Protein AF-A0A2H0QB65-F1 (afdb_monomer_lite)

Sequence (383 aa):
MSTKNLSTEDIYERTVAEIIRCDVDESSARNAAMDKSFSFLKRLNAEGDYFQFREKIEETLRMLNDELGCNISYADYVSKAALKQPQLFYQSPERIKNNIKDVVDKLNDELGCDISYADYVSKAELKTPQLFCLSPERIKNNIRDAVDKLNDELGCDIPYADYVKAALKQPQLFYQSPETIKNNIKGIVDKLNGELGCDISYADYVSKAALKQPQLFYRSPETIAQHVKTAFSLHEDYGVIDIPEGYEKKLEHKNAQYPARQFILEKMLAWPVSLNLATDNYKLRAWSEIWLGEQDTKPAFGSLIQKSRKSLTEKMADWLSEPRQDAGREFARSLLLETLVKDKIMPKKYMPEPKDIPQANAQHFQNMVKASISNKSTDYIPK

pLDDT: mean 82.03, std 17.77, range [27.81, 98.81]

Radius of gyration: 28.24 Å; chains: 1; bounding box: 84×53×72 Å

Structure (mmCIF, N/CA/C/O backbone):
data_AF-A0A2H0QB65-F1
#
_entry.id   AF-A0A2H0QB65-F1
#
loop_
_atom_site.group_PDB
_atom_site.id
_atom_site.type_symbol
_atom_site.label_atom_id
_atom_site.label_alt_id
_atom_site.label_comp_id
_atom_site.label_asym_id
_atom_site.label_entity_id
_atom_site.label_seq_id
_atom_site.pdbx_PDB_ins_code
_atom_site.Cartn_x
_atom_site.Cartn_y
_atom_site.Cartn_z
_atom_site.occupancy
_atom_site.B_iso_or_equiv
_atom_site.auth_seq_id
_atom_site.auth_comp_id
_atom_site.auth_asym_id
_atom_site.auth_atom_id
_atom_site.pdbx_PDB_model_num
ATOM 1 N N . MET A 1 1 ? -34.929 17.096 36.179 1.00 41.72 1 MET A N 1
ATOM 2 C CA . MET A 1 1 ? -33.883 18.105 35.906 1.00 41.72 1 MET A CA 1
ATOM 3 C C . MET A 1 1 ? -34.071 18.581 34.477 1.00 41.72 1 MET A C 1
ATOM 5 O O . MET A 1 1 ? -34.187 17.741 33.600 1.00 41.72 1 MET A O 1
ATOM 9 N N . SER A 1 2 ? -34.207 19.890 34.258 1.00 36.09 2 SER A N 1
ATOM 10 C CA . SER A 1 2 ? -34.379 20.461 32.916 1.00 36.09 2 SER A CA 1
ATOM 11 C C . SER A 1 2 ? -33.096 20.241 32.113 1.00 36.09 2 SER A C 1
ATOM 13 O O . SER A 1 2 ? -32.054 20.796 32.465 1.00 36.09 2 SER A O 1
ATOM 15 N N . THR A 1 3 ? -33.145 19.400 31.080 1.00 45.19 3 THR A N 1
ATOM 16 C CA . THR A 1 3 ? -32.063 19.264 30.101 1.00 45.19 3 THR A CA 1
ATOM 17 C C . THR A 1 3 ? -31.981 20.579 29.334 1.00 45.19 3 THR A C 1
ATOM 19 O O . THR A 1 3 ? -32.737 20.812 28.391 1.00 45.19 3 THR A O 1
ATOM 22 N N . LYS A 1 4 ? -31.104 21.489 29.774 1.00 57.34 4 LYS A N 1
ATOM 23 C CA . LYS A 1 4 ? -30.750 22.669 28.982 1.00 57.34 4 LYS A CA 1
ATOM 24 C C . LYS A 1 4 ? -30.213 22.167 27.644 1.00 57.34 4 LYS A C 1
ATOM 26 O O . LYS A 1 4 ? -29.157 21.542 27.607 1.00 57.34 4 LYS A O 1
ATOM 31 N N . ASN A 1 5 ? -30.940 22.445 26.566 1.00 66.25 5 ASN A N 1
ATOM 32 C CA . ASN A 1 5 ? -30.436 22.259 25.213 1.00 66.25 5 ASN A CA 1
ATOM 33 C C . ASN A 1 5 ? -29.188 23.137 25.061 1.00 66.25 5 ASN A C 1
ATOM 35 O O . ASN A 1 5 ? -29.296 24.361 25.012 1.00 66.25 5 ASN A O 1
ATOM 39 N N . LEU A 1 6 ? -28.012 22.510 25.063 1.00 67.19 6 LEU A N 1
ATOM 40 C CA . LEU A 1 6 ? -26.738 23.187 24.838 1.00 67.19 6 LEU A CA 1
ATOM 41 C C . LEU A 1 6 ? -26.727 23.790 23.429 1.00 67.19 6 LEU A C 1
ATOM 43 O O . LEU A 1 6 ? -27.225 23.174 22.478 1.00 67.19 6 LEU A O 1
ATOM 47 N N . SER A 1 7 ? -26.177 24.999 23.291 1.00 78.50 7 SER A N 1
ATOM 48 C CA . SER A 1 7 ? -26.006 25.600 21.971 1.00 78.50 7 SER A CA 1
ATOM 49 C C . SER A 1 7 ? -24.971 24.810 21.158 1.00 78.50 7 SER A C 1
ATOM 51 O O . SER A 1 7 ? -24.232 23.978 21.682 1.00 78.50 7 SER A O 1
ATOM 53 N N . THR A 1 8 ? -24.923 25.040 19.843 1.00 75.38 8 THR A N 1
ATOM 54 C CA . THR A 1 8 ? -23.917 24.369 18.992 1.00 75.38 8 THR A CA 1
ATOM 55 C C . THR A 1 8 ? -22.498 24.790 19.374 1.00 75.38 8 THR A C 1
ATOM 57 O O . THR A 1 8 ? -21.605 23.950 19.360 1.00 75.38 8 THR A O 1
ATOM 60 N N . GLU A 1 9 ? -22.329 26.046 19.786 1.00 82.25 9 GLU A N 1
ATOM 61 C CA . GLU A 1 9 ? -21.054 26.579 20.260 1.00 82.25 9 GLU A CA 1
ATOM 62 C C . GLU A 1 9 ? -20.623 25.922 21.576 1.00 82.25 9 GLU A C 1
ATOM 64 O O . GLU A 1 9 ? -19.489 25.471 21.698 1.00 82.25 9 GLU A O 1
ATOM 69 N N . ASP A 1 10 ? -21.550 25.752 22.527 1.00 81.25 10 ASP A N 1
ATOM 70 C CA . ASP A 1 10 ? -21.241 25.102 23.809 1.00 81.25 10 ASP A CA 1
ATOM 71 C C . ASP A 1 10 ? -20.819 23.636 23.622 1.00 81.25 10 ASP A C 1
ATOM 73 O O . ASP A 1 10 ? -19.938 23.136 24.320 1.00 81.25 10 ASP A O 1
ATOM 77 N N . ILE A 1 11 ? -21.452 22.928 22.678 1.00 77.00 11 ILE A N 1
ATOM 78 C CA . ILE A 1 11 ? -21.092 21.545 22.335 1.00 77.00 11 ILE A CA 1
ATOM 79 C C . ILE A 1 11 ? -19.702 21.504 21.704 1.00 77.00 11 ILE A C 1
ATOM 81 O O . ILE A 1 11 ? -18.912 20.619 22.037 1.00 77.00 11 ILE A O 1
ATOM 85 N N . TYR A 1 12 ? -19.400 22.446 20.811 1.00 83.31 12 TYR A N 1
ATOM 86 C CA . TYR A 1 12 ? -18.099 22.541 20.162 1.00 83.31 12 TYR A CA 1
ATOM 87 C C . TYR A 1 12 ? -16.983 22.810 21.180 1.00 83.31 12 TYR A C 1
ATOM 89 O O . TYR A 1 12 ? -16.067 21.999 21.290 1.00 83.31 12 TYR A O 1
ATOM 97 N N . GLU A 1 13 ? -17.095 23.858 21.999 1.00 86.19 13 GLU A N 1
ATOM 98 C CA . GLU A 1 13 ? -16.065 24.199 22.991 1.00 86.19 13 GLU A CA 1
ATOM 99 C C . GLU A 1 13 ? -15.896 23.103 24.054 1.00 86.19 13 GLU A C 1
ATOM 101 O O . GLU A 1 13 ? -14.773 22.778 24.447 1.00 86.19 13 GLU A O 1
ATOM 106 N N . ARG A 1 14 ? -16.984 22.436 24.468 1.00 83.62 14 ARG A N 1
ATOM 107 C CA . ARG A 1 14 ? -16.883 21.274 25.364 1.00 83.62 14 ARG A CA 1
ATOM 108 C C . ARG A 1 14 ? -16.176 20.089 24.701 1.00 83.62 14 ARG A C 1
ATOM 110 O O . ARG A 1 14 ? -15.390 19.414 25.356 1.00 83.62 14 ARG A O 1
ATOM 117 N N . THR A 1 15 ? -16.423 19.848 23.413 1.00 82.19 15 THR A N 1
ATOM 118 C CA . THR A 1 15 ? -15.727 18.804 22.639 1.00 82.19 15 THR A CA 1
ATOM 119 C C . THR A 1 15 ? -14.233 19.097 22.560 1.00 82.19 15 THR A C 1
ATOM 121 O O . THR A 1 15 ? -13.425 18.211 22.828 1.00 82.19 15 THR A O 1
ATOM 124 N N . VAL A 1 16 ? -13.863 20.343 22.251 1.00 85.44 16 VAL A N 1
ATOM 125 C CA . VAL A 1 16 ? -12.463 20.788 22.222 1.00 85.44 16 VAL A CA 1
ATOM 126 C C . VAL A 1 16 ? -11.804 20.554 23.581 1.00 85.44 16 VAL A C 1
ATOM 128 O O . VAL A 1 16 ? -10.732 19.957 23.635 1.00 85.44 16 VAL A O 1
ATOM 131 N N . ALA A 1 17 ? -12.467 20.931 24.677 1.00 86.19 17 ALA A N 1
ATOM 132 C CA . ALA A 1 17 ? -11.948 20.720 26.026 1.00 86.19 17 ALA A CA 1
ATOM 133 C C . ALA A 1 17 ? -11.710 19.234 26.358 1.00 86.19 17 ALA A C 1
ATOM 135 O O . ALA A 1 17 ? -10.679 18.908 26.943 1.00 86.19 17 ALA A O 1
ATOM 136 N N . GLU A 1 18 ? -12.610 18.322 25.971 1.00 85.50 18 GLU A N 1
ATOM 137 C CA . GLU A 1 18 ? -12.394 16.880 26.186 1.00 85.50 18 GLU A CA 1
ATOM 138 C C . GLU A 1 18 ? -11.268 16.306 25.321 1.00 85.50 18 GLU A C 1
ATOM 140 O O . GLU A 1 18 ? -10.510 15.455 25.782 1.00 85.50 18 GLU A O 1
ATOM 145 N N . ILE A 1 19 ? -11.121 16.769 24.076 1.00 84.56 19 ILE A N 1
ATOM 146 C CA . ILE A 1 19 ? -10.007 16.332 23.225 1.00 84.56 19 ILE A CA 1
ATOM 147 C C . ILE A 1 19 ? -8.677 16.833 23.805 1.00 84.56 19 ILE A C 1
ATOM 149 O O . ILE A 1 19 ? -7.712 16.075 23.838 1.00 84.56 19 ILE A O 1
ATOM 153 N N . ILE A 1 20 ? -8.630 18.057 24.343 1.00 87.88 20 ILE A N 1
ATOM 154 C CA . ILE A 1 20 ? -7.442 18.581 25.040 1.00 87.88 20 ILE A CA 1
ATOM 155 C C . ILE A 1 20 ? -7.087 17.717 26.259 1.00 87.88 20 ILE A C 1
ATOM 157 O O . ILE A 1 20 ? -5.909 17.460 26.499 1.00 87.88 20 ILE A O 1
ATOM 161 N N . ARG A 1 21 ? -8.079 17.194 26.997 1.00 88.38 21 ARG A N 1
ATOM 162 C CA . ARG A 1 21 ? -7.840 16.240 28.103 1.00 88.38 21 ARG A CA 1
ATOM 163 C C . ARG A 1 21 ? -7.247 14.905 27.651 1.00 88.38 21 ARG A C 1
ATOM 165 O O . ARG A 1 21 ? -6.767 14.155 28.494 1.00 88.38 21 ARG A O 1
ATOM 172 N N . CYS A 1 22 ? -7.256 14.614 26.352 1.00 84.81 22 CYS A N 1
ATOM 173 C CA . CYS A 1 22 ? -6.579 13.464 25.758 1.00 84.81 22 CYS A CA 1
ATOM 174 C C . CYS A 1 22 ? -5.123 13.780 25.359 1.00 84.81 22 CYS A C 1
ATOM 176 O O . CYS A 1 22 ? -4.595 13.165 24.433 1.00 84.81 22 CYS A O 1
ATOM 178 N N . ASP A 1 23 ? -4.492 14.756 26.021 1.00 89.56 23 ASP A N 1
ATOM 179 C CA . ASP A 1 23 ? -3.117 15.212 25.775 1.00 89.56 23 ASP A CA 1
ATOM 180 C C . ASP A 1 23 ? -2.883 15.723 24.337 1.00 89.56 23 ASP A C 1
ATOM 182 O O . ASP A 1 23 ? -1.828 15.513 23.734 1.00 89.56 23 ASP A O 1
ATOM 186 N N . VAL A 1 24 ? -3.885 16.408 23.774 1.00 89.25 24 VAL A N 1
ATOM 187 C CA . VAL A 1 24 ? -3.858 16.988 22.420 1.00 89.25 24 VAL A CA 1
ATOM 188 C C . VAL A 1 24 ? -3.735 18.510 22.494 1.00 89.25 24 VAL A C 1
ATOM 190 O O . VAL A 1 24 ? -4.363 19.154 23.333 1.00 89.25 24 VAL A O 1
ATOM 193 N N . ASP A 1 25 ? -2.957 19.110 21.590 1.00 93.50 25 ASP A N 1
ATOM 194 C CA . ASP A 1 25 ? -2.866 20.566 21.485 1.00 93.50 25 ASP A CA 1
ATOM 195 C C . ASP A 1 25 ? -4.187 21.202 21.004 1.00 93.50 25 ASP A C 1
ATOM 197 O O . ASP A 1 25 ? -4.961 20.604 20.253 1.00 93.50 25 ASP A O 1
ATOM 201 N N . GLU A 1 26 ? -4.439 22.450 21.405 1.00 91.38 26 GLU A N 1
ATOM 202 C CA . GLU A 1 26 ? -5.704 23.138 21.118 1.00 91.38 26 GLU A CA 1
ATOM 203 C C . GLU A 1 26 ? -6.014 23.237 19.614 1.00 91.38 26 GLU A C 1
ATOM 205 O O . GLU A 1 26 ? -7.170 23.095 19.212 1.00 91.38 26 GLU A O 1
ATOM 210 N N . SER A 1 27 ? -5.001 23.440 18.764 1.00 91.38 27 SER A N 1
ATOM 211 C CA . SER A 1 27 ? -5.198 23.568 17.315 1.00 91.38 27 SER A CA 1
ATOM 212 C C . SER A 1 27 ? -5.688 22.252 16.710 1.00 91.38 27 SER A C 1
ATOM 214 O O . SER A 1 27 ? -6.695 22.220 15.996 1.00 91.38 27 SER A O 1
ATOM 216 N N . SER A 1 28 ? -5.028 21.142 17.045 1.00 88.06 28 SER A N 1
ATOM 217 C CA . SER A 1 28 ? -5.449 19.801 16.633 1.00 88.06 28 SER A CA 1
ATOM 218 C C . SER A 1 28 ? -6.833 19.440 17.179 1.00 88.06 28 SER A C 1
ATOM 220 O O . SER A 1 28 ? -7.653 18.887 16.443 1.00 88.06 28 SER A O 1
ATOM 222 N N . ALA A 1 29 ? -7.126 19.802 18.431 1.00 85.50 29 ALA A N 1
ATOM 223 C CA . ALA A 1 29 ? -8.426 19.569 19.054 1.00 85.50 29 ALA A CA 1
ATOM 224 C C . ALA A 1 29 ? -9.563 20.316 18.337 1.00 85.50 29 ALA A C 1
ATOM 226 O O . ALA A 1 29 ? -10.589 19.714 18.015 1.00 85.50 29 ALA A O 1
ATOM 227 N N . ARG A 1 30 ? -9.364 21.603 18.020 1.00 87.88 30 ARG A N 1
ATOM 228 C CA . ARG A 1 30 ? -10.319 22.419 17.251 1.00 87.88 30 ARG A CA 1
ATOM 229 C C . ARG A 1 30 ? -10.546 21.850 15.852 1.00 87.88 30 ARG A C 1
ATOM 231 O O . ARG A 1 30 ? -11.692 21.673 15.447 1.00 87.88 30 ARG A O 1
ATOM 238 N N . ASN A 1 31 ? -9.477 21.482 15.144 1.00 87.31 31 ASN A N 1
ATOM 239 C CA . ASN A 1 31 ? -9.583 20.868 13.816 1.00 87.31 31 ASN A CA 1
ATOM 240 C C . ASN A 1 31 ? -10.374 19.553 13.844 1.00 87.31 31 ASN A C 1
ATOM 242 O O . ASN A 1 31 ? -11.245 19.348 13.000 1.00 87.31 31 ASN A O 1
ATOM 246 N N . ALA A 1 32 ? -10.108 18.684 14.823 1.00 83.19 32 ALA A N 1
ATOM 247 C CA . ALA A 1 32 ? -10.857 17.443 14.989 1.00 83.19 32 ALA A CA 1
ATOM 248 C C . ALA A 1 32 ? -12.337 17.726 15.291 1.00 83.19 32 ALA A C 1
ATOM 250 O O . ALA A 1 32 ? -13.207 17.149 14.642 1.00 83.19 32 ALA A O 1
ATOM 251 N N . ALA A 1 33 ? -12.632 18.655 16.207 1.00 82.12 33 ALA A N 1
ATOM 252 C CA . ALA A 1 33 ? -13.995 19.027 16.595 1.00 82.12 33 ALA A CA 1
ATOM 253 C C . ALA A 1 33 ? -14.826 19.648 15.451 1.00 82.12 33 ALA A C 1
ATOM 255 O O . ALA A 1 33 ? -16.055 19.575 15.479 1.00 82.12 33 ALA A O 1
ATOM 256 N N . MET A 1 34 ? -14.180 20.227 14.431 1.00 81.12 34 MET A N 1
ATOM 257 C CA . MET A 1 34 ? -14.847 20.749 13.230 1.00 81.12 34 MET A CA 1
ATOM 258 C C . MET A 1 34 ? -15.313 19.658 12.248 1.00 81.12 34 MET A C 1
ATOM 260 O O . MET A 1 34 ? -16.056 19.963 11.308 1.00 81.12 34 MET A O 1
ATOM 264 N N . ASP A 1 35 ? -14.909 18.395 12.429 1.00 75.25 35 ASP A N 1
ATOM 265 C CA . ASP A 1 35 ? -15.320 17.305 11.542 1.00 75.25 35 ASP A CA 1
ATOM 266 C C . ASP A 1 35 ? -16.847 17.107 11.558 1.00 75.25 35 ASP A C 1
ATOM 268 O O . ASP A 1 35 ? -17.511 17.157 12.598 1.00 75.25 35 ASP A O 1
ATOM 272 N N . LYS A 1 36 ? -17.434 16.832 10.385 1.00 62.78 36 LYS A N 1
ATOM 273 C CA . LYS A 1 36 ? -18.889 16.649 10.225 1.00 62.78 36 LYS A CA 1
ATOM 274 C C . LYS A 1 36 ? -19.449 15.546 11.128 1.00 62.78 36 LYS A C 1
ATOM 276 O O . LYS A 1 36 ? -20.625 15.609 11.489 1.00 62.78 36 LYS A O 1
ATOM 281 N N . SER A 1 37 ? -18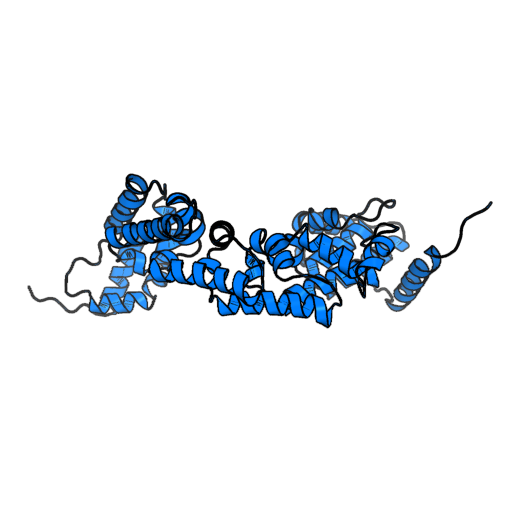.628 14.585 11.537 1.00 62.72 37 SER A N 1
ATOM 282 C CA . SER A 1 37 ? -18.985 13.527 12.483 1.00 62.72 37 SER A CA 1
ATOM 283 C C . SER A 1 37 ? -19.341 14.070 13.874 1.00 62.72 37 SER A C 1
ATOM 285 O O . SER A 1 37 ? -20.117 13.436 14.580 1.00 62.72 37 SER A O 1
ATOM 287 N N . PHE A 1 38 ? -18.873 15.261 14.264 1.00 65.38 38 PHE A N 1
ATOM 288 C CA . PHE A 1 38 ? -19.250 15.906 15.529 1.00 65.38 38 PHE A CA 1
ATOM 289 C C . PHE A 1 38 ? -20.588 16.645 15.466 1.00 65.38 38 PHE A C 1
ATOM 291 O O . PHE A 1 38 ? -21.274 16.771 16.481 1.00 65.38 38 PHE A O 1
ATOM 298 N N . SER A 1 39 ? -21.059 17.017 14.270 1.00 57.97 39 SER A N 1
ATOM 299 C CA . SER A 1 39 ? -22.443 17.486 14.099 1.00 57.97 39 SER A CA 1
ATOM 300 C C . SER A 1 39 ? -23.474 16.401 14.458 1.00 57.97 39 SER A C 1
ATOM 302 O O . SER A 1 39 ? -24.614 16.716 14.798 1.00 57.97 39 SER A O 1
ATOM 304 N N . PHE A 1 40 ? -23.066 15.123 14.450 1.00 58.25 40 PHE A N 1
ATOM 305 C CA . PHE A 1 40 ? -23.858 13.996 14.942 1.00 58.25 40 PHE A CA 1
ATOM 306 C C . PHE A 1 40 ? -23.945 13.969 16.477 1.00 58.25 40 PHE A C 1
ATOM 308 O O . PHE A 1 40 ? -25.004 13.632 17.004 1.00 58.25 40 PHE A O 1
ATOM 315 N N . LEU A 1 41 ? -22.915 14.432 17.206 1.00 59.75 41 LEU A N 1
ATOM 316 C CA . LEU A 1 41 ? -22.966 14.551 18.673 1.00 59.75 41 LEU A CA 1
ATOM 317 C C . LEU A 1 41 ? -24.048 15.529 19.143 1.00 59.75 41 LEU A C 1
ATOM 319 O O . LEU A 1 41 ? -24.657 15.319 20.191 1.00 59.75 41 LEU A O 1
ATOM 323 N N . LYS A 1 42 ? -24.391 16.527 18.315 1.00 57.22 42 LYS A N 1
ATOM 324 C CA . LYS A 1 42 ? -25.549 17.408 18.538 1.00 57.22 42 LYS A CA 1
ATOM 325 C C . LYS A 1 42 ? -26.869 16.637 18.682 1.00 57.22 42 LYS A C 1
ATOM 327 O O . LYS A 1 42 ? -27.762 17.115 19.371 1.00 57.22 42 LYS A O 1
ATOM 332 N N . ARG A 1 43 ? -27.001 15.458 18.053 1.00 54.59 43 ARG A N 1
ATOM 333 C CA . ARG A 1 43 ? -28.196 14.595 18.150 1.00 54.59 43 ARG A CA 1
ATOM 334 C C . ARG A 1 43 ? -28.183 13.670 19.370 1.00 54.59 43 ARG A C 1
ATOM 336 O O . ARG A 1 43 ? -29.246 13.226 19.779 1.00 54.59 43 ARG A O 1
ATOM 343 N N . LEU A 1 44 ? -27.009 13.381 19.931 1.00 52.53 44 LEU A N 1
ATOM 344 C CA . LEU A 1 44 ? -26.808 12.366 20.977 1.00 52.53 44 LEU A CA 1
ATOM 345 C C . LEU A 1 44 ? -26.670 12.945 22.391 1.00 52.53 44 LEU A C 1
ATOM 347 O O . LEU A 1 44 ? -26.776 12.216 23.371 1.00 52.53 44 LEU A O 1
ATOM 351 N N . ASN A 1 45 ? -26.500 14.263 22.516 1.00 56.28 45 ASN A N 1
ATOM 352 C CA . ASN A 1 45 ? -26.352 14.989 23.784 1.00 56.28 45 ASN A CA 1
ATOM 353 C C . ASN A 1 45 ? -27.603 14.960 24.705 1.00 56.28 45 ASN A C 1
ATOM 355 O O . ASN A 1 45 ? -27.680 15.715 25.670 1.00 56.28 45 ASN A O 1
ATOM 359 N N . ALA A 1 46 ? -28.592 14.110 24.418 1.00 51.91 46 ALA A N 1
ATOM 360 C CA . ALA A 1 46 ? -29.766 13.903 25.262 1.00 51.91 46 ALA A CA 1
ATOM 361 C C . ALA A 1 46 ? -29.481 13.006 26.488 1.00 51.91 46 ALA A C 1
ATOM 363 O O . ALA A 1 46 ? -30.245 13.053 27.447 1.00 51.91 46 ALA A O 1
ATOM 364 N N . GLU A 1 47 ? -28.385 12.232 26.491 1.00 49.56 47 GLU A N 1
ATOM 365 C CA . GLU A 1 47 ? -28.150 11.165 27.488 1.00 49.56 47 GLU A CA 1
ATOM 366 C C . GLU A 1 47 ? -26.975 11.414 28.458 1.00 49.56 47 GLU A C 1
ATOM 368 O O . GLU A 1 47 ? -26.691 10.584 29.310 1.00 49.56 47 GLU A O 1
ATOM 373 N N . GLY A 1 48 ? -26.303 12.571 28.399 1.00 54.47 48 GLY A N 1
ATOM 374 C CA . GLY A 1 48 ? -25.372 13.024 29.452 1.00 54.47 48 GLY A CA 1
ATOM 375 C C . GLY A 1 48 ? -23.986 12.356 29.521 1.00 54.47 48 GLY A C 1
ATOM 376 O O . GLY A 1 48 ? -23.102 12.921 30.162 1.00 54.47 48 GLY A O 1
ATOM 377 N N . ASP A 1 49 ? -23.756 11.244 28.816 1.00 57.44 49 ASP A N 1
ATOM 378 C CA . ASP A 1 49 ? -22.563 10.384 28.984 1.00 57.44 49 ASP A CA 1
ATOM 379 C C . ASP A 1 49 ? -21.517 10.480 27.844 1.00 57.44 49 ASP A C 1
ATOM 381 O O . ASP A 1 49 ? -20.635 9.637 27.668 1.00 57.44 49 ASP A O 1
ATOM 385 N N . TYR A 1 50 ? -21.621 11.507 26.994 1.00 63.31 50 TYR A N 1
ATOM 386 C CA . TYR A 1 50 ? -20.851 11.568 25.742 1.00 63.31 50 TYR A CA 1
ATOM 387 C C . TYR A 1 50 ? -19.428 12.131 25.867 1.00 63.31 50 TYR A C 1
ATOM 389 O O . TYR A 1 50 ? -18.616 11.888 24.982 1.00 63.31 50 TYR A O 1
ATOM 397 N N . PHE A 1 51 ? -19.108 12.840 26.949 1.00 68.62 51 PHE A N 1
ATOM 398 C CA . PHE A 1 51 ? -17.874 13.626 27.098 1.00 68.62 51 PHE A CA 1
ATOM 399 C C . PHE A 1 51 ? -16.831 12.962 28.021 1.00 68.62 51 PHE A C 1
ATOM 401 O O . PHE A 1 51 ? -16.166 13.650 28.779 1.00 68.62 51 PHE A O 1
ATOM 408 N N . GLN A 1 52 ? -16.706 11.632 27.982 1.00 80.94 52 GLN A N 1
ATOM 409 C CA . GLN A 1 52 ? -15.677 10.857 28.707 1.00 80.94 52 GLN A CA 1
ATOM 410 C C . GLN A 1 52 ? -14.676 10.243 27.716 1.00 80.94 52 GLN A C 1
ATOM 412 O O . GLN A 1 52 ? -14.521 9.026 27.608 1.00 80.94 52 GLN A O 1
ATOM 417 N N . PHE A 1 53 ? -14.085 11.086 26.864 1.00 87.94 53 PHE A N 1
ATOM 418 C CA . PHE A 1 53 ? -13.234 10.615 25.765 1.00 87.94 53 PHE A CA 1
ATOM 419 C C . PHE A 1 53 ? -11.970 9.925 26.271 1.00 87.94 53 PHE A C 1
ATOM 421 O O . PHE A 1 53 ? -11.565 8.907 25.711 1.00 87.94 53 PHE A O 1
ATOM 428 N N . ARG A 1 54 ? -11.369 10.446 27.345 1.00 89.25 54 ARG A N 1
ATOM 429 C CA . ARG A 1 54 ? -10.137 9.895 27.908 1.00 89.25 54 ARG A CA 1
ATOM 430 C C . ARG A 1 54 ? -10.368 8.488 28.449 1.00 89.25 54 ARG A C 1
ATOM 432 O O . ARG A 1 54 ? -9.658 7.573 28.044 1.00 89.25 54 ARG A O 1
ATOM 439 N N . GLU A 1 55 ? -11.400 8.311 29.270 1.00 90.75 55 GLU A N 1
ATOM 440 C CA . GLU A 1 55 ? -11.771 7.027 29.866 1.00 90.75 55 GLU A CA 1
ATOM 441 C C . GLU A 1 55 ? -12.138 5.998 28.789 1.00 90.75 55 GLU A C 1
ATOM 443 O O . GLU A 1 55 ? -11.692 4.854 28.839 1.00 90.75 55 GLU A O 1
ATOM 448 N N . LYS A 1 56 ? -12.888 6.408 27.755 1.00 91.19 56 LYS A N 1
ATOM 449 C CA . LYS A 1 56 ? -13.230 5.526 26.626 1.00 91.19 56 LYS A CA 1
ATOM 450 C C . LYS A 1 56 ? -12.006 5.079 25.834 1.00 91.19 56 LYS A C 1
ATOM 452 O O . LYS A 1 56 ? -11.946 3.925 25.408 1.00 91.19 56 LYS A O 1
ATOM 457 N N . ILE A 1 57 ? -11.037 5.966 25.616 1.00 94.62 57 ILE A N 1
ATOM 458 C CA . ILE A 1 57 ? -9.793 5.607 24.928 1.00 94.62 57 ILE A CA 1
ATOM 459 C C . ILE A 1 57 ? -8.963 4.659 25.792 1.00 94.62 57 ILE A C 1
ATOM 461 O O . ILE A 1 57 ? -8.472 3.660 25.274 1.00 94.62 57 ILE A O 1
ATOM 465 N N . GLU A 1 58 ? -8.827 4.936 27.090 1.00 96.00 58 GLU A N 1
ATOM 466 C CA . GLU A 1 58 ? -8.111 4.056 28.020 1.00 96.00 58 GLU A CA 1
ATOM 467 C C . GLU A 1 58 ? -8.735 2.656 28.050 1.00 96.00 58 GLU A C 1
ATOM 469 O O . GLU A 1 58 ? -8.019 1.664 27.919 1.00 96.00 58 GLU A O 1
ATOM 474 N N . GLU A 1 59 ? -10.064 2.567 28.101 1.00 96.94 59 GLU A N 1
ATOM 475 C CA . GLU A 1 59 ? -10.782 1.293 28.065 1.00 96.94 59 GLU A CA 1
ATOM 476 C C . GLU A 1 59 ? -10.640 0.576 26.714 1.00 96.94 59 GLU A C 1
ATOM 478 O O . GLU A 1 59 ? -10.417 -0.635 26.668 1.00 96.94 59 GLU A O 1
ATOM 483 N N . THR A 1 60 ? -10.691 1.316 25.601 1.00 97.12 60 THR A N 1
ATOM 484 C CA . THR A 1 60 ? -10.420 0.760 24.265 1.00 97.12 60 THR A CA 1
ATOM 485 C C . THR A 1 60 ? -9.020 0.159 24.215 1.00 97.12 60 THR A C 1
ATOM 487 O O . THR A 1 60 ? -8.849 -0.977 23.786 1.00 97.12 60 THR A O 1
ATOM 490 N N . LEU A 1 61 ? -8.008 0.881 24.692 1.00 98.12 61 LEU A N 1
ATOM 491 C CA . LEU A 1 61 ? -6.627 0.405 24.688 1.00 98.12 61 LEU A CA 1
ATOM 492 C C . LEU A 1 61 ? -6.421 -0.787 25.611 1.00 98.12 61 LEU A C 1
ATOM 494 O O . LEU A 1 61 ? -5.707 -1.709 25.226 1.00 98.12 61 LEU A O 1
ATOM 498 N N . ARG A 1 62 ? -7.070 -0.805 26.779 1.00 98.31 62 ARG A N 1
ATOM 499 C CA . ARG A 1 62 ? -7.088 -1.965 27.675 1.00 98.31 62 ARG A CA 1
ATOM 500 C C . ARG A 1 62 ? -7.603 -3.196 26.934 1.00 98.31 62 ARG A C 1
ATOM 502 O O . ARG A 1 62 ? -6.914 -4.204 26.869 1.00 98.31 62 ARG A O 1
ATOM 509 N N . MET A 1 63 ? -8.759 -3.089 26.282 1.00 98.44 63 MET A N 1
ATOM 510 C CA . MET A 1 63 ? -9.340 -4.177 25.490 1.00 98.44 63 MET A CA 1
ATOM 511 C C . MET A 1 63 ? -8.438 -4.629 24.332 1.00 98.44 63 MET A C 1
ATOM 513 O O . MET A 1 63 ? -8.218 -5.823 24.143 1.00 98.44 63 MET A O 1
ATOM 517 N N . LEU A 1 64 ? -7.890 -3.694 23.551 1.00 98.19 64 LEU A N 1
ATOM 518 C CA . LEU A 1 64 ? -7.040 -4.034 22.406 1.00 98.19 64 LEU A CA 1
ATOM 519 C C . LEU A 1 64 ? -5.696 -4.641 22.830 1.00 98.19 64 LEU A C 1
ATOM 521 O O . LEU A 1 64 ? -5.185 -5.533 22.154 1.00 98.19 64 LEU A O 1
ATOM 525 N N . ASN A 1 65 ? -5.109 -4.175 23.928 1.00 98.25 65 ASN A N 1
ATOM 526 C CA . ASN A 1 65 ? -3.805 -4.647 24.381 1.00 98.25 65 ASN A CA 1
ATOM 527 C C . ASN A 1 65 ? -3.915 -5.937 25.192 1.00 98.25 65 ASN A C 1
ATOM 529 O O . ASN A 1 65 ? -3.175 -6.876 24.908 1.00 98.25 65 ASN A O 1
ATOM 533 N N . ASP A 1 66 ? -4.852 -6.006 26.136 1.00 97.94 66 ASP A N 1
ATOM 534 C CA . ASP A 1 66 ? -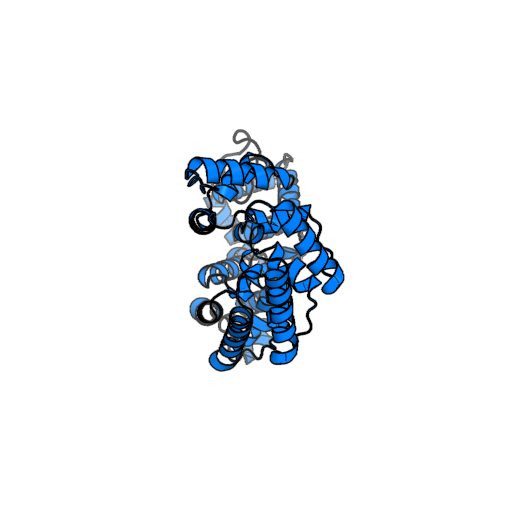4.966 -7.137 27.058 1.00 97.94 66 ASP A CA 1
ATOM 535 C C . ASP A 1 66 ? -5.656 -8.338 26.399 1.00 97.94 66 ASP A C 1
ATOM 537 O O . ASP A 1 66 ? -5.252 -9.476 26.627 1.00 97.94 66 ASP A O 1
ATOM 541 N N . GLU A 1 67 ? -6.685 -8.107 25.571 1.00 98.06 67 GLU A N 1
ATOM 542 C CA . GLU A 1 67 ? -7.460 -9.201 24.965 1.00 98.06 67 GLU A CA 1
ATOM 543 C C . GLU A 1 67 ? -6.960 -9.592 23.568 1.00 98.06 67 GLU A C 1
ATOM 545 O O . GLU A 1 67 ? -7.004 -10.770 23.217 1.00 98.06 67 GLU A O 1
ATOM 550 N N . LEU A 1 68 ? -6.494 -8.629 22.760 1.00 97.88 68 LEU A N 1
ATOM 551 C CA . LEU A 1 68 ? -6.055 -8.878 21.376 1.00 97.88 68 LEU A CA 1
ATOM 552 C C . LEU A 1 68 ? -4.530 -8.796 21.180 1.00 97.88 68 LEU A C 1
ATOM 554 O O . LEU A 1 68 ? -4.036 -9.111 20.095 1.00 97.88 68 LEU A O 1
ATOM 558 N N . GLY A 1 69 ? -3.768 -8.393 22.203 1.00 97.88 69 GLY A N 1
ATOM 559 C CA . GLY A 1 69 ? -2.304 -8.330 22.141 1.00 97.88 69 GLY A CA 1
ATOM 560 C C . GLY A 1 69 ? -1.754 -7.245 21.207 1.00 97.88 69 GLY A C 1
ATOM 561 O O . GLY A 1 69 ? -0.636 -7.378 20.707 1.00 97.88 69 GLY A O 1
ATOM 562 N N . CYS A 1 70 ? -2.518 -6.182 20.929 1.00 97.19 70 CYS A N 1
ATOM 563 C CA . CYS A 1 70 ? -2.157 -5.189 19.910 1.00 97.19 70 CYS A CA 1
ATOM 564 C C . CYS A 1 70 ? -0.992 -4.259 20.300 1.00 97.19 70 CYS A C 1
ATOM 566 O O . CYS A 1 70 ? -0.367 -3.681 19.410 1.00 97.19 70 CYS A O 1
ATOM 568 N N . ASN A 1 71 ? -0.680 -4.124 21.594 1.00 95.94 71 ASN A N 1
ATOM 569 C CA . ASN A 1 71 ? 0.426 -3.316 22.134 1.00 95.94 71 ASN A CA 1
ATOM 570 C C . ASN A 1 71 ? 0.479 -1.864 21.608 1.00 95.94 71 ASN A C 1
ATOM 572 O O . ASN A 1 71 ? 1.530 -1.356 21.214 1.00 95.94 71 ASN A O 1
ATOM 576 N N . ILE A 1 72 ? -0.665 -1.185 21.589 1.00 97.00 72 ILE A N 1
ATOM 577 C CA . ILE A 1 72 ? -0.825 0.189 21.110 1.00 97.00 72 ILE A CA 1
ATOM 578 C C . ILE A 1 72 ? -0.659 1.153 22.285 1.00 97.00 72 ILE A C 1
ATOM 580 O O . ILE A 1 72 ? -1.269 0.973 23.340 1.00 97.00 72 ILE A O 1
ATOM 584 N N . SER A 1 73 ? 0.133 2.210 22.100 1.00 97.12 73 SER A N 1
ATOM 585 C CA . SER A 1 73 ? 0.237 3.279 23.094 1.00 97.12 73 SER A CA 1
ATOM 586 C C . SER A 1 73 ? -0.925 4.268 22.983 1.00 97.12 73 SER A C 1
ATOM 588 O O . SER A 1 73 ? -1.476 4.487 21.901 1.00 97.12 73 SER A O 1
ATOM 590 N N . TYR A 1 74 ? -1.248 4.931 24.094 1.00 96.12 74 TYR A N 1
ATOM 591 C CA . TYR A 1 74 ? -2.243 6.004 24.121 1.00 96.12 74 TYR A CA 1
ATOM 592 C C . TYR A 1 74 ? -1.948 7.094 23.084 1.00 96.12 74 TYR A C 1
ATOM 594 O O . TYR A 1 74 ? -2.801 7.431 22.263 1.00 96.12 74 TYR A O 1
ATOM 602 N N . ALA A 1 75 ? -0.698 7.566 23.053 1.00 94.75 75 ALA A N 1
ATOM 603 C CA . ALA A 1 75 ? -0.248 8.588 22.116 1.00 94.75 75 ALA A CA 1
ATOM 604 C C . ALA A 1 75 ? -0.415 8.158 20.649 1.00 94.75 75 ALA A C 1
ATOM 606 O O . ALA A 1 75 ? -0.859 8.957 19.822 1.00 94.75 75 ALA A O 1
ATOM 607 N N . ASP A 1 76 ? -0.099 6.904 20.310 1.00 95.88 76 ASP A N 1
ATOM 608 C CA . ASP A 1 76 ? -0.257 6.400 18.945 1.00 95.88 76 ASP A CA 1
ATOM 609 C C . ASP A 1 76 ? -1.723 6.309 18.537 1.00 95.88 76 ASP A C 1
ATOM 611 O O . ASP A 1 76 ? -2.074 6.743 17.441 1.00 95.88 76 ASP A O 1
ATOM 615 N N . TYR A 1 77 ? -2.590 5.794 19.406 1.00 96.88 77 TYR A N 1
ATOM 616 C CA . TYR A 1 77 ? -4.014 5.694 19.101 1.00 96.88 77 TYR A CA 1
ATOM 617 C C . TYR A 1 77 ? -4.649 7.074 18.899 1.00 96.88 77 TYR A C 1
ATOM 619 O O . TYR A 1 77 ? -5.323 7.304 17.894 1.00 96.88 77 TYR A O 1
ATOM 627 N N . VAL A 1 78 ? -4.369 8.029 19.789 1.00 93.19 78 VAL A N 1
ATOM 628 C CA . VAL A 1 78 ? -4.893 9.398 19.673 1.00 93.19 78 VAL A CA 1
ATOM 629 C C . VAL A 1 78 ? -4.367 10.087 18.412 1.00 93.19 78 VAL A C 1
ATOM 631 O O . VAL A 1 78 ? -5.152 10.527 17.567 1.00 93.19 78 VAL A O 1
ATOM 634 N N . SER A 1 79 ? -3.042 10.154 18.250 1.00 91.81 79 SER A N 1
ATOM 635 C CA . SER A 1 79 ? -2.410 10.947 17.185 1.00 91.81 79 SER A CA 1
ATOM 636 C C . SER A 1 79 ? -2.532 10.322 15.796 1.00 91.81 79 SER A C 1
ATOM 638 O O . SER A 1 79 ? -2.671 11.034 14.794 1.00 91.81 79 SER A O 1
ATOM 640 N N . LYS A 1 80 ? -2.479 8.988 15.702 1.00 94.31 80 LYS A N 1
ATOM 641 C CA . LYS A 1 80 ? -2.511 8.288 14.415 1.00 94.31 80 LYS A CA 1
ATOM 642 C C . LYS A 1 80 ? -3.922 7.912 14.001 1.00 94.31 80 LYS A C 1
ATOM 644 O O . LYS A 1 80 ? -4.148 7.897 12.793 1.00 94.31 80 LYS A O 1
ATOM 649 N N . ALA A 1 81 ? -4.839 7.670 14.944 1.00 95.06 81 ALA A N 1
ATOM 650 C CA . ALA A 1 81 ? -6.200 7.228 14.656 1.00 95.06 81 ALA A CA 1
ATOM 651 C C . ALA A 1 81 ? -7.283 8.236 15.054 1.00 95.06 81 ALA A C 1
ATOM 653 O O . ALA A 1 81 ? -7.912 8.810 14.163 1.00 95.06 81 ALA A O 1
ATOM 654 N N . ALA A 1 82 ? -7.500 8.479 16.349 1.00 92.12 82 ALA A N 1
ATOM 655 C CA . ALA A 1 82 ? -8.685 9.196 16.826 1.00 92.12 82 ALA A CA 1
ATOM 656 C C . ALA A 1 82 ? -8.792 10.630 16.284 1.00 92.12 82 ALA A C 1
ATOM 658 O O . ALA A 1 82 ? -9.861 11.034 15.840 1.00 92.12 82 ALA A O 1
ATOM 659 N N . LEU A 1 83 ? -7.685 11.374 16.200 1.00 89.38 83 LEU A N 1
ATOM 660 C CA . LEU A 1 83 ? -7.703 12.726 15.620 1.00 89.38 83 LEU A CA 1
ATOM 661 C C . LEU A 1 83 ? -8.009 12.753 14.119 1.00 89.38 83 LEU A C 1
ATOM 663 O O . LEU A 1 83 ? -8.546 13.736 13.618 1.00 89.38 83 LEU A O 1
ATOM 667 N N . LYS A 1 84 ? -7.680 11.680 13.394 1.00 90.12 84 LYS A N 1
ATOM 668 C CA . LYS A 1 84 ? -7.943 11.567 11.950 1.00 90.12 84 LYS A CA 1
ATOM 669 C C . LYS A 1 84 ? -9.306 10.960 11.648 1.00 90.12 84 LYS A C 1
ATOM 671 O O . LYS A 1 84 ? -9.830 11.163 10.558 1.00 90.12 84 LYS A O 1
ATOM 676 N N . GLN A 1 85 ? -9.856 10.204 12.592 1.00 90.06 85 GLN A N 1
ATOM 677 C CA . GLN A 1 85 ? -11.176 9.608 12.507 1.00 90.06 85 GLN A CA 1
ATOM 678 C C . GLN A 1 85 ? -11.935 9.881 13.808 1.00 90.06 85 GLN A C 1
ATOM 680 O O . GLN A 1 85 ? -12.028 9.002 14.668 1.00 90.06 85 GLN A O 1
ATOM 685 N N . PRO A 1 86 ? -12.515 11.083 13.967 1.00 86.62 86 PRO A N 1
ATOM 686 C CA . PRO A 1 86 ? -12.994 11.514 15.275 1.00 86.62 86 PRO A CA 1
ATOM 687 C C . PRO A 1 86 ? -14.173 10.729 15.847 1.00 86.62 86 PRO A C 1
ATOM 689 O O . PRO A 1 86 ? -14.456 10.817 17.038 1.00 86.62 86 PRO A O 1
ATOM 692 N N . GLN A 1 87 ? -14.822 9.884 15.041 1.00 85.44 87 GLN A N 1
ATOM 693 C CA . GLN A 1 87 ? -15.788 8.918 15.563 1.00 85.44 87 GLN A CA 1
ATOM 694 C C . GLN A 1 87 ? -15.208 7.925 16.574 1.00 85.44 87 GLN A C 1
ATOM 696 O O . GLN A 1 87 ? -15.948 7.391 17.396 1.00 85.44 87 GLN A O 1
ATOM 701 N N . LEU A 1 88 ? -13.890 7.723 16.571 1.00 90.75 88 LEU A N 1
ATOM 702 C CA . LEU A 1 88 ? -13.205 6.859 17.529 1.00 90.75 88 LEU A CA 1
ATOM 703 C C . LEU A 1 88 ? -13.171 7.430 18.953 1.00 90.75 88 LEU A C 1
ATOM 705 O O . LEU A 1 88 ? -12.939 6.668 19.882 1.00 90.75 88 LEU A O 1
ATOM 709 N N . PHE A 1 89 ? -13.440 8.727 19.149 1.00 87.25 89 PHE A N 1
ATOM 710 C CA . PHE A 1 89 ? -13.570 9.307 20.492 1.00 87.25 89 PHE A CA 1
ATOM 711 C C . PHE A 1 89 ? -14.850 8.866 21.212 1.00 87.25 89 PHE A C 1
ATOM 713 O O . PHE A 1 89 ? -14.914 8.902 22.439 1.00 87.25 89 PHE A O 1
ATOM 720 N N . TYR A 1 90 ? -15.888 8.477 20.465 1.00 81.94 90 TYR A N 1
ATOM 721 C CA . TYR A 1 90 ? -17.207 8.216 21.041 1.00 81.94 90 TYR A CA 1
ATOM 722 C C . TYR A 1 90 ? -17.800 6.845 20.717 1.00 81.94 90 TYR A C 1
ATOM 724 O O . TYR A 1 90 ? -18.798 6.472 21.338 1.00 81.94 90 TYR A O 1
ATOM 732 N N . GLN A 1 91 ? -17.224 6.089 19.779 1.00 87.19 91 GLN A N 1
ATOM 733 C CA . GLN A 1 91 ? -17.566 4.676 19.610 1.00 87.19 91 GLN A CA 1
ATOM 734 C C . GLN A 1 91 ? -17.264 3.891 20.891 1.00 87.19 91 GLN A C 1
ATOM 736 O O . GLN A 1 91 ? -16.334 4.219 21.624 1.00 87.19 91 GLN A O 1
ATOM 741 N N . SER A 1 92 ? -18.073 2.866 21.177 1.00 90.25 92 SER A N 1
ATOM 742 C CA . SER A 1 92 ? -17.839 2.049 22.365 1.00 90.25 92 SER A CA 1
ATOM 743 C C . SER A 1 92 ? -16.577 1.188 22.195 1.00 90.25 92 SER A C 1
ATOM 745 O O . SER A 1 92 ? -16.346 0.671 21.092 1.00 90.25 92 SER A O 1
ATOM 747 N N . PRO A 1 93 ? -15.792 0.993 23.270 1.00 93.94 93 PRO A N 1
ATOM 748 C CA . PRO A 1 93 ? -14.624 0.111 23.270 1.00 93.94 93 PRO A CA 1
ATOM 749 C C . PRO A 1 93 ? -14.917 -1.289 22.713 1.00 93.94 93 PRO A C 1
ATOM 751 O O . PRO A 1 93 ? -14.177 -1.800 21.871 1.00 93.94 93 PRO A O 1
ATOM 754 N N . GLU A 1 94 ? -16.054 -1.881 23.092 1.00 95.94 94 GLU A N 1
ATOM 755 C CA . GLU A 1 94 ? -16.464 -3.219 22.660 1.00 95.94 94 GLU A CA 1
ATOM 756 C C . GLU A 1 94 ? -16.714 -3.275 21.159 1.00 95.94 94 GLU A C 1
ATOM 758 O O . GLU A 1 94 ? -16.364 -4.257 20.508 1.00 95.94 94 GLU A O 1
ATOM 763 N N . ARG A 1 95 ? -17.312 -2.221 20.590 1.00 94.19 95 ARG A N 1
ATOM 764 C CA . ARG A 1 95 ? -17.582 -2.165 19.154 1.00 94.19 95 ARG A CA 1
ATOM 765 C C . ARG A 1 95 ? -16.280 -2.125 18.368 1.00 94.19 95 ARG A C 1
ATOM 767 O O . ARG A 1 95 ? -16.174 -2.839 17.378 1.00 94.19 95 ARG A O 1
ATOM 774 N N . ILE A 1 96 ? -15.312 -1.318 18.801 1.00 96.12 96 ILE A N 1
ATOM 775 C CA . ILE A 1 96 ? -14.000 -1.217 18.149 1.00 96.12 96 ILE A CA 1
ATOM 776 C C . ILE A 1 96 ? -13.268 -2.561 18.240 1.00 96.12 96 ILE A C 1
ATOM 778 O O . ILE A 1 96 ? -12.853 -3.095 17.211 1.00 96.12 96 ILE A O 1
ATOM 782 N N . LYS A 1 97 ? -13.185 -3.149 19.443 1.00 97.81 97 LYS A N 1
ATOM 783 C CA . LYS A 1 97 ? -12.568 -4.468 19.662 1.00 97.81 97 LYS A CA 1
ATOM 784 C C . LYS A 1 97 ? -13.201 -5.541 18.776 1.00 97.81 97 LYS A C 1
ATOM 786 O O . LYS A 1 97 ? -12.487 -6.239 18.061 1.00 97.81 97 LYS A O 1
ATOM 791 N N . ASN A 1 98 ? -14.527 -5.672 18.815 1.00 97.44 98 ASN A N 1
ATOM 792 C CA . ASN A 1 98 ? -15.229 -6.714 18.069 1.00 97.44 98 ASN A CA 1
ATOM 793 C C . ASN A 1 98 ? -15.083 -6.510 16.560 1.00 97.44 98 ASN A C 1
ATOM 795 O O . ASN A 1 98 ? -14.896 -7.480 15.842 1.00 97.44 98 ASN A O 1
ATOM 799 N N . ASN A 1 99 ? -15.075 -5.264 16.075 1.00 96.94 99 ASN A N 1
ATOM 800 C CA . ASN A 1 99 ? -14.860 -4.989 14.655 1.00 96.94 99 ASN A CA 1
ATOM 801 C C . ASN A 1 99 ? -13.480 -5.473 14.179 1.00 96.94 99 ASN A C 1
ATOM 803 O O . ASN A 1 99 ? -13.382 -6.109 13.133 1.00 96.94 99 ASN A O 1
ATOM 807 N N . ILE A 1 100 ? -12.427 -5.217 14.960 1.00 98.19 100 ILE A N 1
ATOM 808 C CA . ILE A 1 100 ? -11.061 -5.686 14.671 1.00 98.19 100 ILE A CA 1
ATOM 809 C C . ILE A 1 100 ? -10.995 -7.207 14.701 1.00 98.19 100 ILE A C 1
ATOM 811 O O . ILE A 1 100 ? -10.466 -7.821 13.771 1.00 98.19 100 ILE A O 1
ATOM 815 N N . LYS A 1 101 ? -11.547 -7.802 15.764 1.00 98.56 101 LYS A N 1
ATOM 816 C CA . LYS A 1 101 ? -11.576 -9.248 15.952 1.00 98.56 101 LYS A CA 1
ATOM 817 C C . LYS A 1 101 ? -12.253 -9.931 14.764 1.00 98.56 101 LYS A C 1
ATOM 819 O O . LYS A 1 101 ? -11.653 -10.781 14.119 1.00 98.56 101 LYS A O 1
ATOM 824 N N . ASP A 1 102 ? -13.454 -9.480 14.423 1.00 98.56 102 ASP A N 1
ATOM 825 C CA . ASP A 1 102 ? -14.255 -10.055 13.349 1.00 98.56 102 ASP A CA 1
ATOM 826 C C . ASP A 1 102 ? -13.601 -9.878 11.973 1.00 98.56 102 ASP A C 1
ATOM 828 O O . ASP A 1 102 ? -13.731 -10.760 11.129 1.00 98.56 102 ASP A O 1
ATOM 832 N N . VAL A 1 103 ? -12.900 -8.766 11.706 1.00 98.56 103 VAL A N 1
ATOM 833 C CA . VAL A 1 103 ? -12.145 -8.615 10.447 1.00 98.56 103 VAL A CA 1
ATOM 834 C C . VAL A 1 103 ? -11.068 -9.689 10.352 1.00 98.56 103 VAL A C 1
ATOM 836 O O . VAL A 1 103 ? -10.983 -10.377 9.338 1.00 98.56 103 VAL A O 1
ATOM 839 N N . VAL A 1 104 ? -10.243 -9.822 11.388 1.00 98.75 104 VAL A N 1
ATOM 840 C CA . VAL A 1 104 ? -9.099 -10.739 11.377 1.00 98.75 104 VAL A CA 1
ATOM 841 C C . VAL A 1 104 ? -9.556 -12.192 11.326 1.00 98.75 104 VAL A C 1
ATOM 843 O O . VAL A 1 104 ? -9.069 -12.933 10.475 1.00 98.75 104 VAL A O 1
ATOM 846 N N . ASP A 1 105 ? -10.541 -12.567 12.140 1.00 98.62 105 ASP A N 1
ATOM 847 C CA . ASP A 1 105 ? -11.109 -13.917 12.137 1.00 98.62 105 ASP A CA 1
ATOM 848 C C . ASP A 1 105 ? -11.679 -14.264 10.767 1.00 98.62 105 ASP A C 1
ATOM 850 O O . ASP A 1 105 ? -11.370 -15.308 10.213 1.00 98.62 105 ASP A O 1
ATOM 854 N N . LYS A 1 106 ? -12.433 -13.356 10.140 1.00 98.69 106 LYS A N 1
ATOM 855 C CA . LYS A 1 106 ? -12.986 -13.604 8.803 1.00 98.69 106 LYS A CA 1
ATOM 856 C C . LYS A 1 106 ? -11.920 -13.756 7.732 1.00 98.69 106 LYS A C 1
ATOM 858 O O . LYS A 1 106 ? -12.064 -14.592 6.846 1.00 98.69 106 LYS A O 1
ATOM 863 N N . LEU A 1 107 ? -10.868 -12.942 7.775 1.00 98.50 107 LEU A N 1
ATOM 864 C CA . LEU A 1 107 ? -9.766 -13.076 6.825 1.00 98.50 107 LEU A CA 1
ATOM 865 C C . LEU A 1 107 ? -9.037 -14.412 7.022 1.00 98.50 107 LEU A C 1
ATOM 867 O O . LEU A 1 107 ? -8.698 -15.065 6.034 1.00 98.50 107 LEU A O 1
ATOM 871 N N . ASN A 1 108 ? -8.828 -14.842 8.265 1.00 98.50 108 ASN A N 1
ATOM 872 C CA . ASN A 1 108 ? -8.136 -16.093 8.556 1.00 98.50 108 ASN A CA 1
ATOM 873 C C . ASN A 1 108 ? -9.009 -17.325 8.268 1.00 98.50 108 ASN A C 1
ATOM 875 O O . ASN A 1 108 ? -8.610 -18.193 7.496 1.00 98.50 108 ASN A O 1
ATOM 879 N N . ASP A 1 109 ? -10.221 -17.364 8.814 1.00 98.38 109 ASP A N 1
ATOM 880 C CA . ASP A 1 109 ? -11.112 -18.524 8.772 1.00 98.38 109 ASP A CA 1
ATOM 881 C C . ASP A 1 109 ? -11.781 -18.704 7.404 1.00 98.38 109 ASP A C 1
ATOM 883 O O . ASP A 1 109 ? -11.917 -19.829 6.925 1.00 98.38 109 ASP A O 1
ATOM 887 N N . GLU A 1 110 ? -12.213 -17.611 6.758 1.00 98.25 110 GLU A N 1
ATOM 888 C CA . GLU A 1 110 ? -12.955 -17.692 5.491 1.00 98.25 110 GLU A CA 1
ATOM 889 C C . GLU A 1 110 ? -12.042 -17.583 4.260 1.00 98.25 110 GLU A C 1
ATOM 891 O O . GLU A 1 110 ? -12.357 -18.165 3.223 1.00 98.25 110 GLU A O 1
ATOM 896 N N . LEU A 1 111 ? -10.924 -16.848 4.346 1.00 97.75 111 LEU A N 1
ATOM 897 C CA . LEU A 1 111 ? -10.005 -16.637 3.212 1.00 97.75 111 LEU A CA 1
ATOM 898 C C . LEU A 1 111 ? -8.644 -17.331 3.382 1.00 97.75 111 LEU A C 1
ATOM 900 O O . LEU A 1 111 ? -7.769 -17.167 2.529 1.00 97.75 111 LEU A O 1
ATOM 904 N N . GLY A 1 112 ? -8.446 -18.093 4.463 1.00 97.50 112 GLY A N 1
ATOM 905 C CA . GLY A 1 112 ? -7.197 -18.816 4.720 1.00 97.50 112 GLY A CA 1
ATOM 906 C C . GLY A 1 112 ? -5.996 -17.892 4.920 1.00 97.50 112 GLY A C 1
ATOM 907 O O . GLY A 1 112 ? -4.871 -18.250 4.562 1.00 97.50 112 GLY A O 1
ATOM 908 N N . CYS A 1 113 ? -6.225 -16.672 5.413 1.00 96.38 113 CYS A N 1
ATOM 909 C CA . CYS A 1 113 ? -5.138 -15.772 5.774 1.00 96.38 113 CYS A CA 1
ATOM 910 C C . CYS A 1 113 ? -4.495 -16.212 7.100 1.00 96.38 113 CYS A C 1
ATOM 912 O O . CYS A 1 113 ? -5.078 -16.947 7.888 1.00 96.38 113 CYS A O 1
ATOM 914 N N . ASP A 1 114 ? -3.271 -15.754 7.339 1.00 96.31 114 ASP A N 1
ATOM 915 C CA . ASP A 1 114 ? -2.580 -15.936 8.616 1.00 96.31 114 ASP A CA 1
ATOM 916 C C . ASP A 1 114 ? -2.057 -14.571 9.058 1.00 96.31 114 ASP A C 1
ATOM 918 O O . ASP A 1 114 ? -0.931 -14.171 8.744 1.00 96.31 114 ASP A O 1
ATOM 922 N N . ILE A 1 115 ? -2.950 -13.783 9.660 1.00 98.06 115 ILE A N 1
ATOM 923 C CA . ILE A 1 115 ? -2.632 -12.459 10.199 1.00 98.06 115 ILE A CA 1
ATOM 924 C C . ILE A 1 115 ? -3.034 -12.368 11.669 1.00 98.06 115 ILE A C 1
ATOM 926 O O . ILE A 1 115 ? -4.046 -12.924 12.093 1.00 98.06 115 ILE A O 1
ATOM 930 N N . SER A 1 116 ? -2.256 -11.620 12.451 1.00 98.44 116 SER A N 1
ATOM 931 C CA . SER A 1 116 ? -2.581 -11.325 13.847 1.00 98.44 116 SER A CA 1
ATOM 932 C C . SER A 1 116 ? -3.364 -10.017 13.979 1.00 98.44 116 SER A C 1
ATOM 934 O O . SER A 1 116 ? -3.243 -9.115 13.142 1.00 98.44 116 SER A O 1
ATOM 936 N N . TYR A 1 117 ? -4.109 -9.868 15.078 1.00 98.56 117 TYR A N 1
ATOM 937 C CA . TYR A 1 117 ? -4.764 -8.602 15.426 1.00 98.56 117 TYR A CA 1
ATOM 938 C C . TYR A 1 117 ? -3.755 -7.451 15.512 1.00 98.56 117 TYR A C 1
ATOM 940 O O . TYR A 1 117 ? -3.967 -6.393 14.921 1.00 98.56 117 TYR A O 1
ATOM 948 N N . ALA A 1 118 ? -2.611 -7.686 16.162 1.00 98.19 118 ALA A N 1
ATOM 949 C CA . ALA A 1 118 ? -1.539 -6.703 16.285 1.00 98.19 118 ALA A CA 1
ATOM 950 C C . ALA A 1 118 ? -1.009 -6.235 14.921 1.00 98.19 118 ALA A C 1
ATOM 952 O O . ALA A 1 118 ? -0.784 -5.039 14.715 1.00 98.19 118 ALA A O 1
ATOM 953 N N . ASP A 1 119 ? -0.839 -7.153 13.966 1.00 97.94 119 ASP A N 1
ATOM 954 C CA . ASP A 1 119 ? -0.409 -6.812 12.611 1.00 97.94 119 ASP A CA 1
ATOM 955 C C . ASP A 1 119 ? -1.462 -5.992 11.872 1.00 97.94 119 ASP A C 1
ATOM 957 O O . ASP A 1 119 ? -1.117 -4.986 11.249 1.00 97.94 119 ASP A O 1
ATOM 961 N N . TYR A 1 120 ? -2.734 -6.379 11.957 1.00 98.50 120 TYR A N 1
ATOM 962 C CA . TYR A 1 120 ? -3.815 -5.636 11.320 1.00 98.50 120 TYR A CA 1
ATOM 963 C C . TYR A 1 120 ? -3.913 -4.205 11.872 1.00 98.50 120 TYR A C 1
ATOM 965 O O . TYR A 1 120 ? -3.866 -3.244 11.098 1.00 98.50 120 TYR A O 1
ATOM 973 N N . VAL A 1 121 ? -3.912 -4.029 13.195 1.00 98.31 121 VAL A N 1
ATOM 974 C CA . VAL A 1 121 ? -4.004 -2.689 13.792 1.00 98.31 121 VAL A CA 1
ATOM 975 C C . VAL A 1 121 ? -2.763 -1.844 13.480 1.00 98.31 121 VAL A C 1
ATOM 977 O O . VAL A 1 121 ? -2.875 -0.717 12.987 1.00 98.31 121 VAL A O 1
ATOM 980 N N . SER A 1 122 ? -1.561 -2.378 13.719 1.00 97.00 122 SER A N 1
ATOM 981 C CA . SER A 1 122 ? -0.315 -1.607 13.584 1.00 97.00 122 SER A CA 1
ATOM 982 C C . SER A 1 122 ? 0.067 -1.311 12.131 1.00 97.00 122 SER A C 1
ATOM 984 O O . SER A 1 122 ? 0.599 -0.234 11.829 1.00 97.00 122 SER A O 1
ATOM 986 N N . LYS A 1 123 ? -0.200 -2.243 11.207 1.00 97.56 123 LYS A N 1
ATOM 987 C CA . LYS A 1 123 ? 0.196 -2.108 9.799 1.00 97.56 123 LYS A CA 1
ATOM 988 C C . LYS A 1 123 ? -0.906 -1.500 8.941 1.00 97.56 123 LYS A C 1
ATOM 990 O O . LYS A 1 123 ? -0.546 -0.825 7.972 1.00 97.56 123 LYS A O 1
ATOM 995 N N . ALA A 1 124 ? -2.182 -1.672 9.303 1.00 97.56 124 ALA A N 1
ATOM 996 C CA . ALA A 1 124 ? -3.321 -1.162 8.548 1.00 97.56 124 ALA A CA 1
ATOM 997 C C . ALA A 1 124 ? -4.047 -0.001 9.233 1.00 97.56 124 ALA A C 1
ATOM 999 O O . ALA A 1 124 ? -3.997 1.126 8.733 1.00 97.56 124 ALA A O 1
ATOM 1000 N N . GLU A 1 125 ? -4.701 -0.238 10.365 1.00 97.50 125 GLU A N 1
ATOM 1001 C CA . GLU A 1 125 ? -5.673 0.718 10.907 1.00 97.50 125 GLU A CA 1
ATOM 1002 C C . GLU A 1 125 ? -5.032 2.006 11.432 1.00 97.50 125 GLU A C 1
ATOM 1004 O O . GLU A 1 125 ? -5.492 3.096 11.097 1.00 97.50 125 GLU A O 1
ATOM 1009 N N . LEU A 1 126 ? -3.901 1.931 12.142 1.00 96.88 126 LEU A N 1
ATOM 1010 C CA . LEU A 1 126 ? -3.180 3.136 12.584 1.00 96.88 126 LEU A CA 1
ATOM 1011 C C . LEU A 1 126 ? -2.639 3.972 11.409 1.00 96.88 126 LEU A C 1
ATOM 1013 O O . LEU A 1 126 ? -2.401 5.173 11.549 1.00 96.88 126 LEU A O 1
ATOM 1017 N N . LYS A 1 127 ? -2.443 3.366 10.232 1.00 96.25 127 LYS A N 1
ATOM 1018 C CA . LYS A 1 127 ? -2.057 4.092 9.010 1.00 96.25 127 LYS A CA 1
ATOM 1019 C C . LYS A 1 127 ? -3.260 4.606 8.230 1.00 96.25 127 LYS A C 1
ATOM 1021 O O . LYS A 1 127 ? -3.136 5.585 7.496 1.00 96.25 127 LYS A O 1
ATOM 1026 N N . THR A 1 128 ? -4.407 3.945 8.333 1.00 96.00 128 THR A N 1
ATOM 1027 C CA . THR A 1 128 ? -5.645 4.317 7.642 1.00 96.00 128 THR A CA 1
ATOM 1028 C C . THR A 1 128 ? -6.837 4.179 8.595 1.00 96.00 128 THR A C 1
ATOM 1030 O O . THR A 1 128 ? -7.573 3.196 8.529 1.00 96.00 128 THR A O 1
ATOM 1033 N N . PRO A 1 129 ? -7.055 5.182 9.469 1.00 95.06 129 PRO A N 1
ATOM 1034 C CA . PRO A 1 129 ? -7.963 5.075 10.619 1.00 95.06 129 PRO A CA 1
ATOM 1035 C C . PRO A 1 129 ? -9.436 4.852 10.292 1.00 95.06 129 PRO A C 1
ATOM 1037 O O . PRO A 1 129 ? -10.189 4.368 11.128 1.00 95.06 129 PRO A O 1
ATOM 1040 N N . GLN A 1 130 ? -9.862 5.144 9.064 1.00 93.81 130 GLN A N 1
ATOM 1041 C CA . GLN A 1 130 ? -11.204 4.785 8.608 1.00 93.81 130 GLN A CA 1
ATOM 1042 C C . GLN A 1 130 ? -11.476 3.270 8.681 1.00 93.81 130 GLN A C 1
ATOM 1044 O O . GLN A 1 130 ? -12.636 2.874 8.776 1.00 93.81 130 GLN A O 1
ATOM 1049 N N . LEU A 1 131 ? -10.432 2.426 8.647 1.00 96.56 131 LEU A N 1
ATOM 1050 C CA . LEU A 1 131 ? -10.559 0.967 8.712 1.00 96.56 131 LEU A CA 1
ATOM 1051 C C . LEU A 1 131 ? -11.167 0.482 10.030 1.00 96.56 131 LEU A C 1
ATOM 1053 O O . LEU A 1 131 ? -11.996 -0.422 9.979 1.00 96.56 131 LEU A O 1
ATOM 1057 N N . PHE A 1 132 ? -10.898 1.167 11.150 1.00 95.06 132 PHE A N 1
ATOM 1058 C CA . PHE A 1 132 ? -11.529 0.878 12.447 1.00 95.06 132 PHE A CA 1
ATOM 1059 C C . PHE A 1 132 ? -13.062 0.904 12.387 1.00 95.06 132 PHE A C 1
ATOM 1061 O O . PHE A 1 132 ? -13.741 0.387 13.267 1.00 95.06 132 PHE A O 1
ATOM 1068 N N . CYS A 1 133 ? -13.625 1.581 11.386 1.00 90.56 133 CYS A N 1
ATOM 1069 C CA . CYS A 1 133 ? -15.049 1.873 11.296 1.00 90.56 133 CYS A CA 1
ATOM 1070 C C . CYS A 1 133 ? -15.731 1.217 10.096 1.00 90.56 133 CYS A C 1
ATOM 1072 O O . CYS A 1 133 ? -16.952 1.332 9.953 1.00 90.56 133 CYS A O 1
ATOM 1074 N N . LEU A 1 134 ? -14.975 0.548 9.223 1.00 94.25 134 LEU A N 1
ATOM 1075 C CA . LEU A 1 134 ? -15.559 -0.274 8.174 1.00 94.25 134 LEU A CA 1
ATOM 1076 C C . LEU A 1 134 ? -16.029 -1.595 8.776 1.00 94.25 134 LEU A C 1
ATOM 1078 O O . LEU A 1 134 ? -15.337 -2.194 9.590 1.00 94.25 134 LEU A O 1
ATOM 1082 N N . SER A 1 135 ? -17.201 -2.058 8.345 1.00 96.12 135 SER A N 1
ATOM 1083 C CA . SER A 1 135 ? -17.731 -3.345 8.795 1.00 96.12 135 SER A CA 1
ATOM 1084 C C . SER A 1 135 ? -16.843 -4.507 8.330 1.00 96.12 135 SER A C 1
ATOM 1086 O O . SER A 1 135 ? -16.368 -4.449 7.185 1.00 96.12 135 SER A O 1
ATOM 1088 N N . PRO A 1 136 ? -16.752 -5.608 9.096 1.00 98.19 136 PRO A N 1
ATOM 1089 C CA . PRO A 1 136 ? -15.904 -6.746 8.752 1.00 98.19 136 PRO A CA 1
ATOM 1090 C C . PRO A 1 136 ? -16.270 -7.374 7.405 1.00 98.19 136 PRO A C 1
ATOM 1092 O O . PRO A 1 136 ? -15.405 -7.630 6.570 1.00 98.19 136 PRO A O 1
ATOM 1095 N N . GLU A 1 137 ? -17.572 -7.504 7.134 1.00 98.19 137 GLU A N 1
ATOM 1096 C CA . GLU A 1 137 ? -18.091 -8.022 5.864 1.00 98.19 137 GLU A CA 1
ATOM 1097 C C . GLU A 1 137 ? -17.665 -7.187 4.659 1.00 98.19 137 GLU A C 1
ATOM 1099 O O . GLU A 1 137 ? -17.304 -7.728 3.618 1.00 98.19 137 GLU A O 1
ATOM 1104 N N . ARG A 1 138 ? -17.659 -5.857 4.793 1.00 97.56 138 ARG A N 1
ATOM 1105 C CA . ARG A 1 138 ? -17.228 -4.974 3.706 1.00 97.56 138 ARG A CA 1
ATOM 1106 C C . ARG A 1 138 ? -15.753 -5.175 3.383 1.00 97.56 138 ARG A C 1
ATOM 1108 O O . ARG A 1 138 ? -15.422 -5.243 2.207 1.00 97.56 138 ARG A O 1
ATOM 1115 N N . ILE A 1 139 ? -14.889 -5.261 4.394 1.00 98.38 139 ILE A N 1
ATOM 1116 C CA . ILE A 1 139 ? -13.451 -5.475 4.182 1.00 98.38 139 ILE A CA 1
ATOM 1117 C C . ILE A 1 139 ? -13.219 -6.846 3.543 1.00 98.38 139 ILE A C 1
ATOM 1119 O O . ILE A 1 139 ? -12.588 -6.925 2.491 1.00 98.38 139 ILE A O 1
ATOM 1123 N N . LYS A 1 140 ? -13.787 -7.909 4.125 1.00 98.50 140 LYS A N 1
ATOM 1124 C CA . LYS A 1 140 ? -13.669 -9.277 3.607 1.00 98.50 140 LYS A CA 1
ATOM 1125 C C . LYS A 1 140 ? -14.129 -9.377 2.153 1.00 98.50 140 LYS A C 1
ATOM 1127 O O . LYS A 1 140 ? -13.373 -9.849 1.310 1.00 98.50 140 LYS A O 1
ATOM 1132 N N . ASN A 1 141 ? -15.337 -8.898 1.849 1.00 98.38 141 ASN A N 1
ATOM 1133 C CA . ASN A 1 141 ? -15.881 -8.960 0.493 1.00 98.38 141 ASN A CA 1
ATOM 1134 C C . ASN A 1 141 ? -15.048 -8.115 -0.476 1.00 98.38 141 ASN A C 1
ATOM 1136 O O . ASN A 1 141 ? -14.804 -8.549 -1.590 1.00 98.38 141 ASN A O 1
ATOM 1140 N N . ASN A 1 142 ? -14.524 -6.961 -0.051 1.00 98.44 142 ASN A N 1
ATOM 1141 C CA . ASN A 1 142 ? -13.653 -6.155 -0.906 1.00 98.44 142 ASN A CA 1
ATOM 1142 C C . ASN A 1 142 ? -12.336 -6.874 -1.249 1.00 98.44 142 ASN A C 1
ATOM 1144 O O . ASN A 1 142 ? -11.886 -6.790 -2.388 1.00 98.44 142 ASN A O 1
ATOM 1148 N N . ILE A 1 143 ? -11.725 -7.580 -0.289 1.00 98.62 143 ILE A N 1
ATOM 1149 C CA . ILE A 1 143 ? -10.539 -8.416 -0.538 1.00 98.62 143 ILE A CA 1
ATOM 1150 C C . ILE A 1 143 ? -10.884 -9.569 -1.480 1.00 98.62 143 ILE A C 1
ATOM 1152 O O . ILE A 1 143 ? -10.199 -9.751 -2.486 1.00 98.62 143 ILE A O 1
ATOM 1156 N N . ARG A 1 144 ? -11.945 -10.320 -1.161 1.00 98.69 144 ARG A N 1
ATOM 1157 C CA . ARG A 1 144 ? -12.381 -11.476 -1.944 1.00 98.69 144 ARG A CA 1
ATOM 1158 C C . ARG A 1 144 ? -12.657 -11.073 -3.388 1.00 98.69 144 ARG A C 1
ATOM 1160 O O . ARG A 1 144 ? -11.999 -11.562 -4.294 1.00 98.69 144 ARG A O 1
ATOM 1167 N N . ASP A 1 145 ? -13.535 -10.097 -3.586 1.00 98.69 145 ASP A N 1
ATOM 1168 C CA . ASP A 1 145 ? -13.955 -9.657 -4.913 1.00 98.69 145 ASP A CA 1
ATOM 1169 C C . ASP A 1 145 ? -12.778 -9.062 -5.717 1.00 98.69 145 ASP A C 1
ATOM 1171 O O . ASP A 1 145 ? -12.751 -9.172 -6.941 1.00 98.69 145 ASP A O 1
ATOM 1175 N N . ALA A 1 146 ? -11.791 -8.428 -5.066 1.00 98.69 146 ALA A N 1
ATOM 1176 C CA . ALA A 1 146 ? -10.580 -7.954 -5.743 1.00 98.69 146 ALA A CA 1
ATOM 1177 C C . ALA A 1 146 ? -9.718 -9.111 -6.256 1.00 98.69 146 ALA A C 1
ATOM 1179 O O . ALA A 1 146 ? -9.275 -9.072 -7.403 1.00 98.69 146 ALA A O 1
ATOM 1180 N N . VAL A 1 147 ? -9.488 -10.131 -5.430 1.00 98.81 147 VAL A N 1
ATOM 1181 C CA . VAL A 1 147 ? -8.682 -11.297 -5.809 1.00 98.81 147 VAL A CA 1
ATOM 1182 C C . VAL A 1 147 ? -9.408 -12.154 -6.844 1.00 98.81 147 VAL A C 1
ATOM 1184 O O . VAL A 1 147 ? -8.802 -12.485 -7.860 1.00 98.81 147 VAL A O 1
ATOM 1187 N N . ASP A 1 148 ? -10.703 -12.411 -6.662 1.00 98.69 148 ASP A N 1
ATOM 1188 C CA . ASP A 1 148 ? -11.528 -13.181 -7.601 1.00 98.69 148 ASP A CA 1
ATOM 1189 C C . ASP A 1 148 ? -11.511 -12.533 -8.983 1.00 98.69 148 ASP A C 1
ATOM 1191 O O . ASP A 1 148 ? -11.221 -13.185 -9.974 1.00 98.69 148 ASP A O 1
ATOM 1195 N N . LYS A 1 149 ? -11.687 -11.209 -9.070 1.00 98.69 149 LYS A N 1
ATOM 1196 C CA . LYS A 1 149 ? -11.599 -10.500 -10.355 1.00 98.69 149 LYS A CA 1
ATOM 1197 C C . LYS A 1 149 ? -10.225 -10.602 -11.011 1.00 98.69 149 LYS A C 1
ATOM 1199 O O . LYS A 1 149 ? -10.141 -10.722 -12.230 1.00 98.69 149 LYS A O 1
ATOM 1204 N N . LEU A 1 150 ? -9.144 -10.521 -10.238 1.00 98.62 150 LEU A N 1
ATOM 1205 C CA . LEU A 1 150 ? -7.792 -10.674 -10.782 1.00 98.62 150 LEU A CA 1
ATOM 1206 C C . LEU A 1 150 ? -7.536 -12.111 -11.265 1.00 98.62 150 LEU A C 1
ATOM 1208 O O . LEU A 1 150 ? -6.864 -12.305 -12.279 1.00 98.62 150 LEU A O 1
ATOM 1212 N N . ASN A 1 151 ? -8.078 -13.109 -10.573 1.00 98.56 151 ASN A N 1
ATOM 1213 C CA . ASN A 1 151 ? -7.898 -14.514 -10.921 1.00 98.56 151 ASN A CA 1
ATOM 1214 C C . ASN A 1 151 ? -8.805 -14.926 -12.085 1.00 98.56 151 ASN A C 1
ATOM 1216 O O . ASN A 1 151 ? -8.306 -15.423 -13.090 1.00 98.56 151 ASN A O 1
ATOM 1220 N N . ASP A 1 152 ? -10.099 -14.642 -11.994 1.00 98.50 152 ASP A N 1
ATOM 1221 C CA . ASP A 1 152 ? -11.116 -15.100 -12.939 1.00 98.50 152 ASP A CA 1
ATOM 1222 C C . ASP A 1 152 ? -11.105 -14.294 -14.241 1.00 98.50 152 ASP A C 1
ATOM 1224 O O . ASP A 1 152 ? -11.241 -14.861 -15.324 1.00 98.50 152 ASP A O 1
ATOM 1228 N N . GLU A 1 153 ? -10.940 -12.966 -14.163 1.00 98.38 153 GLU A N 1
ATOM 1229 C CA . GLU A 1 153 ? -10.998 -12.106 -15.353 1.00 98.38 153 GLU A CA 1
ATOM 1230 C C . GLU A 1 153 ? -9.617 -11.878 -15.989 1.00 98.38 153 GLU A C 1
ATOM 1232 O O . GLU A 1 153 ? -9.542 -11.641 -17.195 1.00 98.38 153 GLU A O 1
ATOM 1237 N N . LEU A 1 154 ? -8.526 -11.925 -15.208 1.00 98.12 154 LEU A N 1
ATOM 1238 C CA . LEU A 1 154 ? -7.164 -11.651 -15.699 1.00 98.12 154 LEU A CA 1
ATOM 1239 C C . LEU A 1 154 ? -6.196 -12.844 -15.590 1.00 98.12 154 LEU A C 1
ATOM 1241 O O . LEU A 1 154 ? -5.058 -12.730 -16.049 1.00 98.12 154 LEU A O 1
ATOM 1245 N N . GLY A 1 155 ? -6.604 -13.975 -15.007 1.00 98.06 155 GLY A N 1
ATOM 1246 C CA . GLY A 1 155 ? -5.778 -15.185 -14.931 1.00 98.06 155 GLY A CA 1
ATOM 1247 C C . GLY A 1 155 ? -4.544 -15.051 -14.034 1.00 98.06 155 GLY A C 1
ATOM 1248 O O . GLY A 1 155 ? -3.509 -15.632 -14.349 1.00 98.06 155 GLY A O 1
ATOM 1249 N N . CYS A 1 156 ? -4.602 -14.242 -12.967 1.00 97.44 156 CYS A N 1
ATOM 1250 C CA . CYS A 1 156 ? -3.419 -13.926 -12.157 1.00 97.44 156 CYS A CA 1
ATOM 1251 C C . CYS A 1 156 ? -3.008 -15.003 -11.136 1.00 97.44 156 CYS A C 1
ATOM 1253 O O . CYS A 1 156 ? -1.864 -14.959 -10.687 1.00 97.44 156 CYS A O 1
ATOM 1255 N N . ASP A 1 157 ? -3.915 -15.915 -10.770 1.00 96.19 157 ASP A N 1
ATOM 1256 C CA . ASP A 1 157 ? -3.714 -17.009 -9.800 1.00 96.19 157 ASP A CA 1
ATOM 1257 C C . ASP A 1 157 ? -3.038 -16.573 -8.480 1.00 96.19 157 ASP A C 1
ATOM 1259 O O . ASP A 1 157 ? -1.951 -17.013 -8.102 1.00 96.19 157 ASP A O 1
ATOM 1263 N N . ILE A 1 158 ? -3.667 -15.622 -7.791 1.00 97.25 158 ILE A N 1
ATOM 1264 C CA . ILE A 1 158 ? -3.173 -15.015 -6.554 1.00 97.25 158 ILE A CA 1
ATOM 1265 C C . ILE A 1 158 ? -3.917 -15.616 -5.355 1.00 97.25 158 ILE A C 1
ATOM 1267 O O . ILE A 1 158 ? -5.147 -15.523 -5.302 1.00 97.25 158 ILE A O 1
ATOM 1271 N N . PRO A 1 159 ? -3.209 -16.128 -4.334 1.00 98.06 159 PRO A N 1
ATOM 1272 C CA . PRO A 1 159 ? -3.826 -16.482 -3.059 1.00 98.06 159 PRO A CA 1
ATOM 1273 C C . PRO A 1 159 ? -4.299 -15.239 -2.291 1.00 98.06 159 PRO A C 1
ATOM 1275 O O . PRO A 1 159 ? -3.566 -14.247 -2.201 1.00 98.06 159 PRO A O 1
ATOM 1278 N N . TYR A 1 160 ? -5.463 -15.305 -1.629 1.00 98.69 160 TYR A N 1
ATOM 1279 C CA . TYR A 1 160 ? -5.955 -14.201 -0.786 1.00 98.69 160 TYR A CA 1
ATOM 1280 C C . TYR A 1 160 ? -4.917 -13.750 0.251 1.00 98.69 160 TYR A C 1
ATOM 1282 O O . TYR A 1 160 ? -4.715 -12.551 0.440 1.00 98.69 160 TYR A O 1
ATOM 1290 N N . ALA A 1 161 ? -4.196 -14.696 0.862 1.00 98.44 161 ALA A N 1
ATOM 1291 C CA . ALA A 1 161 ? -3.162 -14.412 1.853 1.00 98.44 161 ALA A CA 1
ATOM 1292 C C . ALA A 1 161 ? -2.051 -13.486 1.322 1.00 98.44 161 ALA A C 1
ATOM 1294 O O . ALA A 1 161 ? -1.574 -12.607 2.044 1.00 98.44 161 ALA A O 1
ATOM 1295 N N . ASP A 1 162 ? -1.644 -13.628 0.059 1.00 98.56 162 ASP A N 1
ATOM 1296 C CA . ASP A 1 162 ? -0.602 -12.777 -0.522 1.00 98.56 162 ASP A CA 1
ATOM 1297 C C . ASP A 1 162 ? -1.124 -11.378 -0.845 1.00 98.56 162 ASP A C 1
ATOM 1299 O O . ASP A 1 162 ? -0.422 -10.383 -0.621 1.00 98.56 162 ASP A O 1
ATOM 1303 N N . TYR A 1 163 ? -2.383 -11.276 -1.270 1.00 98.75 163 TYR A N 1
ATOM 1304 C CA . TYR A 1 163 ? -3.048 -9.989 -1.425 1.00 98.75 163 TYR A CA 1
ATOM 1305 C C . TYR A 1 163 ? -3.234 -9.277 -0.073 1.00 98.75 163 TYR A C 1
ATOM 1307 O O . TYR A 1 163 ? -2.955 -8.083 0.040 1.00 98.75 163 TYR A O 1
ATOM 1315 N N . VAL A 1 164 ? -3.606 -9.992 0.994 1.00 98.75 164 VAL A N 1
ATOM 1316 C CA . VAL A 1 164 ? -3.719 -9.422 2.349 1.00 98.75 164 VAL A CA 1
ATOM 1317 C C . VAL A 1 164 ? -2.359 -8.957 2.875 1.00 98.75 164 VAL A C 1
ATOM 1319 O O . VAL A 1 164 ? -2.261 -7.854 3.416 1.00 98.75 164 VAL A O 1
ATOM 1322 N N . LYS A 1 165 ? -1.269 -9.701 2.642 1.00 98.56 165 LYS A N 1
ATOM 1323 C CA . LYS A 1 165 ? 0.095 -9.221 2.955 1.00 98.56 165 LYS A CA 1
ATOM 1324 C C . LYS A 1 165 ? 0.432 -7.928 2.206 1.00 98.56 165 LYS A C 1
ATOM 1326 O O . LYS A 1 165 ? 1.083 -7.043 2.768 1.00 98.56 165 LYS A O 1
ATOM 1331 N N . ALA A 1 166 ? 0.003 -7.800 0.949 1.00 98.31 166 ALA A N 1
ATOM 1332 C CA . ALA A 1 166 ? 0.145 -6.564 0.184 1.00 98.31 166 ALA A CA 1
ATOM 1333 C C . ALA A 1 166 ? -0.709 -5.427 0.781 1.00 98.31 166 ALA A C 1
ATOM 1335 O O . ALA A 1 166 ? -0.216 -4.305 0.926 1.00 98.31 166 ALA A O 1
ATOM 1336 N N . ALA A 1 167 ? -1.937 -5.717 1.218 1.00 98.44 167 ALA A N 1
ATOM 1337 C CA . ALA A 1 167 ? -2.826 -4.759 1.872 1.00 98.44 167 ALA A CA 1
ATOM 1338 C C . ALA A 1 167 ? -2.299 -4.284 3.236 1.00 98.44 167 ALA A C 1
ATOM 1340 O O . ALA A 1 167 ? -2.363 -3.097 3.534 1.00 98.44 167 ALA A O 1
ATOM 1341 N N . LEU A 1 168 ? -1.664 -5.141 4.039 1.00 98.31 168 LEU A N 1
ATOM 1342 C CA . LEU A 1 168 ? -1.001 -4.718 5.283 1.00 98.31 168 LEU A CA 1
ATOM 1343 C C . LEU A 1 168 ? 0.164 -3.745 5.025 1.00 98.31 168 LEU A C 1
ATOM 1345 O O . LEU A 1 168 ? 0.439 -2.851 5.828 1.00 98.31 168 LEU A O 1
ATOM 1349 N N . LYS A 1 169 ? 0.862 -3.882 3.892 1.00 97.12 169 LYS A N 1
ATOM 1350 C CA . LYS A 1 169 ? 1.886 -2.908 3.473 1.00 97.12 169 LYS A CA 1
ATOM 1351 C C . LYS A 1 169 ? 1.254 -1.613 2.963 1.00 97.12 169 LYS A C 1
ATOM 1353 O O . LYS A 1 169 ? 1.820 -0.546 3.198 1.00 97.12 169 LYS A O 1
ATOM 1358 N N . GLN A 1 170 ? 0.104 -1.712 2.296 1.00 97.44 170 GLN A N 1
ATOM 1359 C CA . GLN A 1 170 ? -0.608 -0.599 1.678 1.00 97.44 170 GLN A CA 1
ATOM 1360 C C . GLN A 1 170 ? -2.119 -0.671 1.977 1.00 97.44 170 GLN A C 1
ATOM 1362 O O . GLN A 1 170 ? -2.889 -1.204 1.173 1.00 97.44 170 GLN A O 1
ATOM 1367 N N . PRO A 1 171 ? -2.565 -0.101 3.113 1.00 97.81 171 PRO A N 1
ATOM 1368 C CA . PRO A 1 171 ? -3.902 -0.358 3.670 1.00 97.81 171 PRO A CA 1
ATOM 1369 C C . PRO A 1 171 ? -5.069 0.132 2.816 1.00 97.81 171 PRO A C 1
ATOM 1371 O O . PRO A 1 171 ? -6.209 -0.274 3.021 1.00 97.81 171 PRO A O 1
ATOM 1374 N N . GLN A 1 172 ? -4.788 0.961 1.808 1.00 96.00 172 GLN A N 1
ATOM 1375 C CA . GLN A 1 172 ? -5.753 1.328 0.778 1.00 96.00 172 GLN A CA 1
ATOM 1376 C C . GLN A 1 172 ? -6.405 0.112 0.104 1.00 96.00 172 GLN A C 1
ATOM 1378 O O . GLN A 1 172 ? -7.581 0.160 -0.248 1.00 96.00 172 GLN A O 1
ATOM 1383 N N . LEU A 1 173 ? -5.675 -0.997 -0.032 1.00 98.12 173 LEU A N 1
ATOM 1384 C CA . LEU A 1 173 ? -6.173 -2.203 -0.695 1.00 98.12 173 LEU A CA 1
ATOM 1385 C C . LEU A 1 173 ? -7.304 -2.914 0.064 1.00 98.12 173 LEU A C 1
ATOM 1387 O O . LEU A 1 173 ? -8.028 -3.691 -0.552 1.00 98.12 173 LEU A O 1
ATOM 1391 N N . PHE A 1 174 ? -7.511 -2.619 1.353 1.00 98.25 174 PHE A N 1
ATOM 1392 C CA . PHE A 1 174 ? -8.644 -3.154 2.119 1.00 98.25 174 PHE A CA 1
ATOM 1393 C C . PHE A 1 174 ? -9.999 -2.554 1.713 1.00 98.25 174 PHE A C 1
ATOM 1395 O O . PHE A 1 174 ? -11.033 -3.150 2.003 1.00 98.25 174 PHE A O 1
ATOM 1402 N N . TYR A 1 175 ? -10.020 -1.381 1.069 1.00 95.88 175 TYR A N 1
ATOM 1403 C CA . TYR A 1 175 ? -11.269 -0.683 0.725 1.00 95.88 175 TYR A CA 1
ATOM 1404 C C . TYR A 1 175 ? -11.314 -0.108 -0.694 1.00 95.88 175 TYR A C 1
ATOM 1406 O O . TYR A 1 175 ? -12.344 0.434 -1.103 1.00 95.88 175 TYR A O 1
ATOM 1414 N N . GLN A 1 176 ? -10.210 -0.166 -1.441 1.00 97.00 176 GLN A N 1
ATOM 1415 C CA . GLN A 1 176 ? -10.184 0.242 -2.838 1.00 97.00 176 GLN A CA 1
ATOM 1416 C C . GLN A 1 176 ? -11.116 -0.658 -3.652 1.00 97.00 176 GLN A C 1
ATOM 1418 O O . GLN A 1 176 ? -11.074 -1.877 -3.509 1.00 97.00 176 GLN A O 1
ATOM 1423 N N . SER A 1 177 ? -11.918 -0.054 -4.532 1.00 97.31 177 SER A N 1
ATOM 1424 C CA . SER A 1 177 ? -12.852 -0.800 -5.377 1.00 97.31 177 SER A CA 1
ATOM 1425 C C . SER A 1 177 ? -12.128 -1.903 -6.172 1.00 97.31 177 SER A C 1
ATOM 1427 O O . SER A 1 177 ? -11.171 -1.579 -6.890 1.00 97.31 177 SER A O 1
ATOM 1429 N N . PRO A 1 178 ? -12.611 -3.160 -6.115 1.00 98.31 178 PRO A N 1
ATOM 1430 C CA . PRO A 1 178 ? -12.094 -4.279 -6.905 1.00 98.31 178 PRO A CA 1
ATOM 1431 C C . PRO A 1 178 ? -11.983 -3.955 -8.396 1.00 98.31 178 PRO A C 1
ATOM 1433 O O . PRO A 1 178 ? -10.985 -4.252 -9.048 1.00 98.31 178 PRO A O 1
ATOM 1436 N N . GLU A 1 179 ? -12.988 -3.257 -8.925 1.00 98.25 179 GLU A N 1
ATOM 1437 C CA . GLU A 1 179 ? -13.059 -2.886 -10.334 1.00 98.25 179 GLU A CA 1
ATOM 1438 C C . GLU A 1 179 ? -11.975 -1.867 -10.710 1.00 98.25 179 GLU A C 1
ATOM 1440 O O . GLU A 1 179 ? -11.362 -1.971 -11.769 1.00 98.25 179 GLU A O 1
ATOM 1445 N N . THR A 1 180 ? -11.669 -0.913 -9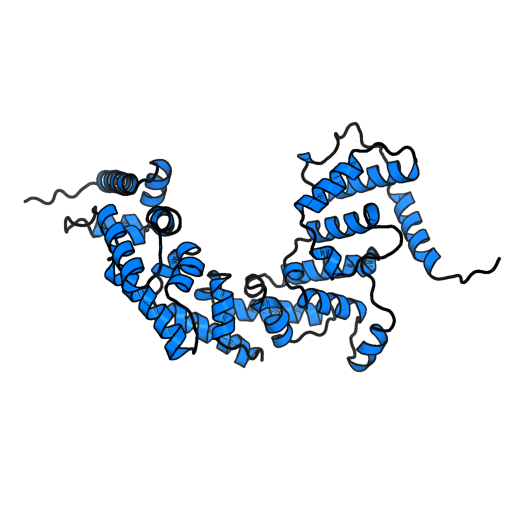.824 1.00 97.75 180 THR A N 1
ATOM 1446 C CA . THR A 1 180 ? -10.556 0.022 -10.043 1.00 97.75 180 THR A CA 1
ATOM 1447 C C . THR A 1 180 ? -9.213 -0.700 -10.074 1.00 97.75 180 THR A C 1
ATOM 1449 O O . THR A 1 180 ? -8.388 -0.396 -10.931 1.00 97.75 180 THR A O 1
ATOM 1452 N N . ILE A 1 181 ? -8.985 -1.654 -9.167 1.00 98.38 181 ILE A N 1
ATOM 1453 C CA . ILE A 1 181 ? -7.733 -2.424 -9.123 1.00 98.38 181 ILE A CA 1
ATOM 1454 C C . ILE A 1 181 ? -7.564 -3.220 -10.412 1.00 98.38 181 ILE A C 1
ATOM 1456 O O . ILE A 1 181 ? -6.550 -3.075 -11.094 1.00 98.38 181 ILE A O 1
ATOM 1460 N N . LYS A 1 182 ? -8.588 -3.992 -10.787 1.00 98.44 182 LYS A N 1
ATOM 1461 C CA . LYS A 1 182 ? -8.600 -4.766 -12.029 1.00 98.44 182 LYS A CA 1
ATOM 1462 C C . LYS A 1 182 ? -8.324 -3.881 -13.245 1.00 98.44 182 LYS A C 1
ATOM 1464 O O . LYS A 1 182 ? -7.441 -4.193 -14.039 1.00 98.44 182 LYS A O 1
ATOM 1469 N N . ASN A 1 183 ? -9.032 -2.758 -13.374 1.00 98.38 183 ASN A N 1
ATOM 1470 C CA . ASN A 1 183 ? -8.891 -1.869 -14.529 1.00 98.38 183 ASN A CA 1
ATOM 1471 C C . ASN A 1 183 ? -7.525 -1.178 -14.586 1.00 98.38 183 ASN A C 1
ATOM 1473 O O . ASN A 1 183 ? -7.001 -0.982 -15.681 1.00 98.38 183 ASN A O 1
ATOM 1477 N N . ASN A 1 184 ? -6.910 -0.868 -13.442 1.00 98.25 184 ASN A N 1
ATOM 1478 C CA . ASN A 1 184 ? -5.540 -0.359 -13.413 1.00 98.25 184 ASN A CA 1
ATOM 1479 C C . ASN A 1 184 ? -4.540 -1.422 -13.876 1.00 98.25 184 ASN A C 1
ATOM 1481 O O . ASN A 1 184 ? -3.745 -1.137 -14.767 1.00 98.25 184 ASN A O 1
ATOM 1485 N N . ILE A 1 185 ? -4.602 -2.648 -13.340 1.00 98.50 185 ILE A N 1
ATOM 1486 C CA . ILE A 1 185 ? -3.720 -3.751 -13.764 1.00 98.50 185 ILE A CA 1
ATOM 1487 C C . ILE A 1 185 ? -3.888 -4.032 -15.259 1.00 98.50 185 ILE A C 1
ATOM 1489 O O . ILE A 1 185 ? -2.898 -4.068 -15.993 1.00 98.50 185 ILE A O 1
ATOM 1493 N N . LYS A 1 186 ? -5.140 -4.161 -15.716 1.00 98.50 186 LYS A N 1
ATOM 1494 C CA . LYS A 1 186 ? -5.465 -4.384 -17.123 1.00 98.50 186 LYS A CA 1
ATOM 1495 C C . LYS A 1 186 ? -4.908 -3.266 -17.999 1.00 98.50 186 LYS A C 1
ATOM 1497 O O . LYS A 1 186 ? -4.161 -3.531 -18.932 1.00 98.50 186 LYS A O 1
ATOM 1502 N N . GLY A 1 187 ? -5.216 -2.013 -17.666 1.00 98.44 187 GLY A N 1
ATOM 1503 C CA . GLY A 1 187 ? -4.761 -0.855 -18.428 1.00 98.44 187 GLY A CA 1
ATOM 1504 C C . GLY A 1 187 ? -3.238 -0.726 -18.472 1.00 98.44 187 GLY A C 1
ATOM 1505 O O . GLY A 1 187 ? -2.697 -0.350 -19.509 1.00 98.44 187 GLY A O 1
ATOM 1506 N N . ILE A 1 188 ? -2.536 -1.052 -17.380 1.00 98.31 188 ILE A N 1
ATOM 1507 C CA . ILE A 1 188 ? -1.068 -1.065 -17.349 1.00 98.31 188 ILE A CA 1
ATOM 1508 C C . ILE A 1 188 ? -0.547 -2.084 -18.361 1.00 98.31 188 ILE A C 1
ATOM 1510 O O . ILE A 1 188 ? 0.197 -1.710 -19.263 1.00 98.31 188 ILE A O 1
ATOM 1514 N N . VAL A 1 189 ? -0.946 -3.349 -18.237 1.00 98.25 189 VAL A N 1
ATOM 1515 C CA . VAL A 1 189 ? -0.432 -4.431 -19.089 1.00 98.25 189 VAL A CA 1
ATOM 1516 C C . VAL A 1 189 ? -0.815 -4.225 -20.554 1.00 98.25 189 VAL A C 1
ATOM 1518 O O . VAL A 1 189 ? 0.045 -4.359 -21.421 1.00 98.25 189 VAL A O 1
ATOM 1521 N N . ASP A 1 190 ? -2.042 -3.783 -20.838 1.00 97.75 190 ASP A N 1
ATOM 1522 C CA . ASP A 1 190 ? -2.488 -3.471 -22.200 1.00 97.75 190 ASP A CA 1
ATOM 1523 C C . ASP A 1 190 ? -1.630 -2.368 -22.838 1.00 97.75 190 ASP A C 1
ATOM 1525 O O . ASP A 1 190 ? -1.262 -2.469 -24.008 1.00 97.75 190 ASP A O 1
ATOM 1529 N N . LYS A 1 191 ? -1.255 -1.328 -22.079 1.00 97.44 191 LYS A N 1
ATOM 1530 C CA . LYS A 1 191 ? -0.345 -0.281 -22.571 1.00 97.44 191 LYS A CA 1
ATOM 1531 C C . LYS A 1 191 ? 1.076 -0.793 -22.772 1.00 97.44 191 LYS A C 1
ATOM 1533 O O . LYS A 1 191 ? 1.710 -0.420 -23.757 1.00 97.44 191 LYS A O 1
ATOM 1538 N N . LEU A 1 192 ? 1.589 -1.624 -21.864 1.00 95.75 192 LEU A N 1
ATOM 1539 C CA . LEU A 1 192 ? 2.929 -2.202 -22.007 1.00 95.75 192 LEU A CA 1
ATOM 1540 C C . LEU A 1 192 ? 3.016 -3.102 -23.250 1.00 95.75 192 LEU A C 1
ATOM 1542 O O . LEU A 1 192 ? 3.978 -3.006 -24.009 1.00 95.75 192 LEU A O 1
ATOM 1546 N N . ASN A 1 193 ? 1.994 -3.915 -23.506 1.00 94.94 193 ASN A N 1
ATOM 1547 C CA . ASN A 1 193 ? 1.980 -4.793 -24.671 1.00 94.94 193 ASN A CA 1
ATOM 1548 C C . ASN A 1 193 ? 1.675 -4.021 -25.964 1.00 94.94 193 ASN A C 1
ATOM 1550 O O . ASN A 1 193 ? 2.406 -4.132 -26.943 1.00 94.94 193 ASN A O 1
ATOM 1554 N N . GLY A 1 194 ? 0.630 -3.189 -25.962 1.00 93.25 194 GLY A N 1
ATOM 1555 C CA . GLY A 1 194 ? 0.143 -2.499 -27.158 1.00 93.25 194 GLY A CA 1
ATOM 1556 C C . GLY A 1 194 ? 0.952 -1.264 -27.561 1.00 93.25 194 GLY A C 1
ATOM 1557 O O . GLY A 1 194 ? 1.344 -1.139 -28.716 1.00 93.25 194 GLY A O 1
ATOM 1558 N N . GLU A 1 195 ? 1.207 -0.331 -26.636 1.00 92.56 195 GLU A N 1
ATOM 1559 C CA . GLU A 1 195 ? 1.928 0.915 -26.964 1.00 92.56 195 GLU A CA 1
ATOM 1560 C C . GLU A 1 195 ? 3.446 0.731 -26.964 1.00 92.56 195 GLU A C 1
ATOM 1562 O O . GLU A 1 195 ? 4.158 1.436 -27.681 1.00 92.56 195 GLU A O 1
ATOM 1567 N N . LEU A 1 196 ? 3.953 -0.158 -26.107 1.00 92.12 196 LEU A N 1
ATOM 1568 C CA . LEU A 1 196 ? 5.387 -0.299 -25.858 1.00 92.12 196 LEU A CA 1
ATOM 1569 C C . LEU A 1 196 ? 6.018 -1.540 -26.485 1.00 92.12 196 LEU A C 1
ATOM 1571 O O . LEU A 1 196 ? 7.248 -1.645 -26.479 1.00 92.12 196 LEU A O 1
ATOM 1575 N N . GLY A 1 197 ? 5.203 -2.429 -27.059 1.00 90.69 197 GLY A N 1
ATOM 1576 C CA . GLY A 1 197 ? 5.654 -3.635 -27.751 1.00 90.69 197 GLY A CA 1
ATOM 1577 C C . GLY A 1 197 ? 6.401 -4.608 -26.839 1.00 90.69 197 GLY A C 1
ATOM 1578 O O . GLY A 1 197 ? 7.341 -5.269 -27.282 1.00 90.69 197 GLY A O 1
ATOM 1579 N N . CYS A 1 198 ? 6.035 -4.633 -25.556 1.00 91.62 198 CYS A N 1
ATOM 1580 C CA . CYS A 1 198 ? 6.492 -5.647 -24.613 1.00 91.62 198 CYS A CA 1
ATOM 1581 C C . CYS A 1 198 ? 5.602 -6.893 -24.692 1.00 91.62 198 CYS A C 1
ATOM 1583 O O . CYS A 1 198 ? 4.534 -6.874 -25.298 1.00 91.62 198 CYS A O 1
ATOM 1585 N N . ASP A 1 199 ? 6.045 -7.963 -24.047 1.00 91.75 199 ASP A N 1
ATOM 1586 C CA . ASP A 1 199 ? 5.271 -9.182 -23.853 1.00 91.75 199 ASP A CA 1
ATOM 1587 C C . ASP A 1 199 ? 5.254 -9.528 -22.360 1.00 91.75 199 ASP A C 1
ATOM 1589 O O . ASP A 1 199 ? 6.222 -10.055 -21.797 1.00 91.75 199 ASP A O 1
ATOM 1593 N N . ILE A 1 200 ? 4.176 -9.133 -21.685 1.00 94.81 200 ILE A N 1
ATOM 1594 C CA . ILE A 1 200 ? 3.942 -9.419 -20.270 1.00 94.81 200 ILE A CA 1
ATOM 1595 C C . ILE A 1 200 ? 2.497 -9.871 -20.048 1.00 94.81 200 ILE A C 1
ATOM 1597 O O . ILE A 1 200 ? 1.548 -9.272 -20.557 1.00 94.81 200 ILE A O 1
ATOM 1601 N N . SER A 1 201 ? 2.322 -10.916 -19.240 1.00 97.12 201 SER A N 1
ATOM 1602 C CA . SER A 1 201 ? 1.005 -11.355 -18.775 1.00 97.12 201 SER A CA 1
ATOM 1603 C C . SER A 1 201 ? 0.535 -10.551 -17.554 1.00 97.12 201 SER A C 1
ATOM 1605 O O . SER A 1 201 ? 1.343 -10.018 -16.786 1.00 97.12 201 SER A O 1
ATOM 1607 N N . TYR A 1 202 ? -0.780 -10.502 -17.315 1.00 98.38 202 TYR A N 1
ATOM 1608 C CA . TYR A 1 202 ? -1.320 -9.922 -16.077 1.00 98.38 202 TYR A CA 1
ATOM 1609 C C . TYR A 1 202 ? -0.764 -10.641 -14.835 1.00 98.38 202 TYR A C 1
ATOM 1611 O O . TYR A 1 202 ? -0.329 -9.983 -13.886 1.00 98.38 202 TYR A O 1
ATOM 1619 N N . ALA A 1 203 ? -0.672 -11.975 -14.886 1.00 98.00 203 ALA A N 1
ATOM 1620 C CA . ALA A 1 203 ? -0.095 -12.804 -13.830 1.00 98.00 203 ALA A CA 1
ATOM 1621 C C . ALA A 1 203 ? 1.361 -12.431 -13.516 1.00 98.00 203 ALA A C 1
ATOM 1623 O O . ALA A 1 203 ? 1.726 -12.268 -12.350 1.00 98.00 203 ALA A O 1
ATOM 1624 N N . ASP A 1 204 ? 2.199 -12.234 -14.539 1.00 97.25 204 ASP A N 1
ATOM 1625 C CA . ASP A 1 204 ? 3.591 -11.820 -14.353 1.00 97.25 204 ASP A CA 1
ATOM 1626 C C . ASP A 1 204 ? 3.691 -10.438 -13.718 1.00 97.25 204 ASP A C 1
ATOM 1628 O O . ASP A 1 204 ? 4.486 -10.241 -12.797 1.00 97.25 204 ASP A O 1
ATOM 1632 N N . TYR A 1 205 ? 2.878 -9.482 -14.175 1.00 98.25 205 TYR A N 1
ATOM 1633 C CA . TYR A 1 205 ? 2.863 -8.147 -13.588 1.00 98.25 205 TYR A CA 1
ATOM 1634 C C . TYR A 1 205 ? 2.501 -8.200 -12.100 1.00 98.25 205 TYR A C 1
ATOM 1636 O O . TYR A 1 205 ? 3.191 -7.611 -11.260 1.00 98.25 205 TYR A O 1
ATOM 1644 N N . VAL A 1 206 ? 1.446 -8.936 -11.744 1.00 98.38 206 VAL A N 1
ATOM 1645 C CA . VAL A 1 206 ? 0.989 -8.987 -10.355 1.00 98.38 206 VAL A CA 1
ATOM 1646 C C . VAL A 1 206 ? 1.962 -9.760 -9.463 1.00 98.38 206 VAL A C 1
ATOM 1648 O O . VAL A 1 206 ? 2.399 -9.229 -8.436 1.00 98.38 206 VAL A O 1
ATOM 1651 N N . SER A 1 207 ? 2.360 -10.969 -9.865 1.00 97.19 207 SER A N 1
ATOM 1652 C CA . SER A 1 207 ? 3.223 -11.851 -9.066 1.00 97.19 207 SER A CA 1
ATOM 1653 C C . SER A 1 207 ? 4.653 -11.321 -8.923 1.00 97.19 207 SER A C 1
ATOM 1655 O O . SER A 1 207 ? 5.243 -11.363 -7.836 1.00 97.19 207 SER A O 1
ATOM 1657 N N . LYS A 1 208 ? 5.231 -10.775 -10.000 1.00 96.56 208 LYS A N 1
ATOM 1658 C CA . LYS A 1 208 ? 6.620 -10.299 -9.984 1.00 96.56 208 LYS A CA 1
ATOM 1659 C C . LYS A 1 208 ? 6.728 -8.884 -9.442 1.00 96.56 208 LYS A C 1
ATOM 1661 O O . LYS A 1 208 ? 7.736 -8.606 -8.789 1.00 96.56 208 LYS A O 1
ATOM 1666 N N . ALA A 1 209 ? 5.711 -8.039 -9.648 1.00 96.62 209 ALA A N 1
ATOM 1667 C CA . ALA A 1 209 ? 5.753 -6.631 -9.274 1.00 96.62 209 ALA A CA 1
ATOM 1668 C C . ALA A 1 209 ? 4.718 -6.201 -8.230 1.00 96.62 209 ALA A C 1
ATOM 1670 O O . ALA A 1 209 ? 5.121 -5.792 -7.136 1.00 96.62 209 ALA A O 1
ATOM 1671 N N . ALA A 1 210 ? 3.419 -6.264 -8.527 1.00 97.69 210 ALA A N 1
ATOM 1672 C CA . ALA A 1 210 ? 2.415 -5.595 -7.693 1.00 97.69 210 ALA A CA 1
ATOM 1673 C C . ALA A 1 210 ? 2.343 -6.138 -6.255 1.00 97.69 210 ALA A C 1
ATOM 1675 O O . ALA A 1 210 ? 2.312 -5.349 -5.314 1.00 97.69 210 ALA A O 1
ATOM 1676 N N . LEU A 1 211 ? 2.444 -7.453 -6.043 1.00 97.81 211 LEU A N 1
ATOM 1677 C CA . LEU A 1 211 ? 2.467 -8.033 -4.687 1.00 97.81 211 LEU A CA 1
ATOM 1678 C C . LEU A 1 211 ? 3.704 -7.619 -3.871 1.00 97.81 211 LEU A C 1
ATOM 1680 O O . LEU A 1 211 ? 3.652 -7.480 -2.645 1.00 97.81 211 LEU A O 1
ATOM 1684 N N . LYS A 1 212 ? 4.835 -7.378 -4.543 1.00 96.00 212 LYS A N 1
ATOM 1685 C CA . LYS A 1 212 ? 6.071 -6.909 -3.895 1.00 96.00 212 LYS A CA 1
ATOM 1686 C C . LYS A 1 212 ? 6.038 -5.409 -3.628 1.00 96.00 212 LYS A C 1
ATOM 1688 O O . LYS A 1 212 ? 6.632 -4.957 -2.649 1.00 96.00 212 LYS A O 1
ATOM 1693 N N . GLN A 1 213 ? 5.332 -4.661 -4.471 1.00 95.81 213 GLN A N 1
ATOM 1694 C CA . GLN A 1 213 ? 5.242 -3.209 -4.434 1.00 95.81 213 GLN A CA 1
ATOM 1695 C C . GLN A 1 213 ? 3.770 -2.761 -4.554 1.00 95.81 213 GLN A C 1
ATOM 1697 O O . GLN A 1 213 ? 3.341 -2.314 -5.619 1.00 95.81 213 GLN A O 1
ATOM 1702 N N . PRO A 1 214 ? 2.984 -2.865 -3.461 1.00 97.25 214 PRO A N 1
ATOM 1703 C CA . PRO A 1 214 ? 1.515 -2.836 -3.513 1.00 97.25 214 PRO A CA 1
ATOM 1704 C C . PRO A 1 214 ? 0.875 -1.548 -4.029 1.00 97.25 214 PRO A C 1
ATOM 1706 O O . PRO A 1 214 ? -0.283 -1.561 -4.437 1.00 97.25 214 PRO A O 1
ATOM 1709 N N . GLN A 1 215 ? 1.606 -0.433 -4.085 1.00 95.00 215 GLN A N 1
ATOM 1710 C CA . GLN A 1 215 ? 1.103 0.769 -4.746 1.00 95.00 215 GLN A CA 1
ATOM 1711 C C . GLN A 1 215 ? 0.814 0.563 -6.233 1.00 95.00 215 GLN A C 1
ATOM 1713 O O . GLN A 1 215 ? -0.013 1.273 -6.797 1.00 95.00 215 GLN A O 1
ATOM 1718 N N . LEU A 1 216 ? 1.472 -0.409 -6.870 1.00 96.75 216 LEU A N 1
ATOM 1719 C CA . LEU A 1 216 ? 1.274 -0.721 -8.282 1.00 96.75 216 LEU A CA 1
ATOM 1720 C C . LEU A 1 216 ? -0.144 -1.232 -8.590 1.00 96.75 216 LEU A C 1
ATOM 1722 O O . LEU A 1 216 ? -0.575 -1.112 -9.729 1.00 96.75 216 LEU A O 1
ATOM 1726 N N . PHE A 1 217 ? -0.907 -1.698 -7.594 1.00 97.50 217 PHE A N 1
ATOM 1727 C CA . PHE A 1 217 ? -2.321 -2.059 -7.773 1.00 97.50 217 PHE A CA 1
ATOM 1728 C C . PHE A 1 217 ? -3.240 -0.862 -8.075 1.00 97.50 217 PHE A C 1
ATOM 1730 O O . PHE A 1 217 ? -4.311 -1.043 -8.649 1.00 97.50 217 PHE A O 1
ATOM 1737 N N . TYR A 1 218 ? -2.858 0.360 -7.687 1.00 92.75 218 TYR A N 1
ATOM 1738 C CA . TYR A 1 218 ? -3.686 1.560 -7.890 1.00 92.75 218 TYR A CA 1
ATOM 1739 C C . TYR A 1 218 ? -2.955 2.720 -8.576 1.00 92.75 218 TYR A C 1
ATOM 1741 O O . TYR A 1 218 ? -3.477 3.835 -8.640 1.00 92.75 218 TYR A O 1
ATOM 1749 N N . ARG A 1 219 ? -1.745 2.490 -9.099 1.00 94.50 219 ARG A N 1
ATOM 1750 C CA . ARG A 1 219 ? -1.095 3.459 -9.988 1.00 94.50 219 ARG A CA 1
ATOM 1751 C C . ARG A 1 219 ? -1.843 3.532 -11.314 1.00 94.50 219 ARG A C 1
ATOM 1753 O O . ARG A 1 219 ? -2.346 2.526 -11.800 1.00 94.50 219 ARG A O 1
ATOM 1760 N N . SER A 1 220 ? -1.878 4.726 -11.908 1.00 94.88 220 SER A N 1
ATOM 1761 C CA . SER A 1 220 ? -2.488 4.877 -13.224 1.00 94.88 220 SER A CA 1
ATOM 1762 C C . SER A 1 220 ? -1.636 4.193 -14.303 1.00 94.88 220 SER A C 1
ATOM 1764 O O . SER A 1 220 ? -0.398 4.259 -14.231 1.00 94.88 220 SER A O 1
ATOM 1766 N N . PRO A 1 221 ? -2.271 3.597 -15.326 1.00 96.69 221 PRO A N 1
ATOM 1767 C CA . PRO A 1 221 ? -1.585 3.043 -16.489 1.00 96.69 221 PRO A CA 1
ATOM 1768 C C . PRO A 1 221 ? -0.588 4.001 -17.142 1.00 96.69 221 PRO A C 1
ATOM 1770 O O . PRO A 1 221 ? 0.527 3.609 -17.482 1.00 96.69 221 PRO A O 1
ATOM 1773 N N . GLU A 1 222 ? -0.947 5.278 -17.257 1.00 95.62 222 GLU A N 1
ATOM 1774 C CA . GLU A 1 222 ? -0.122 6.317 -17.878 1.00 95.62 222 GLU A CA 1
ATOM 1775 C C . GLU A 1 222 ? 1.169 6.553 -17.098 1.00 95.62 222 GLU A C 1
ATOM 1777 O O . GLU A 1 222 ? 2.233 6.704 -17.693 1.00 95.62 222 GLU A O 1
ATOM 1782 N N . THR A 1 223 ? 1.089 6.552 -15.764 1.00 93.88 223 THR A N 1
ATOM 1783 C CA . THR A 1 223 ? 2.258 6.776 -14.906 1.00 93.88 223 THR A CA 1
ATOM 1784 C C . THR A 1 223 ? 3.270 5.649 -15.086 1.00 93.88 223 THR A C 1
ATOM 1786 O O . THR A 1 223 ? 4.454 5.905 -15.301 1.00 93.88 223 THR A O 1
ATOM 1789 N N . ILE A 1 224 ? 2.807 4.395 -15.044 1.00 95.44 224 ILE A N 1
ATOM 1790 C CA . ILE A 1 224 ? 3.681 3.228 -15.214 1.00 95.44 224 ILE A CA 1
ATOM 1791 C C . ILE A 1 224 ? 4.259 3.187 -16.628 1.00 95.44 224 ILE A C 1
ATOM 1793 O O . ILE A 1 224 ? 5.471 3.037 -16.779 1.00 95.44 224 ILE A O 1
ATOM 1797 N N . ALA A 1 225 ? 3.429 3.397 -17.653 1.00 95.12 225 ALA A N 1
ATOM 1798 C CA . ALA A 1 225 ? 3.890 3.457 -19.036 1.00 95.12 225 ALA A CA 1
ATOM 1799 C C . ALA A 1 225 ? 4.958 4.545 -19.222 1.00 95.12 225 ALA A C 1
ATOM 1801 O O . ALA A 1 225 ? 5.962 4.307 -19.887 1.00 95.12 225 ALA A O 1
ATOM 1802 N N . GLN A 1 226 ? 4.803 5.715 -18.594 1.00 93.06 226 GLN A N 1
ATOM 1803 C CA . GLN A 1 226 ? 5.797 6.785 -18.666 1.00 93.06 226 GLN A CA 1
ATOM 1804 C C . GLN A 1 226 ? 7.114 6.424 -17.964 1.00 93.06 226 GLN A C 1
ATOM 1806 O O . GLN A 1 226 ? 8.190 6.740 -18.481 1.00 93.06 226 GLN A O 1
ATOM 1811 N N . HIS A 1 227 ? 7.063 5.761 -16.808 1.00 91.94 227 HIS A N 1
ATOM 1812 C CA . HIS A 1 227 ? 8.272 5.288 -16.127 1.00 91.94 227 HIS A CA 1
ATOM 1813 C C . HIS A 1 227 ? 9.019 4.248 -16.972 1.00 91.94 227 HIS A C 1
ATOM 1815 O O . HIS A 1 227 ? 10.236 4.347 -17.127 1.00 91.94 227 HIS A O 1
ATOM 1821 N N . VAL A 1 228 ? 8.295 3.311 -17.591 1.00 93.31 228 VAL A N 1
ATOM 1822 C CA . VAL A 1 228 ? 8.877 2.309 -18.498 1.00 93.31 228 VAL A CA 1
ATOM 1823 C C . VAL A 1 228 ? 9.453 2.967 -19.760 1.00 93.31 228 VAL A C 1
ATOM 1825 O O . VAL A 1 228 ? 10.609 2.716 -20.089 1.00 93.31 228 VAL A O 1
ATOM 1828 N N . LYS A 1 229 ? 8.727 3.898 -20.405 1.00 92.38 229 LYS A N 1
ATOM 1829 C CA . LYS A 1 229 ? 9.238 4.715 -21.533 1.00 92.38 229 LYS A CA 1
ATOM 1830 C C . LYS A 1 229 ? 10.540 5.425 -21.168 1.00 92.38 229 LYS A C 1
ATOM 1832 O O . LYS A 1 229 ? 11.486 5.442 -21.948 1.00 92.38 229 LYS A O 1
ATOM 1837 N N . THR A 1 230 ? 10.603 5.983 -19.961 1.00 88.44 230 THR A N 1
ATOM 1838 C CA . THR A 1 230 ? 11.815 6.645 -19.468 1.00 88.44 230 THR A CA 1
ATOM 1839 C C . THR A 1 230 ? 12.965 5.646 -19.344 1.00 88.44 230 THR A C 1
ATOM 1841 O O . THR A 1 230 ? 14.063 5.932 -19.812 1.00 88.44 230 THR A O 1
ATOM 1844 N N . ALA A 1 231 ? 12.730 4.459 -18.783 1.00 88.50 231 ALA A N 1
ATOM 1845 C CA . ALA A 1 231 ? 13.752 3.418 -18.706 1.00 88.50 231 ALA A CA 1
ATOM 1846 C C . ALA A 1 231 ? 14.236 2.961 -20.095 1.00 88.50 231 ALA A C 1
ATOM 1848 O O . ALA A 1 231 ? 15.431 2.740 -20.268 1.00 88.50 231 ALA A O 1
ATOM 1849 N N . PHE A 1 232 ? 13.351 2.890 -21.094 1.00 89.69 232 PHE A N 1
ATOM 1850 C CA . PHE A 1 232 ? 13.741 2.588 -22.476 1.00 89.69 232 PHE A CA 1
ATOM 1851 C C . PHE A 1 232 ? 14.615 3.682 -23.080 1.00 89.69 232 PHE A C 1
ATOM 1853 O O . PHE A 1 232 ? 15.658 3.360 -23.638 1.00 89.69 232 PHE A O 1
ATOM 1860 N N . SER A 1 233 ? 14.278 4.961 -22.874 1.00 85.25 233 SER A N 1
ATOM 1861 C CA . SER A 1 233 ? 15.113 6.074 -23.355 1.00 85.25 233 SER A CA 1
ATOM 1862 C C . SER A 1 233 ? 16.540 6.026 -22.795 1.00 85.25 233 SER A C 1
ATOM 1864 O O . SER A 1 233 ? 17.492 6.366 -23.490 1.00 85.25 233 SER A O 1
ATOM 1866 N N . LEU A 1 234 ? 16.731 5.527 -21.563 1.00 82.06 234 LEU A N 1
ATOM 1867 C CA . LEU A 1 234 ? 18.070 5.357 -20.981 1.00 82.06 234 LEU A CA 1
ATOM 1868 C C . LEU A 1 234 ? 18.946 4.380 -21.771 1.00 82.06 234 LEU A C 1
ATOM 1870 O O . LEU A 1 234 ? 20.167 4.522 -21.758 1.00 82.06 234 LEU A O 1
ATOM 1874 N N . HIS A 1 235 ? 18.343 3.413 -22.455 1.00 84.12 235 HIS A N 1
ATOM 1875 C CA . HIS A 1 235 ? 19.040 2.541 -23.388 1.00 84.12 235 HIS A CA 1
ATOM 1876 C C . HIS A 1 235 ? 19.091 3.155 -24.795 1.00 84.12 235 HIS A C 1
ATOM 1878 O O . HIS A 1 235 ? 20.179 3.358 -25.324 1.00 84.12 235 HIS A O 1
ATOM 1884 N N . GLU A 1 236 ? 17.930 3.484 -25.364 1.00 84.19 236 GLU A N 1
ATOM 1885 C CA . GLU A 1 236 ? 17.762 3.865 -26.775 1.00 84.19 236 GLU A CA 1
ATOM 1886 C C . GLU A 1 236 ? 18.407 5.214 -27.113 1.00 84.19 236 GLU A C 1
ATOM 1888 O O . GLU A 1 236 ? 19.101 5.330 -28.121 1.00 84.19 236 GLU A O 1
ATOM 1893 N N . ASP A 1 237 ? 18.224 6.218 -26.253 1.00 80.06 237 ASP A N 1
ATOM 1894 C CA . ASP A 1 237 ? 18.676 7.588 -26.516 1.00 80.06 237 ASP A CA 1
ATOM 1895 C C . ASP A 1 237 ? 20.027 7.886 -25.857 1.00 80.06 237 ASP A C 1
ATOM 1897 O O . ASP A 1 237 ? 20.831 8.657 -26.385 1.00 80.06 237 ASP A O 1
ATOM 1901 N N . TYR A 1 238 ? 20.275 7.296 -24.683 1.00 73.25 238 TYR A N 1
ATOM 1902 C CA . TYR A 1 238 ? 21.426 7.646 -23.844 1.00 73.25 238 TYR A CA 1
ATOM 1903 C C . TYR A 1 238 ? 22.493 6.548 -23.741 1.00 73.25 238 TYR A C 1
ATOM 1905 O O . TYR A 1 238 ? 23.596 6.832 -23.273 1.00 73.25 238 TYR A O 1
ATOM 1913 N N . GLY A 1 239 ? 22.203 5.305 -24.146 1.00 76.25 239 GLY A N 1
ATOM 1914 C CA . GLY A 1 239 ? 23.162 4.194 -24.098 1.00 76.25 239 GLY A CA 1
ATOM 1915 C C . GLY A 1 239 ? 23.702 3.864 -22.698 1.00 76.25 239 GLY A C 1
ATOM 1916 O O . GLY A 1 239 ? 24.793 3.304 -22.586 1.00 76.25 239 GLY A O 1
ATOM 1917 N N . VAL A 1 240 ? 22.974 4.233 -21.638 1.00 75.00 240 VAL A N 1
ATOM 1918 C CA . VAL A 1 240 ? 23.372 4.076 -20.226 1.00 75.00 240 VAL A CA 1
ATOM 1919 C C . VAL A 1 240 ? 23.176 2.646 -19.745 1.00 75.00 240 VAL A C 1
ATOM 1921 O O . VAL A 1 240 ? 23.967 2.143 -18.951 1.00 75.00 240 VAL A O 1
ATOM 1924 N N . ILE A 1 241 ? 22.105 2.001 -20.204 1.00 77.19 241 ILE A N 1
ATOM 1925 C CA . ILE A 1 241 ? 21.800 0.611 -19.872 1.00 77.19 241 ILE A CA 1
ATOM 1926 C C . ILE A 1 241 ? 22.333 -0.272 -20.994 1.00 77.19 241 ILE A C 1
ATOM 1928 O O . ILE A 1 241 ? 21.928 -0.116 -22.148 1.00 77.19 241 ILE A O 1
ATOM 1932 N N . ASP A 1 242 ? 23.179 -1.233 -20.637 1.00 77.81 242 ASP A N 1
ATOM 1933 C CA . ASP A 1 242 ? 23.603 -2.286 -21.554 1.00 77.81 242 ASP A CA 1
ATOM 1934 C C . ASP A 1 242 ? 22.653 -3.478 -21.549 1.00 77.81 242 ASP A C 1
ATOM 1936 O O . ASP A 1 242 ? 22.167 -3.929 -20.504 1.00 77.81 242 ASP A O 1
ATOM 1940 N N . ILE A 1 243 ? 22.452 -4.021 -22.747 1.00 81.44 243 ILE A N 1
ATOM 1941 C CA . ILE A 1 243 ? 21.790 -5.300 -22.968 1.00 81.44 243 ILE A CA 1
ATOM 1942 C C . ILE A 1 243 ? 22.892 -6.348 -23.152 1.00 81.44 243 ILE A C 1
ATOM 1944 O O . ILE A 1 243 ? 23.748 -6.167 -24.018 1.00 81.44 243 ILE A O 1
ATOM 1948 N N . PRO A 1 244 ? 22.914 -7.428 -22.351 1.00 82.50 244 PRO A N 1
ATOM 1949 C CA . PRO A 1 244 ? 23.918 -8.473 -22.490 1.00 82.50 244 PRO A CA 1
ATOM 1950 C C . PRO A 1 244 ? 23.936 -9.067 -23.901 1.00 82.50 244 PRO A C 1
ATOM 1952 O O . PRO A 1 244 ? 22.883 -9.390 -24.460 1.00 82.50 244 PRO A O 1
ATOM 1955 N N . GLU A 1 245 ? 25.137 -9.268 -24.441 1.00 78.00 245 GLU A N 1
ATOM 1956 C CA . GLU A 1 245 ? 25.321 -9.875 -25.756 1.00 78.00 245 GLU A CA 1
ATOM 1957 C C . GLU A 1 245 ? 24.640 -11.254 -25.826 1.00 78.00 245 GLU A C 1
ATOM 1959 O O . GLU A 1 245 ? 24.695 -12.062 -24.893 1.00 78.00 245 GLU A O 1
ATOM 1964 N N . GLY A 1 246 ? 23.932 -11.513 -26.927 1.00 75.31 246 GLY A N 1
ATOM 1965 C CA . GLY A 1 246 ? 23.192 -12.759 -27.130 1.00 75.31 246 GLY A CA 1
ATOM 1966 C C . GLY A 1 246 ? 21.862 -12.860 -26.376 1.00 75.31 246 GLY A C 1
ATOM 1967 O O . GLY A 1 246 ? 21.179 -13.875 -26.519 1.00 75.31 246 GLY A O 1
ATOM 1968 N N . TYR A 1 247 ? 21.442 -11.842 -25.613 1.00 78.31 247 TYR A N 1
ATOM 1969 C CA . TYR A 1 247 ? 20.086 -11.819 -25.051 1.00 78.31 247 TYR A CA 1
ATOM 1970 C C . TYR A 1 247 ? 19.018 -11.732 -26.153 1.00 78.31 247 TYR A C 1
ATOM 1972 O O . TYR A 1 247 ? 17.997 -12.409 -26.069 1.00 78.31 247 TYR A O 1
ATOM 1980 N N . GLU A 1 248 ? 19.288 -10.998 -27.233 1.00 70.44 248 GLU A N 1
ATOM 1981 C CA . GLU A 1 248 ? 18.386 -10.896 -28.389 1.00 70.44 248 GLU A CA 1
ATOM 1982 C C . GLU A 1 248 ? 18.124 -12.267 -29.033 1.00 70.44 248 GLU A C 1
ATOM 1984 O O . GLU A 1 248 ? 16.971 -12.628 -29.256 1.00 70.44 248 GLU A O 1
ATOM 1989 N N . LYS A 1 249 ? 19.165 -13.104 -29.168 1.00 69.62 249 LYS A N 1
ATOM 1990 C CA . LYS A 1 249 ? 19.051 -14.493 -29.656 1.00 69.62 249 LYS A CA 1
ATOM 1991 C C . LYS A 1 249 ? 18.174 -15.376 -28.762 1.00 69.62 249 LYS A C 1
ATOM 1993 O O . LYS A 1 249 ? 17.527 -16.297 -29.242 1.00 69.62 249 LYS A O 1
ATOM 1998 N N . LYS A 1 250 ? 18.114 -15.101 -27.451 1.00 68.56 250 LYS A N 1
ATOM 1999 C CA . LYS A 1 250 ? 17.228 -15.829 -26.519 1.00 68.56 250 LYS A CA 1
ATOM 2000 C C . LYS A 1 250 ? 15.756 -15.449 -26.686 1.00 68.56 250 LYS A C 1
ATOM 2002 O O . LYS A 1 250 ? 14.891 -16.217 -26.267 1.00 68.56 250 LYS A O 1
ATOM 2007 N N . LEU A 1 251 ? 15.473 -14.284 -27.269 1.00 66.75 251 LEU A N 1
ATOM 2008 C CA . LEU A 1 251 ? 14.119 -13.787 -27.508 1.00 66.75 251 LEU A CA 1
ATOM 2009 C C . LEU A 1 251 ? 13.625 -14.004 -28.944 1.00 66.75 251 LEU A C 1
ATOM 2011 O O . LEU A 1 251 ? 12.429 -13.837 -29.177 1.00 66.75 251 LEU A O 1
ATOM 2015 N N . GLU A 1 252 ? 14.479 -14.460 -29.869 1.00 61.94 252 GLU A N 1
ATOM 2016 C CA . GLU A 1 252 ? 14.078 -14.856 -31.233 1.00 61.94 252 GLU A CA 1
ATOM 2017 C C . GLU A 1 252 ? 12.934 -15.887 -31.224 1.00 61.94 252 GLU A C 1
ATOM 2019 O O . GLU A 1 252 ? 12.026 -15.820 -32.047 1.00 61.94 252 GLU A O 1
ATOM 2024 N N . HIS A 1 253 ? 12.901 -16.786 -30.234 1.00 55.22 253 HIS A N 1
ATOM 2025 C CA . HIS A 1 253 ? 11.827 -17.776 -30.077 1.00 55.22 253 HIS A CA 1
ATOM 2026 C C . HIS A 1 253 ? 10.516 -17.221 -29.495 1.00 55.22 253 HIS A C 1
ATOM 2028 O O . HIS A 1 253 ? 9.509 -17.925 -29.502 1.00 55.22 253 HIS A O 1
ATOM 2034 N N . LYS A 1 254 ? 10.512 -15.988 -28.972 1.00 61.34 254 LYS A N 1
ATOM 2035 C CA . LYS A 1 254 ? 9.336 -15.358 -28.349 1.00 61.34 254 LYS A CA 1
ATOM 2036 C C . LYS A 1 254 ? 8.624 -14.348 -29.256 1.00 61.34 254 LYS A C 1
ATOM 2038 O O . LYS A 1 254 ? 7.678 -13.720 -28.801 1.00 61.34 254 LYS A O 1
ATOM 2043 N N . ASN A 1 255 ? 9.055 -14.167 -30.512 1.00 59.62 255 ASN A N 1
ATOM 2044 C CA . ASN A 1 255 ? 8.523 -13.135 -31.422 1.00 59.62 255 ASN A CA 1
ATOM 2045 C C . ASN A 1 255 ? 8.476 -11.725 -30.791 1.00 59.62 255 ASN A C 1
ATOM 2047 O O . ASN A 1 255 ? 7.612 -10.915 -31.125 1.00 59.62 255 ASN A O 1
ATOM 2051 N N . ALA A 1 256 ? 9.390 -11.421 -29.862 1.00 64.06 256 ALA A N 1
ATOM 2052 C CA . ALA A 1 256 ? 9.403 -10.128 -29.192 1.00 64.06 256 ALA A CA 1
ATOM 2053 C C . ALA A 1 256 ? 9.741 -9.029 -30.209 1.00 64.06 256 ALA A C 1
ATOM 2055 O O . ALA A 1 256 ? 10.841 -9.008 -30.759 1.00 64.06 256 ALA A O 1
ATOM 2056 N N . GLN A 1 257 ? 8.807 -8.101 -30.436 1.00 70.94 257 GLN A N 1
ATOM 2057 C CA . GLN A 1 257 ? 8.972 -7.012 -31.405 1.00 70.94 257 GLN A CA 1
ATOM 2058 C C . GLN A 1 257 ? 10.163 -6.103 -31.055 1.00 70.94 257 GLN A C 1
ATOM 2060 O O . GLN A 1 257 ? 10.814 -5.566 -31.949 1.00 70.94 257 GLN A O 1
ATOM 2065 N N . TYR A 1 258 ? 10.470 -5.962 -29.759 1.00 84.38 258 TYR A N 1
ATOM 2066 C CA . TYR A 1 258 ? 11.575 -5.148 -29.248 1.00 84.38 258 TYR A CA 1
ATOM 2067 C C . TYR A 1 258 ? 12.339 -5.874 -28.117 1.00 84.38 258 TYR A C 1
ATOM 2069 O O . TYR A 1 258 ? 12.052 -5.657 -26.935 1.00 84.38 258 TYR A O 1
ATOM 2077 N N . PRO A 1 259 ? 13.339 -6.721 -28.438 1.00 84.81 259 PRO A N 1
ATOM 2078 C CA . PRO A 1 259 ? 14.059 -7.541 -27.455 1.00 84.81 259 PRO A CA 1
ATOM 2079 C C . PRO A 1 259 ? 14.732 -6.748 -26.321 1.00 84.81 259 PRO A C 1
ATOM 2081 O O . PRO A 1 259 ? 14.688 -7.160 -25.161 1.00 84.81 259 PRO A O 1
ATOM 2084 N N . ALA A 1 260 ? 15.307 -5.581 -26.627 1.00 87.31 260 ALA A N 1
ATOM 2085 C CA . ALA A 1 260 ? 15.919 -4.704 -25.626 1.00 87.31 260 ALA A CA 1
ATOM 2086 C C . ALA A 1 260 ? 14.888 -4.122 -24.641 1.00 87.31 260 ALA A C 1
ATOM 2088 O O . ALA A 1 260 ? 15.123 -4.090 -23.431 1.00 87.31 260 ALA A O 1
ATOM 2089 N N . ARG A 1 261 ? 13.708 -3.718 -25.131 1.00 91.06 261 ARG A N 1
ATOM 2090 C CA . ARG A 1 261 ? 12.605 -3.235 -24.282 1.00 91.06 261 ARG A CA 1
ATOM 2091 C C . ARG A 1 261 ? 12.094 -4.337 -23.364 1.00 91.06 261 ARG A C 1
ATOM 2093 O O . ARG A 1 261 ? 11.918 -4.103 -22.168 1.00 91.06 261 ARG A O 1
ATOM 2100 N N . GLN A 1 262 ? 11.949 -5.548 -23.901 1.00 91.94 262 GLN A N 1
ATOM 2101 C CA . GLN A 1 262 ? 11.565 -6.717 -23.117 1.00 91.94 262 GLN A CA 1
ATOM 2102 C C . GLN A 1 262 ? 12.584 -7.013 -22.008 1.00 91.94 262 GLN A C 1
ATOM 2104 O O . GLN A 1 262 ? 12.185 -7.195 -20.859 1.00 91.94 262 GLN A O 1
ATOM 2109 N N . PHE A 1 263 ? 13.890 -6.978 -22.309 1.00 90.75 263 PHE A N 1
ATOM 2110 C CA . PHE A 1 263 ? 14.941 -7.127 -21.294 1.00 90.75 263 PHE A CA 1
ATOM 2111 C C . PHE A 1 263 ? 14.774 -6.124 -20.152 1.00 90.75 263 PHE A C 1
ATOM 2113 O O . PHE A 1 263 ? 14.790 -6.494 -18.975 1.00 90.75 263 PHE A O 1
ATOM 2120 N N . ILE A 1 264 ? 14.625 -4.842 -20.499 1.00 91.00 264 ILE A N 1
ATOM 2121 C CA . ILE A 1 264 ? 14.518 -3.761 -19.519 1.00 91.00 264 ILE A CA 1
ATOM 2122 C C . ILE A 1 264 ? 13.265 -3.957 -18.664 1.00 91.00 264 ILE A C 1
ATOM 2124 O O . ILE A 1 264 ? 13.354 -3.853 -17.440 1.00 91.00 264 ILE A O 1
ATOM 2128 N N . LEU A 1 265 ? 12.125 -4.309 -19.267 1.00 94.19 265 LEU A N 1
ATOM 2129 C CA . LEU A 1 265 ? 10.903 -4.594 -18.521 1.00 94.19 265 LEU A CA 1
ATOM 2130 C C . LEU A 1 265 ? 11.081 -5.791 -17.577 1.00 94.19 265 LEU A C 1
ATOM 2132 O O . LEU A 1 265 ? 10.737 -5.686 -16.401 1.00 94.19 265 LEU A O 1
ATOM 2136 N N . GLU A 1 266 ? 11.676 -6.898 -18.030 1.00 93.00 266 GLU A N 1
ATOM 2137 C CA . GLU A 1 266 ? 11.964 -8.059 -17.175 1.00 93.00 266 GLU A CA 1
ATOM 2138 C C . GLU A 1 266 ? 12.831 -7.675 -15.966 1.00 93.00 266 GLU A C 1
ATOM 2140 O O . GLU A 1 266 ? 12.589 -8.132 -14.844 1.00 93.00 266 GLU A O 1
ATOM 2145 N N . LYS A 1 267 ? 13.808 -6.779 -16.158 1.00 91.88 267 LYS A N 1
ATOM 2146 C CA . LYS A 1 267 ? 14.595 -6.213 -15.055 1.00 91.88 267 LYS A CA 1
ATOM 2147 C C . LYS A 1 267 ? 13.758 -5.320 -14.145 1.00 91.88 267 LYS A C 1
ATOM 2149 O O . LYS A 1 267 ? 13.862 -5.438 -12.925 1.00 91.88 267 LYS A O 1
ATOM 2154 N N . MET A 1 268 ? 12.890 -4.477 -14.691 1.00 93.12 268 MET A N 1
ATOM 2155 C CA . MET A 1 268 ? 11.987 -3.654 -13.884 1.00 93.12 268 MET A CA 1
ATOM 2156 C C . MET A 1 268 ? 11.030 -4.498 -13.032 1.00 93.12 268 MET A C 1
ATOM 2158 O O . MET A 1 268 ? 10.789 -4.158 -11.876 1.00 93.12 268 MET A O 1
ATOM 2162 N N . LEU A 1 269 ? 10.543 -5.628 -13.550 1.00 94.56 269 LEU A N 1
ATOM 2163 C CA . LEU A 1 269 ? 9.726 -6.588 -12.797 1.00 94.56 269 LEU A CA 1
ATOM 2164 C C . LEU A 1 269 ? 10.537 -7.341 -11.734 1.00 94.56 269 LEU A C 1
ATOM 2166 O O . LEU A 1 269 ? 10.014 -7.657 -10.668 1.00 94.56 269 LEU A O 1
ATOM 2170 N N . ALA A 1 270 ? 11.818 -7.620 -11.990 1.00 91.25 270 ALA A N 1
ATOM 2171 C CA . ALA A 1 270 ? 12.714 -8.188 -10.982 1.00 91.25 270 ALA A CA 1
ATOM 2172 C C . ALA A 1 270 ? 12.988 -7.203 -9.831 1.00 91.25 270 ALA A C 1
ATOM 2174 O O . ALA A 1 270 ? 13.187 -7.628 -8.690 1.00 91.25 270 ALA A O 1
ATOM 2175 N N . TRP A 1 271 ? 12.920 -5.895 -10.109 1.00 91.44 271 TRP A N 1
ATOM 2176 C CA . TRP A 1 271 ? 13.053 -4.826 -9.118 1.00 91.44 271 TRP A CA 1
ATOM 2177 C C . TRP A 1 271 ? 11.893 -3.818 -9.177 1.00 91.44 271 TRP A C 1
ATOM 2179 O O . TRP A 1 271 ? 12.069 -2.683 -9.638 1.00 91.44 271 TRP A O 1
ATOM 2189 N N . PRO A 1 272 ? 10.711 -4.187 -8.652 1.00 92.44 272 PRO A N 1
ATOM 2190 C CA . PRO A 1 272 ? 9.455 -3.452 -8.849 1.00 92.44 272 PRO A CA 1
ATOM 2191 C C . PRO A 1 272 ? 9.447 -2.009 -8.347 1.00 92.44 272 PRO A C 1
ATOM 2193 O O . PRO A 1 272 ? 8.645 -1.199 -8.803 1.00 92.44 272 PRO A O 1
ATOM 2196 N N . VAL A 1 273 ? 10.357 -1.657 -7.432 1.00 88.69 273 VAL A N 1
ATOM 2197 C CA . VAL A 1 273 ? 10.558 -0.268 -6.991 1.00 88.69 273 VAL A CA 1
ATOM 2198 C C . VAL A 1 273 ? 10.841 0.668 -8.171 1.00 88.69 273 VAL A C 1
ATOM 2200 O O . VAL A 1 273 ? 10.425 1.825 -8.149 1.00 88.69 273 VAL A O 1
ATOM 2203 N N . SER A 1 274 ? 11.492 0.153 -9.218 1.00 89.12 274 SER A N 1
ATOM 2204 C CA . SER A 1 274 ? 11.818 0.877 -10.444 1.00 89.12 274 SER A CA 1
ATOM 2205 C C . SER A 1 274 ? 10.555 1.371 -11.167 1.00 89.12 274 SER A C 1
ATOM 2207 O O . SER A 1 274 ? 10.464 2.546 -11.507 1.00 89.12 274 SER A O 1
ATOM 2209 N N . LEU A 1 275 ? 9.496 0.557 -11.234 1.00 91.62 275 LEU A N 1
ATOM 2210 C CA . LEU A 1 275 ? 8.200 0.933 -11.821 1.00 91.62 275 LEU A CA 1
ATOM 2211 C C . LEU A 1 275 ? 7.515 2.108 -11.098 1.00 91.62 275 LEU A C 1
ATOM 2213 O O . LEU A 1 275 ? 6.571 2.695 -11.623 1.00 91.62 275 LEU A O 1
ATOM 2217 N N . ASN A 1 276 ? 7.982 2.481 -9.904 1.00 85.75 276 ASN A N 1
ATOM 2218 C CA . ASN A 1 276 ? 7.453 3.587 -9.111 1.00 85.75 276 ASN A CA 1
ATOM 2219 C C . ASN A 1 276 ? 8.432 4.774 -8.981 1.00 85.75 276 ASN A C 1
ATOM 2221 O O . ASN A 1 276 ? 8.137 5.726 -8.254 1.00 85.75 276 ASN A O 1
ATOM 2225 N N . LEU A 1 277 ? 9.591 4.741 -9.647 1.00 83.62 277 LEU A N 1
ATOM 2226 C CA . LEU A 1 277 ? 10.529 5.863 -9.661 1.00 83.62 277 LEU A CA 1
ATOM 2227 C C . LEU A 1 277 ? 10.041 6.955 -10.615 1.00 83.62 277 LEU A C 1
ATOM 2229 O O . LEU A 1 277 ? 9.787 6.696 -11.785 1.00 83.62 277 LEU A O 1
ATOM 2233 N N . ALA A 1 278 ? 9.988 8.192 -10.124 1.00 79.38 278 ALA A N 1
ATOM 2234 C CA . ALA A 1 278 ? 9.694 9.352 -10.956 1.00 79.38 278 ALA A CA 1
ATOM 2235 C C . ALA A 1 278 ? 10.742 9.540 -12.073 1.00 79.38 278 ALA A C 1
ATOM 2237 O O . ALA A 1 278 ? 11.922 9.216 -11.904 1.00 79.38 278 ALA A O 1
ATOM 2238 N N . THR A 1 279 ? 10.314 10.107 -13.203 1.00 78.50 279 THR A N 1
ATOM 2239 C CA . THR A 1 279 ? 11.142 10.350 -14.399 1.00 78.50 279 THR A CA 1
ATOM 2240 C C . THR A 1 279 ? 12.436 11.107 -14.093 1.00 78.50 279 THR A C 1
ATOM 2242 O O . THR A 1 279 ? 13.500 10.773 -14.609 1.00 78.50 279 THR A O 1
ATOM 2245 N N . ASP A 1 280 ? 12.370 12.116 -13.227 1.00 79.00 280 ASP A N 1
ATOM 2246 C CA . ASP A 1 280 ? 13.529 12.911 -12.820 1.00 79.00 280 ASP A CA 1
ATOM 2247 C C . ASP A 1 280 ? 14.561 12.081 -12.036 1.00 79.00 280 ASP A C 1
ATOM 2249 O O . ASP A 1 280 ? 15.763 12.295 -12.162 1.00 79.00 280 ASP A O 1
ATOM 2253 N N . ASN A 1 281 ? 14.107 11.083 -11.278 1.00 81.44 281 ASN A N 1
ATOM 2254 C CA . ASN A 1 281 ? 14.951 10.161 -10.528 1.00 81.44 281 ASN A CA 1
ATOM 2255 C C . ASN A 1 281 ? 15.696 9.209 -11.473 1.00 81.44 281 ASN A C 1
ATOM 2257 O O . ASN A 1 281 ? 16.885 8.965 -11.282 1.00 81.44 281 ASN A O 1
ATOM 2261 N N . TYR A 1 282 ? 15.031 8.727 -12.528 1.00 77.94 282 TYR A N 1
ATOM 2262 C CA . TYR A 1 282 ? 15.687 7.968 -13.596 1.00 77.94 282 TYR A CA 1
ATOM 2263 C C . TYR A 1 282 ? 16.759 8.788 -14.308 1.00 77.94 282 TYR A C 1
ATOM 2265 O O . TYR A 1 282 ? 17.881 8.311 -14.469 1.00 77.94 282 TYR A O 1
ATOM 2273 N N . LYS A 1 283 ? 16.447 10.038 -14.667 1.00 75.44 283 LYS A N 1
ATOM 2274 C CA . LYS A 1 283 ? 17.419 10.948 -15.282 1.00 75.44 283 LYS A CA 1
ATOM 2275 C C . LYS A 1 283 ? 18.603 11.220 -14.357 1.00 75.44 283 LYS A C 1
ATOM 2277 O O . LYS A 1 283 ? 19.738 11.110 -14.796 1.00 75.44 283 LYS A O 1
ATOM 2282 N N . LEU A 1 284 ? 18.361 11.519 -13.077 1.00 79.06 284 LEU A N 1
ATOM 2283 C CA . LEU A 1 284 ? 19.428 11.732 -12.091 1.00 79.06 284 LEU A CA 1
ATOM 2284 C C . LEU A 1 284 ? 20.366 10.522 -12.015 1.00 79.06 284 LEU A C 1
ATOM 2286 O O . LEU A 1 284 ? 21.579 10.686 -12.024 1.00 79.06 284 LEU A O 1
ATOM 2290 N N . ARG A 1 285 ? 19.805 9.309 -11.971 1.00 79.19 285 ARG A N 1
ATOM 2291 C CA . ARG A 1 285 ? 20.578 8.060 -11.937 1.00 79.19 285 ARG A CA 1
ATOM 2292 C C . ARG A 1 285 ? 21.407 7.883 -13.200 1.00 79.19 285 ARG A C 1
ATOM 2294 O O . ARG A 1 285 ? 22.604 7.643 -13.100 1.00 79.19 285 ARG A O 1
ATOM 2301 N N . ALA A 1 286 ? 20.801 8.082 -14.364 1.00 74.62 286 ALA A N 1
ATOM 2302 C CA . ALA A 1 286 ? 21.495 7.993 -15.639 1.00 74.62 286 ALA A CA 1
ATOM 2303 C C . ALA A 1 286 ? 22.662 8.982 -15.739 1.00 74.62 286 ALA A C 1
ATOM 2305 O O . ALA A 1 286 ? 23.786 8.586 -16.030 1.00 74.62 286 ALA A O 1
ATOM 2306 N N . TRP A 1 287 ? 22.420 10.250 -15.400 1.00 74.62 287 TRP A N 1
ATOM 2307 C CA . TRP A 1 287 ? 23.461 11.273 -15.375 1.00 74.62 287 TRP A CA 1
ATOM 2308 C C . TRP A 1 287 ? 24.546 10.970 -14.347 1.00 74.62 287 TRP A C 1
ATOM 2310 O O . TRP A 1 287 ? 25.725 11.145 -14.640 1.00 74.62 287 TRP A O 1
ATOM 2320 N N . SER A 1 288 ? 24.174 10.478 -13.165 1.00 76.31 288 SER A N 1
ATOM 2321 C CA . SER A 1 288 ? 25.155 10.099 -12.153 1.00 76.31 288 SER A CA 1
ATOM 2322 C C . SER A 1 288 ? 26.084 8.991 -12.641 1.00 76.31 288 SER A C 1
ATOM 2324 O O . SER A 1 288 ? 27.264 9.036 -12.338 1.00 76.31 288 SER A O 1
ATOM 2326 N N . GLU A 1 289 ? 25.603 8.036 -13.437 1.00 75.44 289 GLU A N 1
ATOM 2327 C CA . GLU A 1 289 ? 26.462 6.975 -13.968 1.00 75.44 289 GLU A CA 1
ATOM 2328 C C . GLU A 1 289 ? 27.328 7.459 -15.134 1.00 75.44 289 GLU A C 1
ATOM 2330 O O . GLU A 1 289 ? 28.506 7.129 -15.181 1.00 75.44 289 GLU A O 1
ATOM 2335 N N . ILE A 1 290 ? 26.799 8.309 -16.024 1.00 71.19 290 ILE A N 1
ATOM 2336 C CA . ILE A 1 290 ? 27.593 8.909 -17.112 1.00 71.19 290 ILE A CA 1
ATOM 2337 C C . ILE A 1 290 ? 28.777 9.716 -16.555 1.00 71.19 290 ILE A C 1
ATOM 2339 O O . ILE A 1 290 ? 29.868 9.678 -17.119 1.00 71.19 290 ILE A O 1
ATOM 2343 N N . TRP A 1 291 ? 28.559 10.467 -15.470 1.00 71.94 291 TRP A N 1
ATOM 2344 C CA . TRP A 1 291 ? 29.522 11.467 -14.993 1.00 71.94 291 TRP A CA 1
ATOM 2345 C C . TRP A 1 291 ? 30.315 11.057 -13.750 1.00 71.94 291 TRP A C 1
ATOM 2347 O O . TRP A 1 291 ? 31.425 11.554 -13.557 1.00 71.94 291 TRP A O 1
ATOM 2357 N N . LEU A 1 292 ? 29.761 10.184 -12.905 1.00 72.44 292 LEU A N 1
ATOM 2358 C CA . LEU A 1 292 ? 30.398 9.696 -11.673 1.00 72.44 292 LEU A CA 1
ATOM 2359 C C . LEU A 1 292 ? 30.759 8.207 -11.731 1.00 72.44 292 LEU A C 1
ATOM 2361 O O . LEU A 1 292 ? 31.368 7.714 -10.781 1.00 72.44 292 LEU A O 1
ATOM 2365 N N . GLY A 1 293 ? 30.339 7.480 -12.770 1.00 65.94 293 GLY A N 1
ATOM 2366 C CA . GLY A 1 293 ? 30.684 6.071 -12.944 1.00 65.94 293 GLY A CA 1
ATOM 2367 C C . GLY A 1 293 ? 32.188 5.879 -13.151 1.00 65.94 293 GLY A C 1
ATOM 2368 O O . GLY A 1 293 ? 32.869 6.739 -13.713 1.00 65.94 293 GLY A O 1
ATOM 2369 N N . GLU A 1 294 ? 32.717 4.744 -12.692 1.00 57.53 294 GLU A N 1
ATOM 2370 C CA . GLU A 1 294 ? 34.068 4.309 -13.058 1.00 57.53 294 GLU A CA 1
ATOM 2371 C C . GLU A 1 294 ? 34.104 4.078 -14.578 1.00 57.53 294 GLU A C 1
ATOM 2373 O O . GLU A 1 294 ? 33.229 3.404 -15.119 1.00 57.53 294 GLU A O 1
ATOM 2378 N N . GLN A 1 295 ? 35.080 4.672 -15.275 1.00 52.38 295 GLN A N 1
ATOM 2379 C CA . GLN A 1 295 ? 35.061 4.858 -16.738 1.00 52.38 295 GLN A CA 1
ATOM 2380 C C . GLN A 1 295 ? 35.046 3.568 -17.586 1.00 52.38 295 GLN A C 1
ATOM 2382 O O . GLN A 1 295 ? 34.891 3.661 -18.803 1.00 52.38 295 GLN A O 1
ATOM 2387 N N . ASP A 1 296 ? 35.124 2.384 -16.974 1.00 52.00 296 ASP A N 1
ATOM 2388 C CA . ASP A 1 296 ? 35.388 1.129 -17.684 1.00 52.00 296 ASP A CA 1
ATOM 2389 C C . ASP A 1 296 ? 34.244 0.101 -17.662 1.00 52.00 296 ASP A C 1
ATOM 2391 O O . ASP A 1 296 ? 34.344 -0.920 -18.342 1.00 52.00 296 ASP A O 1
ATOM 2395 N N . THR A 1 297 ? 33.127 0.341 -16.956 1.00 55.78 297 THR A N 1
ATOM 2396 C CA . THR A 1 297 ? 31.954 -0.557 -17.037 1.00 55.78 297 THR A CA 1
ATOM 2397 C C . THR A 1 297 ? 30.631 0.200 -17.011 1.00 55.78 297 THR A C 1
ATOM 2399 O O . THR A 1 297 ? 30.387 1.044 -16.152 1.00 55.78 297 THR A O 1
ATOM 2402 N N . LYS A 1 298 ? 29.737 -0.116 -17.954 1.00 61.47 298 LYS A N 1
ATOM 2403 C CA . LYS A 1 298 ? 28.365 0.395 -17.915 1.00 61.47 298 LYS A CA 1
ATOM 2404 C C . LYS A 1 298 ? 27.580 -0.305 -16.797 1.00 61.47 298 LYS A C 1
ATOM 2406 O O . LYS A 1 298 ? 27.710 -1.519 -16.611 1.00 61.47 298 LYS A O 1
ATOM 2411 N N . PRO A 1 299 ? 26.758 0.433 -16.038 1.00 63.59 299 PRO A N 1
ATOM 2412 C CA . PRO A 1 299 ? 26.056 -0.104 -14.882 1.00 63.59 299 PRO A CA 1
ATOM 2413 C C . PRO A 1 299 ? 24.976 -1.109 -15.299 1.00 63.59 299 PRO A C 1
ATOM 2415 O O . PRO A 1 299 ? 24.166 -0.864 -16.194 1.00 63.59 299 PRO A O 1
ATOM 2418 N N . ALA A 1 300 ? 24.891 -2.227 -14.578 1.00 67.25 300 ALA A N 1
ATOM 2419 C CA . ALA A 1 300 ? 23.733 -3.108 -14.675 1.00 67.25 300 ALA A CA 1
ATOM 2420 C C . ALA A 1 300 ? 22.459 -2.371 -14.214 1.00 67.25 300 ALA A C 1
ATOM 2422 O O . ALA A 1 300 ? 22.488 -1.600 -13.258 1.00 67.25 300 ALA A O 1
ATOM 2423 N N . PHE A 1 301 ? 21.298 -2.669 -14.810 1.00 69.50 301 PHE A N 1
ATOM 2424 C CA . PHE A 1 301 ? 20.028 -2.012 -14.447 1.00 69.50 301 PHE A CA 1
ATOM 2425 C C . PHE A 1 301 ? 19.727 -2.022 -12.932 1.00 69.50 301 PHE A C 1
ATOM 2427 O O . PHE A 1 301 ? 19.187 -1.063 -12.384 1.00 69.50 301 PHE A O 1
ATOM 2434 N N . GLY A 1 302 ? 20.115 -3.091 -12.229 1.00 68.25 302 GLY A N 1
ATOM 2435 C CA . GLY A 1 302 ? 19.947 -3.206 -10.780 1.00 68.25 302 GLY A CA 1
ATOM 2436 C C . GLY A 1 302 ? 20.804 -2.229 -9.962 1.00 68.25 302 GLY A C 1
ATOM 2437 O O . GLY A 1 302 ? 20.349 -1.764 -8.918 1.00 68.25 302 GLY A O 1
ATOM 2438 N N . SER A 1 303 ? 22.012 -1.869 -10.411 1.00 70.62 303 SER A N 1
ATOM 2439 C CA . SER A 1 303 ? 22.871 -0.926 -9.675 1.00 70.62 303 SER A CA 1
ATOM 2440 C C . SER A 1 303 ? 22.349 0.509 -9.781 1.00 70.62 303 SER A C 1
ATOM 2442 O O . SER A 1 303 ? 22.414 1.261 -8.802 1.00 70.62 303 SER A O 1
ATOM 2444 N N . LEU A 1 304 ? 21.722 0.851 -10.915 1.00 70.75 304 LEU A N 1
ATOM 2445 C CA . LEU A 1 304 ? 21.090 2.152 -11.143 1.00 70.75 304 LEU A CA 1
ATOM 2446 C C . LEU A 1 304 ? 20.039 2.484 -10.087 1.00 70.75 304 LEU A C 1
ATOM 2448 O O . LEU A 1 304 ? 19.901 3.649 -9.740 1.00 70.75 304 LEU A O 1
ATOM 2452 N N . ILE A 1 305 ? 19.308 1.497 -9.564 1.00 75.19 305 ILE A N 1
ATOM 2453 C CA . ILE A 1 305 ? 18.134 1.698 -8.695 1.00 75.19 305 ILE A CA 1
ATOM 2454 C C . ILE A 1 305 ? 18.416 1.529 -7.193 1.00 75.19 305 ILE A C 1
ATOM 2456 O O . ILE A 1 305 ? 17.591 1.933 -6.376 1.00 75.19 305 ILE A O 1
ATOM 2460 N N . GLN A 1 306 ? 19.579 0.991 -6.809 1.00 74.31 306 GLN A N 1
ATOM 2461 C CA . GLN A 1 306 ? 19.925 0.728 -5.402 1.00 74.31 306 GLN A CA 1
ATOM 2462 C C . GLN A 1 306 ? 20.391 1.973 -4.633 1.00 74.31 306 GLN A C 1
ATOM 2464 O O . GLN A 1 306 ? 20.181 2.073 -3.426 1.00 74.31 306 GLN A O 1
ATOM 2469 N N . LYS A 1 307 ? 21.008 2.949 -5.311 1.00 78.31 307 LYS A N 1
ATOM 2470 C CA . LYS A 1 307 ? 21.504 4.175 -4.658 1.00 78.31 307 LYS A CA 1
ATOM 2471 C C . LYS A 1 307 ? 20.331 5.055 -4.206 1.00 78.31 307 LYS A C 1
ATOM 2473 O O . LYS A 1 307 ? 19.335 5.166 -4.918 1.00 78.31 307 LYS A O 1
ATOM 2478 N N . SER A 1 308 ? 20.406 5.700 -3.043 1.00 82.19 308 SER A N 1
ATOM 2479 C CA . SER A 1 308 ? 19.348 6.634 -2.625 1.00 82.19 308 SER A CA 1
ATOM 2480 C C . SER A 1 308 ? 19.413 7.926 -3.449 1.00 82.19 308 SER A C 1
ATOM 2482 O O . SER A 1 308 ? 20.498 8.364 -3.831 1.00 82.19 308 SER A O 1
ATOM 2484 N N . ARG A 1 309 ? 18.264 8.574 -3.699 1.00 82.19 309 ARG A N 1
ATOM 2485 C CA . ARG A 1 309 ? 18.240 9.869 -4.408 1.00 82.19 309 ARG A CA 1
ATOM 2486 C C . ARG A 1 309 ? 19.118 10.901 -3.702 1.00 82.19 309 ARG A C 1
ATOM 2488 O O . ARG A 1 309 ? 19.891 11.572 -4.364 1.00 82.19 309 ARG A O 1
ATOM 2495 N N . LYS A 1 310 ? 19.021 10.985 -2.369 1.00 83.19 310 LYS A N 1
ATOM 2496 C CA . LYS A 1 310 ? 19.816 11.907 -1.546 1.00 83.19 310 LYS A CA 1
ATOM 2497 C C . LYS A 1 310 ? 21.314 11.724 -1.800 1.00 83.19 310 LYS A C 1
ATOM 2499 O O . LYS A 1 310 ? 21.976 12.690 -2.147 1.00 83.19 310 LYS A O 1
ATOM 2504 N N . SER A 1 311 ? 21.803 10.485 -1.724 1.00 84.00 311 SER A N 1
ATOM 2505 C CA . SER A 1 311 ? 23.219 10.187 -1.953 1.00 84.00 311 SER A CA 1
ATOM 2506 C C . SER A 1 311 ? 23.666 10.541 -3.374 1.00 84.00 311 SER A C 1
ATOM 2508 O O . SER A 1 311 ? 24.748 11.090 -3.550 1.00 84.00 311 SER A O 1
ATOM 2510 N N . LEU A 1 312 ? 22.839 10.268 -4.389 1.00 82.25 312 LEU A N 1
ATOM 2511 C CA . LEU A 1 312 ? 23.147 10.645 -5.772 1.00 82.25 312 LEU A CA 1
ATOM 2512 C C . LEU A 1 312 ? 23.182 12.162 -5.965 1.00 82.25 312 LEU A C 1
ATOM 2514 O O . LEU A 1 312 ? 24.095 12.673 -6.602 1.00 82.25 312 LEU A O 1
ATOM 2518 N N . THR A 1 313 ? 22.207 12.876 -5.400 1.00 81.56 313 THR A N 1
ATOM 2519 C CA . THR A 1 313 ? 22.148 14.341 -5.432 1.00 81.56 313 THR A CA 1
ATOM 2520 C C . THR A 1 313 ? 23.368 14.956 -4.753 1.00 81.56 313 THR A C 1
ATOM 2522 O O . THR A 1 313 ? 23.954 15.866 -5.319 1.00 81.56 313 THR A O 1
ATOM 2525 N N . GLU A 1 314 ? 23.775 14.448 -3.589 1.00 84.12 314 GLU A N 1
ATOM 2526 C CA . GLU A 1 314 ? 24.965 14.924 -2.870 1.00 84.12 314 GLU A CA 1
ATOM 2527 C C . GLU A 1 314 ? 26.235 14.699 -3.698 1.00 84.12 314 GLU A C 1
ATOM 2529 O O . GLU A 1 314 ? 26.939 15.658 -3.988 1.00 84.12 314 GLU A O 1
ATOM 2534 N N . LYS A 1 315 ? 26.459 13.483 -4.212 1.00 83.19 315 LYS A N 1
ATOM 2535 C CA . LYS A 1 315 ? 27.636 13.198 -5.051 1.00 83.19 315 LYS A CA 1
ATOM 2536 C C . LYS A 1 315 ? 27.681 14.030 -6.334 1.00 83.19 315 LYS A C 1
ATOM 2538 O O . LYS A 1 315 ? 28.752 14.453 -6.757 1.00 83.19 315 LYS A O 1
ATOM 2543 N N . MET A 1 316 ? 26.532 14.251 -6.977 1.00 80.56 316 MET A N 1
ATOM 2544 C CA . MET A 1 316 ? 26.463 15.117 -8.155 1.00 80.56 316 MET A CA 1
ATOM 2545 C C . MET A 1 316 ? 26.701 16.583 -7.793 1.00 80.56 316 MET A C 1
ATOM 2547 O O . MET A 1 316 ? 27.374 17.274 -8.549 1.00 80.56 316 MET A O 1
ATOM 2551 N N . ALA A 1 317 ? 26.187 17.058 -6.657 1.00 82.12 317 ALA A N 1
ATOM 2552 C CA . ALA A 1 317 ? 26.437 18.414 -6.177 1.00 82.12 317 ALA A CA 1
ATOM 2553 C C . ALA A 1 317 ? 27.925 18.632 -5.864 1.00 82.12 317 ALA A C 1
ATOM 2555 O O . ALA A 1 317 ? 28.479 19.651 -6.272 1.00 82.12 317 ALA A O 1
ATOM 2556 N N . ASP A 1 318 ? 28.582 17.660 -5.228 1.00 82.75 318 ASP A N 1
ATOM 2557 C CA . ASP A 1 318 ? 30.025 17.692 -4.967 1.00 82.75 318 ASP A CA 1
ATOM 2558 C C . ASP A 1 318 ? 30.808 17.768 -6.285 1.00 82.75 318 ASP A C 1
ATOM 2560 O O . ASP A 1 318 ? 31.619 18.673 -6.486 1.00 82.75 318 ASP A O 1
ATOM 2564 N N . TRP A 1 319 ? 30.487 16.892 -7.245 1.00 81.12 319 TRP A N 1
ATOM 2565 C CA . TRP A 1 319 ? 31.123 16.894 -8.566 1.00 81.12 319 TRP A CA 1
ATOM 2566 C C . TRP A 1 319 ? 30.925 18.209 -9.327 1.00 81.12 319 TRP A C 1
ATOM 2568 O O . TRP A 1 319 ? 31.835 18.656 -10.024 1.00 81.12 319 TRP A O 1
ATOM 2578 N N . LEU A 1 320 ? 29.747 18.824 -9.185 1.00 77.06 320 LEU A N 1
ATOM 2579 C CA . LEU A 1 320 ? 29.394 20.113 -9.777 1.00 77.06 320 LEU A CA 1
ATOM 2580 C C . LEU A 1 320 ? 29.991 21.311 -9.036 1.00 77.06 320 LEU A C 1
ATOM 2582 O O . LEU A 1 320 ? 29.930 22.413 -9.577 1.00 77.06 320 LEU A O 1
ATOM 2586 N N . SER A 1 321 ? 30.520 21.145 -7.825 1.00 77.88 321 SER A N 1
ATOM 2587 C CA . SER A 1 321 ? 31.082 22.242 -7.026 1.00 77.88 321 SER A CA 1
ATOM 2588 C C . SER A 1 321 ? 32.581 22.426 -7.260 1.00 77.88 321 SER A C 1
ATOM 2590 O O . SER A 1 321 ? 33.089 23.533 -7.101 1.00 77.88 321 SER A O 1
ATOM 2592 N N . GLU A 1 322 ? 33.284 21.375 -7.684 1.00 74.44 322 GLU A N 1
ATOM 2593 C CA . GLU A 1 322 ? 34.717 21.425 -7.981 1.00 74.44 322 GLU A CA 1
ATOM 2594 C C . GLU A 1 322 ? 35.001 22.121 -9.326 1.00 74.44 322 GLU A C 1
ATOM 2596 O O . GLU A 1 322 ? 34.566 21.622 -10.369 1.00 74.44 322 GLU A O 1
ATOM 2601 N N . PRO A 1 323 ? 35.773 23.227 -9.346 1.00 67.69 323 PRO A N 1
ATOM 2602 C CA . PRO A 1 323 ? 36.308 23.788 -10.581 1.00 67.69 323 PRO A CA 1
ATOM 2603 C C . PRO A 1 323 ? 37.195 22.763 -11.290 1.00 67.69 323 PRO A C 1
ATOM 2605 O O . PRO A 1 323 ? 38.119 22.195 -10.702 1.00 67.69 323 PRO A O 1
ATOM 2608 N N . ARG A 1 324 ? 36.922 22.524 -12.566 1.00 69.69 324 ARG A N 1
ATOM 2609 C CA . ARG A 1 324 ? 37.670 21.629 -13.439 1.00 69.69 324 ARG A CA 1
ATOM 2610 C C . ARG A 1 324 ? 38.673 22.454 -14.244 1.00 69.69 324 ARG A C 1
ATOM 2612 O O . ARG A 1 324 ? 38.364 23.509 -14.784 1.00 69.69 324 ARG A O 1
ATOM 2619 N N . GLN A 1 325 ? 39.920 21.994 -14.285 1.00 62.91 325 GLN A N 1
ATOM 2620 C CA . GLN A 1 325 ? 40.977 22.682 -15.036 1.00 62.91 325 GLN A CA 1
ATOM 2621 C C . GLN A 1 325 ? 40.929 22.352 -16.534 1.00 62.91 325 GLN A C 1
ATOM 2623 O O . GLN A 1 325 ? 41.517 23.060 -17.348 1.00 62.91 325 GLN A O 1
ATOM 2628 N N . ASP A 1 326 ? 40.220 21.290 -16.914 1.00 72.94 326 ASP A N 1
ATOM 2629 C CA . ASP A 1 326 ? 40.054 20.870 -18.292 1.00 72.94 326 ASP A CA 1
ATOM 2630 C C . ASP A 1 326 ? 38.787 21.470 -18.910 1.00 72.94 326 ASP A C 1
ATOM 2632 O O . ASP A 1 326 ? 37.655 21.189 -18.512 1.00 72.94 326 ASP A O 1
ATOM 2636 N N . ALA A 1 327 ? 38.991 22.270 -19.959 1.00 66.19 327 ALA A N 1
ATOM 2637 C CA . ALA A 1 327 ? 37.924 22.962 -20.682 1.00 66.19 327 ALA A CA 1
ATOM 2638 C C . ALA A 1 327 ? 36.796 22.019 -21.150 1.00 66.19 327 ALA A C 1
ATOM 2640 O O . ALA A 1 327 ? 35.633 22.415 -21.188 1.00 66.19 327 ALA A O 1
ATOM 2641 N N . GLY A 1 328 ? 37.126 20.757 -21.454 1.00 64.50 328 GLY A N 1
ATOM 2642 C CA . GLY A 1 328 ? 36.149 19.727 -21.806 1.00 64.50 328 GLY A CA 1
ATOM 2643 C C . GLY A 1 328 ? 35.192 19.369 -20.662 1.00 64.50 328 GLY A C 1
ATOM 2644 O O . GLY A 1 328 ? 33.982 19.294 -20.889 1.00 64.50 328 GLY A O 1
ATOM 2645 N N . ARG A 1 329 ? 35.687 19.187 -19.427 1.00 66.25 329 ARG A N 1
ATOM 2646 C CA . ARG A 1 329 ? 34.810 18.896 -18.278 1.00 66.25 329 ARG A CA 1
ATOM 2647 C C . ARG A 1 329 ? 34.118 20.142 -17.739 1.00 66.25 329 ARG A C 1
ATOM 2649 O O . ARG A 1 329 ? 32.993 20.003 -17.274 1.00 66.25 329 ARG A O 1
ATOM 2656 N N . GLU A 1 330 ? 34.703 21.337 -17.843 1.00 67.25 330 GLU A N 1
ATOM 2657 C CA . GLU A 1 330 ? 33.985 22.581 -17.499 1.00 67.25 330 GLU A CA 1
ATOM 2658 C C . GLU A 1 330 ? 32.791 22.842 -18.427 1.00 67.25 330 GLU A C 1
ATOM 2660 O O . GLU A 1 330 ? 31.692 23.186 -17.982 1.00 67.25 330 GLU A O 1
ATOM 2665 N N . PHE A 1 331 ? 32.958 22.599 -19.727 1.00 65.31 331 PHE A N 1
ATOM 2666 C CA . PHE A 1 331 ? 31.850 22.679 -20.676 1.00 65.31 331 PHE A CA 1
ATOM 2667 C C . PHE A 1 331 ? 30.759 21.639 -20.366 1.00 65.31 331 PHE A C 1
ATOM 2669 O O . PHE A 1 331 ? 29.571 21.965 -20.325 1.00 65.31 331 PHE A O 1
ATOM 2676 N N . ALA A 1 332 ? 31.157 20.395 -20.079 1.00 65.88 332 ALA A N 1
ATOM 2677 C CA . ALA A 1 332 ? 30.238 19.334 -19.672 1.00 65.88 332 ALA A CA 1
ATOM 2678 C C . ALA A 1 332 ? 29.481 19.656 -18.372 1.00 65.88 332 ALA A C 1
ATOM 2680 O O . ALA A 1 332 ? 28.272 19.439 -18.289 1.00 65.88 332 ALA A O 1
ATOM 2681 N N . ARG A 1 333 ? 30.177 20.212 -17.375 1.00 71.88 333 ARG A N 1
ATOM 2682 C CA . ARG A 1 333 ? 29.607 20.685 -16.107 1.00 71.88 333 ARG A CA 1
ATOM 2683 C C . ARG A 1 333 ? 28.544 21.756 -16.347 1.00 71.88 333 ARG A C 1
ATOM 2685 O O . ARG A 1 333 ? 27.444 21.645 -15.809 1.00 71.88 333 ARG A O 1
ATOM 2692 N N . SER A 1 334 ? 28.839 22.736 -17.198 1.00 67.75 334 SER A N 1
ATOM 2693 C CA . SER A 1 334 ? 27.920 23.829 -17.557 1.00 67.75 334 SER A CA 1
ATOM 2694 C C . SER A 1 334 ? 26.638 23.315 -18.225 1.00 67.75 334 SER A C 1
ATOM 2696 O O . SER A 1 334 ? 25.533 23.711 -17.856 1.00 67.75 334 SER A O 1
ATOM 2698 N N . LEU A 1 335 ? 26.770 22.363 -19.151 1.00 65.94 335 LEU A N 1
ATOM 2699 C CA . LEU A 1 335 ? 25.635 21.751 -19.847 1.00 65.94 335 LEU A CA 1
ATOM 2700 C C . LEU A 1 335 ? 24.793 20.850 -18.928 1.00 65.94 335 LEU A C 1
ATOM 2702 O O . LEU A 1 335 ? 23.559 20.835 -19.009 1.00 65.94 335 LEU A O 1
ATOM 2706 N N . LEU A 1 336 ? 25.448 20.096 -18.040 1.00 70.19 336 LEU A N 1
ATOM 2707 C CA . LEU A 1 336 ? 24.766 19.283 -17.039 1.00 70.19 336 LEU A CA 1
ATOM 2708 C C . LEU A 1 336 ? 23.973 20.176 -16.078 1.00 70.19 336 LEU A C 1
ATOM 2710 O O . LEU A 1 336 ? 22.820 19.869 -15.787 1.00 70.19 336 LEU A O 1
ATOM 2714 N N . LEU A 1 337 ? 24.543 21.303 -15.644 1.00 69.50 337 LEU A N 1
ATOM 2715 C CA . LEU A 1 337 ? 23.840 22.301 -14.835 1.00 69.50 337 LEU A CA 1
ATOM 2716 C C . LEU A 1 337 ? 22.606 22.840 -15.551 1.00 69.50 337 LEU A C 1
ATOM 2718 O O . LEU A 1 337 ? 21.519 22.816 -14.977 1.00 69.50 337 LEU A O 1
ATOM 2722 N N . GLU A 1 338 ? 22.740 23.252 -16.811 1.00 67.25 338 GLU A N 1
ATOM 2723 C CA . GLU A 1 338 ? 21.610 23.736 -17.607 1.00 67.25 338 GLU A CA 1
ATOM 2724 C C . GLU A 1 338 ? 20.502 22.677 -17.711 1.00 67.25 338 GLU A C 1
ATOM 2726 O O . GLU A 1 338 ? 19.327 22.972 -17.485 1.00 67.25 338 GLU A O 1
ATOM 2731 N N . THR A 1 339 ? 20.873 21.420 -17.964 1.00 66.88 339 THR A N 1
ATOM 2732 C CA . THR A 1 339 ? 19.928 20.303 -18.088 1.00 66.88 339 THR A CA 1
ATOM 2733 C C . THR A 1 339 ? 19.235 19.996 -16.759 1.00 66.88 339 THR A C 1
ATOM 2735 O O . THR A 1 339 ? 18.010 19.869 -16.713 1.00 66.88 339 THR A O 1
ATOM 2738 N N . LEU A 1 340 ? 19.984 19.920 -15.654 1.00 70.38 340 LEU A N 1
ATOM 2739 C CA . LEU A 1 340 ? 19.431 19.641 -14.326 1.00 70.38 340 LEU A CA 1
ATOM 2740 C C . LEU A 1 340 ? 18.532 20.781 -13.823 1.00 70.38 340 LEU A C 1
ATOM 2742 O O . LEU A 1 340 ? 17.551 20.509 -13.124 1.00 70.38 340 LEU A O 1
ATOM 2746 N N . VAL A 1 341 ? 18.841 22.034 -14.184 1.00 70.44 341 VAL A N 1
ATOM 2747 C CA . VAL A 1 341 ? 18.025 23.222 -13.881 1.00 70.44 341 VAL A CA 1
ATOM 2748 C C . VAL A 1 341 ? 16.754 23.239 -14.726 1.00 70.44 341 VAL A C 1
ATOM 2750 O O . VAL A 1 341 ? 15.658 23.355 -14.170 1.00 70.44 341 VAL A O 1
ATOM 2753 N N . LYS A 1 342 ? 16.877 23.088 -16.050 1.00 69.50 342 LYS A N 1
ATOM 2754 C CA . LYS A 1 342 ? 15.750 23.115 -16.994 1.00 69.50 342 LYS A CA 1
ATOM 2755 C C . LYS A 1 342 ? 14.724 22.030 -16.680 1.00 69.50 342 LYS A C 1
ATOM 2757 O O . LYS A 1 342 ? 13.527 22.312 -16.630 1.00 69.50 342 LYS A O 1
ATOM 2762 N N . ASP A 1 343 ? 15.196 20.822 -16.391 1.00 66.38 343 ASP A N 1
ATOM 2763 C CA . ASP A 1 343 ? 14.340 19.669 -16.114 1.00 66.38 343 ASP A CA 1
ATOM 2764 C C . ASP A 1 343 ? 13.934 19.559 -14.631 1.00 66.38 343 ASP A C 1
ATOM 2766 O O . ASP A 1 343 ? 13.247 18.610 -14.252 1.00 66.38 343 ASP A O 1
ATOM 2770 N N . LYS A 1 344 ? 14.338 20.518 -13.781 1.00 73.19 344 LYS A N 1
ATOM 2771 C CA . LYS A 1 344 ? 14.056 20.546 -12.331 1.00 73.19 344 LYS A CA 1
ATOM 2772 C C . LYS A 1 344 ? 14.469 19.254 -11.602 1.00 73.19 344 LYS A C 1
ATOM 2774 O O . LYS A 1 344 ? 13.806 18.824 -10.661 1.00 73.19 344 LYS A O 1
ATOM 2779 N N . ILE A 1 345 ? 15.571 18.635 -12.027 1.00 69.12 345 ILE A N 1
ATOM 2780 C CA . ILE A 1 345 ? 16.031 17.327 -11.527 1.00 69.12 345 ILE A CA 1
ATOM 2781 C C . ILE A 1 345 ? 16.706 17.457 -10.151 1.00 69.12 345 ILE A C 1
ATOM 2783 O O . ILE A 1 345 ? 16.546 16.582 -9.293 1.00 69.12 345 ILE A O 1
ATOM 2787 N N . MET A 1 346 ? 17.433 18.554 -9.904 1.00 68.06 346 MET A N 1
ATOM 2788 C CA . MET A 1 346 ? 18.062 18.828 -8.606 1.00 68.06 346 MET A CA 1
ATOM 2789 C C . MET A 1 346 ? 17.414 20.018 -7.879 1.00 68.06 346 MET A C 1
ATOM 2791 O O . MET A 1 346 ? 17.069 21.020 -8.509 1.00 68.06 346 MET A O 1
ATOM 2795 N N . PRO A 1 347 ? 17.256 19.950 -6.541 1.00 66.69 347 PRO A N 1
ATOM 2796 C CA . PRO A 1 347 ? 16.775 21.083 -5.759 1.00 66.69 347 PRO A CA 1
ATOM 2797 C C . PRO A 1 347 ? 17.720 22.283 -5.862 1.00 66.69 347 PRO A C 1
ATOM 2799 O O . PRO A 1 347 ? 18.935 22.126 -5.780 1.00 66.69 347 PRO A O 1
ATOM 2802 N N . LYS A 1 348 ? 17.155 23.494 -5.925 1.00 67.12 348 LYS A N 1
ATOM 2803 C CA . LYS A 1 348 ? 17.906 24.755 -6.069 1.00 67.12 348 LYS A CA 1
ATOM 2804 C C . LYS A 1 348 ? 19.014 24.946 -5.022 1.00 67.12 348 LYS A C 1
ATOM 2806 O O . LYS A 1 348 ? 20.039 25.526 -5.335 1.00 67.12 348 LYS A O 1
ATOM 2811 N N . LYS A 1 349 ? 18.836 24.415 -3.804 1.00 72.69 349 LYS A N 1
ATOM 2812 C CA . LYS A 1 349 ? 19.838 24.478 -2.722 1.00 72.69 349 LYS A CA 1
ATOM 2813 C C . LYS A 1 349 ? 21.130 23.692 -2.996 1.00 72.69 349 LYS A C 1
ATOM 2815 O O . LYS A 1 349 ? 22.092 23.869 -2.266 1.00 72.69 349 LYS A O 1
ATOM 2820 N N . TYR A 1 350 ? 21.121 22.803 -3.989 1.00 61.72 350 TYR A N 1
ATOM 2821 C CA . TYR A 1 350 ? 22.281 22.024 -4.432 1.00 61.72 350 TYR A CA 1
ATOM 2822 C C . TYR A 1 350 ? 22.849 22.535 -5.765 1.00 61.72 350 TYR A C 1
ATOM 2824 O O . TYR A 1 350 ? 23.718 21.889 -6.341 1.00 61.72 350 TYR A O 1
ATOM 2832 N N . MET A 1 351 ? 22.328 23.652 -6.286 1.00 61.69 351 MET A N 1
ATOM 2833 C CA . MET A 1 351 ? 22.822 24.258 -7.520 1.00 61.69 351 MET A CA 1
ATOM 2834 C C . MET A 1 351 ? 23.861 25.340 -7.192 1.00 61.69 351 MET A C 1
ATOM 2836 O O . MET A 1 351 ? 23.614 26.130 -6.277 1.00 61.69 351 MET A O 1
ATOM 2840 N N . PRO A 1 352 ? 24.978 25.424 -7.937 1.00 61.84 352 PRO A N 1
ATOM 2841 C CA . PRO A 1 352 ? 25.879 26.573 -7.885 1.00 61.84 352 PRO A CA 1
ATOM 2842 C C . PRO A 1 352 ? 25.149 27.861 -8.297 1.00 61.84 352 PRO A C 1
ATOM 2844 O O . PRO A 1 352 ? 24.102 27.822 -8.955 1.00 61.84 352 PRO A O 1
ATOM 2847 N N . GLU A 1 353 ? 25.668 29.018 -7.881 1.00 56.81 353 GLU A N 1
ATOM 2848 C CA . GLU A 1 353 ? 25.004 30.292 -8.152 1.00 56.81 353 GLU A CA 1
ATOM 2849 C C . GLU A 1 353 ? 25.001 30.616 -9.661 1.00 56.81 353 GLU A C 1
ATOM 2851 O O . GLU A 1 353 ? 25.982 30.351 -10.351 1.00 56.81 353 GLU A O 1
ATOM 2856 N N . PRO A 1 354 ? 23.935 31.242 -10.205 1.00 48.59 354 PRO A N 1
ATOM 2857 C CA . PRO A 1 354 ? 23.797 31.495 -11.647 1.00 48.59 354 PRO A CA 1
ATOM 2858 C C . PRO A 1 354 ? 24.942 32.288 -12.295 1.00 48.59 354 PRO A C 1
ATOM 2860 O O . PRO A 1 354 ? 25.138 32.207 -13.503 1.00 48.59 354 PRO A O 1
ATOM 2863 N N . LYS A 1 355 ? 25.687 33.060 -11.498 1.00 52.09 355 LYS A N 1
ATOM 2864 C CA . LYS A 1 355 ? 26.865 33.831 -11.925 1.00 52.09 355 LYS A CA 1
ATOM 2865 C C . LYS A 1 355 ? 28.066 32.955 -12.310 1.00 52.09 355 LYS A C 1
ATOM 2867 O O . LYS A 1 355 ? 28.969 33.447 -12.975 1.00 52.09 355 LYS A O 1
ATOM 2872 N N . ASP A 1 356 ? 28.037 31.677 -11.937 1.00 54.38 356 ASP A N 1
ATOM 2873 C CA . ASP A 1 356 ? 29.116 30.712 -12.144 1.00 54.38 356 ASP A CA 1
ATOM 2874 C C . ASP A 1 356 ? 28.834 29.748 -13.323 1.00 54.38 356 ASP A C 1
ATOM 2876 O O . ASP A 1 356 ? 29.528 28.745 -13.461 1.00 54.38 356 ASP A O 1
ATOM 2880 N N . ILE A 1 357 ? 27.814 30.013 -14.165 1.00 50.00 357 ILE A N 1
ATOM 2881 C CA . ILE A 1 357 ? 27.407 29.150 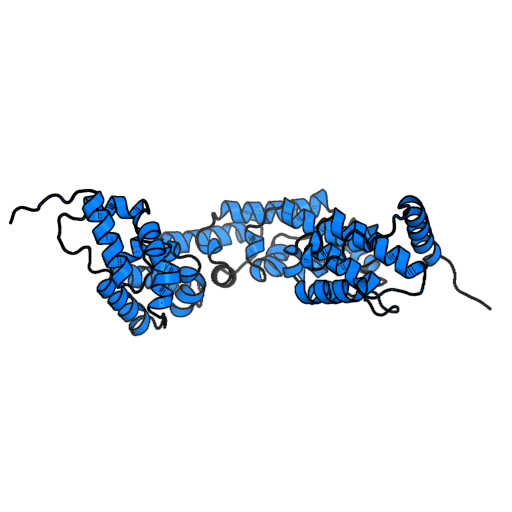-15.297 1.00 50.00 357 ILE A CA 1
ATOM 2882 C C . ILE A 1 357 ? 27.853 29.767 -16.645 1.00 50.00 357 ILE A C 1
ATOM 2884 O O . ILE A 1 357 ? 27.240 30.733 -17.109 1.00 50.00 357 ILE A O 1
ATOM 2888 N N . PRO A 1 358 ? 28.884 29.217 -17.313 1.00 50.34 358 PRO A N 1
ATOM 2889 C CA . PRO A 1 358 ? 29.280 29.607 -18.667 1.00 50.34 358 PRO A CA 1
ATOM 2890 C C . PRO A 1 358 ? 28.165 29.378 -19.704 1.00 50.34 358 PRO A C 1
ATOM 2892 O O . PRO A 1 358 ? 27.566 28.306 -19.761 1.00 50.34 358 PRO A O 1
ATOM 2895 N N . GLN A 1 359 ? 27.909 30.362 -20.573 1.00 52.00 359 GLN A N 1
ATOM 2896 C CA . GLN A 1 359 ? 26.960 30.226 -21.689 1.00 52.00 359 GLN A CA 1
ATOM 2897 C C . GLN A 1 359 ? 27.562 29.349 -22.802 1.00 52.00 359 GLN A C 1
ATOM 2899 O O . GLN A 1 359 ? 28.531 29.744 -23.449 1.00 52.00 359 GLN A O 1
ATOM 2904 N N . ALA A 1 360 ? 26.995 28.163 -23.043 1.00 53.47 360 ALA A N 1
ATOM 2905 C CA . ALA A 1 360 ? 27.513 27.176 -23.993 1.00 53.47 360 ALA A CA 1
ATOM 2906 C C . ALA A 1 360 ? 26.508 26.831 -25.114 1.00 53.47 360 ALA A C 1
ATOM 2908 O O . ALA A 1 360 ? 25.329 26.599 -24.873 1.00 53.47 360 ALA A O 1
ATOM 2909 N N . ASN A 1 361 ? 26.992 26.758 -26.362 1.00 50.19 361 ASN A N 1
ATOM 2910 C CA . ASN A 1 361 ? 26.198 26.478 -27.569 1.00 50.19 361 ASN A CA 1
ATOM 2911 C C . ASN A 1 361 ? 25.771 24.993 -27.668 1.00 50.19 361 ASN A C 1
ATOM 2913 O O . ASN A 1 361 ? 26.529 24.142 -28.141 1.00 50.19 361 ASN A O 1
ATOM 2917 N N . ALA A 1 362 ? 24.522 24.691 -27.297 1.00 42.41 362 ALA A N 1
ATOM 2918 C CA . ALA A 1 362 ? 23.917 23.349 -27.277 1.00 42.41 362 ALA A CA 1
ATOM 2919 C C . ALA A 1 362 ? 23.974 22.558 -28.611 1.00 42.41 362 ALA A C 1
ATOM 2921 O O . ALA A 1 362 ? 23.962 21.325 -28.609 1.00 42.41 362 ALA A O 1
ATOM 2922 N N . GLN A 1 363 ? 24.077 23.239 -29.760 1.00 42.69 363 GLN A N 1
ATOM 2923 C CA . GLN A 1 363 ? 24.055 22.616 -31.093 1.00 42.69 363 GLN A CA 1
ATOM 2924 C C . GLN A 1 363 ? 25.332 21.820 -31.426 1.00 42.69 363 GLN A C 1
ATOM 2926 O O . GLN A 1 363 ? 25.275 20.816 -32.136 1.00 42.69 363 GLN A O 1
ATOM 2931 N N . HIS A 1 364 ? 26.492 22.236 -30.908 1.00 42.47 364 HIS A N 1
ATOM 2932 C CA . HIS A 1 364 ? 27.775 21.584 -31.196 1.00 42.47 364 HIS A CA 1
ATOM 2933 C C . HIS A 1 364 ? 27.903 20.226 -30.479 1.00 42.47 364 HIS A C 1
ATOM 2935 O O . HIS A 1 364 ? 28.446 19.271 -31.032 1.00 42.47 364 HIS A O 1
ATOM 2941 N N . PHE A 1 365 ? 27.309 20.095 -29.287 1.00 44.72 365 PHE A N 1
ATOM 2942 C CA . PHE A 1 365 ? 27.320 18.852 -28.515 1.00 44.72 365 PHE A CA 1
ATOM 2943 C C . PHE A 1 365 ? 26.340 17.799 -29.043 1.00 44.72 365 PHE A C 1
ATOM 2945 O O . PHE A 1 365 ? 26.697 16.627 -29.077 1.00 44.72 365 PHE A O 1
ATOM 2952 N N . GLN A 1 366 ? 25.155 18.177 -29.548 1.00 44.78 366 GLN A N 1
ATOM 2953 C CA . GLN A 1 366 ? 24.284 17.211 -30.245 1.00 44.78 366 GLN A CA 1
ATOM 2954 C C . GLN A 1 366 ? 25.010 16.542 -31.423 1.00 44.78 366 GLN A C 1
ATOM 2956 O O . GLN A 1 366 ? 24.804 15.357 -31.684 1.00 44.78 366 GLN A O 1
ATOM 2961 N N . ASN A 1 367 ? 25.907 17.277 -32.084 1.00 45.69 367 ASN A N 1
ATOM 2962 C CA . ASN A 1 367 ? 26.745 16.752 -33.155 1.00 45.69 367 ASN A CA 1
ATOM 2963 C C . ASN A 1 367 ? 27.909 15.894 -32.617 1.00 45.69 367 ASN A C 1
ATOM 2965 O O . ASN A 1 367 ? 28.182 14.838 -33.181 1.00 45.69 367 ASN A O 1
ATOM 2969 N N . MET A 1 368 ? 28.545 16.275 -31.501 1.00 41.88 368 MET A N 1
ATOM 2970 C CA . MET A 1 368 ? 29.604 15.475 -30.858 1.00 41.88 368 MET A CA 1
ATOM 2971 C C . MET A 1 368 ? 29.097 14.176 -30.215 1.00 41.88 368 MET A C 1
ATOM 2973 O O . MET A 1 368 ? 29.769 13.153 -30.318 1.00 41.88 368 MET A O 1
ATOM 2977 N N . VAL A 1 369 ? 27.929 14.178 -29.566 1.00 43.22 369 VAL A N 1
ATOM 2978 C CA . VAL A 1 369 ? 27.318 12.972 -28.980 1.00 43.22 369 VAL A CA 1
ATOM 2979 C C . VAL A 1 369 ? 26.907 12.009 -30.083 1.00 43.22 369 VAL A C 1
ATOM 2981 O O . VAL A 1 369 ? 27.258 10.836 -30.011 1.00 43.22 369 VAL A O 1
ATOM 2984 N N . LYS A 1 370 ? 26.279 12.506 -31.159 1.00 44.94 370 LYS A N 1
ATOM 2985 C CA . LYS A 1 370 ? 26.015 11.697 -32.359 1.00 44.94 370 LYS A CA 1
ATOM 2986 C C . LYS A 1 370 ? 27.302 11.113 -32.954 1.00 44.94 370 LYS A C 1
ATOM 2988 O O . LYS A 1 370 ? 27.319 9.934 -33.290 1.00 44.94 370 LYS A O 1
ATOM 2993 N N . ALA A 1 371 ? 28.389 11.885 -33.017 1.00 40.44 371 ALA A N 1
ATOM 2994 C CA . ALA A 1 371 ? 29.687 11.402 -33.497 1.00 40.44 371 ALA A CA 1
ATOM 2995 C C . ALA A 1 371 ? 30.338 10.366 -32.554 1.00 40.44 371 ALA A C 1
ATOM 2997 O O . ALA A 1 371 ? 30.897 9.376 -33.013 1.00 40.44 371 ALA A O 1
ATOM 2998 N N . SER A 1 372 ? 30.226 10.548 -31.236 1.00 39.22 372 SER A N 1
ATOM 2999 C CA . SER A 1 372 ? 30.809 9.652 -30.222 1.00 39.22 372 SER A CA 1
ATOM 3000 C C . SER A 1 372 ? 30.042 8.333 -30.087 1.00 39.22 372 SER A C 1
ATOM 3002 O O . SER A 1 372 ? 30.641 7.300 -29.796 1.00 39.22 372 SER A O 1
ATOM 3004 N N . ILE A 1 373 ? 28.727 8.359 -30.332 1.00 39.06 373 ILE A N 1
ATOM 3005 C CA . ILE A 1 373 ? 27.874 7.165 -30.418 1.00 39.06 373 ILE A CA 1
ATOM 3006 C C . ILE A 1 373 ? 28.118 6.428 -31.749 1.00 39.06 373 ILE A C 1
ATOM 3008 O O . ILE A 1 373 ? 28.183 5.203 -31.757 1.00 39.06 373 ILE A O 1
ATOM 3012 N N . SER A 1 374 ? 28.342 7.149 -32.856 1.00 38.22 374 SER A N 1
ATOM 3013 C CA . SER A 1 374 ? 28.636 6.559 -34.174 1.00 38.22 374 SER A CA 1
ATOM 3014 C C . SER A 1 374 ? 30.032 5.921 -34.273 1.00 38.22 374 SER A C 1
ATOM 3016 O O . SER A 1 374 ? 30.191 4.920 -34.965 1.00 38.22 374 SER A O 1
ATOM 3018 N N . ASN A 1 375 ? 31.043 6.455 -33.579 1.00 37.91 375 ASN A N 1
ATOM 3019 C CA . ASN A 1 375 ? 32.439 6.001 -33.697 1.00 37.91 375 ASN A CA 1
ATOM 3020 C C . ASN A 1 375 ? 32.796 4.753 -32.866 1.00 37.91 375 ASN A C 1
ATOM 3022 O O . ASN A 1 375 ? 33.949 4.334 -32.875 1.00 37.91 375 ASN A O 1
ATOM 3026 N N . LYS A 1 376 ? 31.845 4.136 -32.150 1.00 43.03 376 LYS A N 1
ATOM 3027 C CA . LYS A 1 376 ? 32.085 2.880 -31.405 1.00 43.03 376 LYS A CA 1
ATOM 3028 C C . LYS A 1 376 ? 31.601 1.613 -32.129 1.00 43.03 376 LYS A C 1
ATOM 3030 O O . LYS A 1 376 ? 31.719 0.531 -31.567 1.00 43.03 376 LYS A O 1
ATOM 3035 N N . SER A 1 377 ? 31.093 1.727 -33.363 1.00 37.78 377 SER A N 1
ATOM 3036 C CA . SER A 1 377 ? 30.621 0.581 -34.166 1.00 37.78 377 SER A CA 1
ATOM 3037 C C . SER A 1 377 ? 31.635 0.045 -35.187 1.00 37.78 377 SER A C 1
ATOM 3039 O O . SER A 1 377 ? 31.384 -1.003 -35.777 1.00 37.78 377 SER A O 1
ATOM 3041 N N . THR A 1 378 ? 32.765 0.707 -35.414 1.00 35.00 378 THR A N 1
ATOM 3042 C CA . THR A 1 378 ? 33.788 0.244 -36.363 1.00 35.00 378 THR A CA 1
ATOM 3043 C C . THR A 1 378 ? 35.147 0.726 -35.884 1.00 35.00 378 THR A C 1
ATOM 3045 O O . THR A 1 378 ? 35.487 1.891 -36.049 1.00 35.00 378 THR A O 1
ATOM 3048 N N . ASP A 1 379 ? 35.889 -0.128 -35.186 1.00 30.97 379 ASP A N 1
ATOM 3049 C CA . ASP A 1 379 ? 37.070 -0.745 -35.793 1.00 30.97 379 ASP A CA 1
ATOM 3050 C C . ASP A 1 379 ? 37.923 -1.479 -34.756 1.00 30.97 379 ASP A C 1
ATOM 3052 O O . ASP A 1 379 ? 38.367 -0.961 -33.731 1.00 30.97 379 ASP A O 1
ATOM 3056 N N . TYR A 1 380 ? 38.130 -2.745 -35.090 1.00 27.81 380 TYR A N 1
ATOM 3057 C CA . TYR A 1 380 ? 39.159 -3.628 -34.585 1.00 27.81 380 TYR A CA 1
ATOM 3058 C C . TYR A 1 380 ? 40.525 -3.067 -35.030 1.00 27.81 380 TYR A C 1
ATOM 3060 O O . TYR A 1 380 ? 40.738 -2.796 -36.210 1.00 27.81 380 TYR A O 1
ATOM 3068 N N . ILE A 1 381 ? 41.436 -2.874 -34.077 1.00 33.16 381 ILE A N 1
ATOM 3069 C CA . ILE A 1 381 ? 42.790 -2.308 -34.254 1.00 33.16 381 ILE A CA 1
ATOM 3070 C C . ILE A 1 381 ? 43.630 -3.225 -35.180 1.00 33.16 381 ILE A C 1
ATOM 3072 O O . ILE A 1 381 ? 43.467 -4.447 -35.103 1.00 33.16 381 ILE A O 1
ATOM 3076 N N . PRO A 1 382 ? 44.593 -2.717 -35.987 1.00 28.41 382 PRO A N 1
ATOM 3077 C CA . PRO A 1 382 ? 45.985 -2.925 -35.558 1.00 28.41 382 PRO A CA 1
ATOM 3078 C C . PRO A 1 382 ? 47.032 -1.856 -35.955 1.00 28.41 382 PRO A C 1
ATOM 3080 O O . PRO A 1 382 ? 47.131 -1.450 -37.111 1.00 28.41 382 PRO A O 1
ATOM 3083 N N . LYS A 1 383 ? 47.923 -1.643 -34.971 1.00 3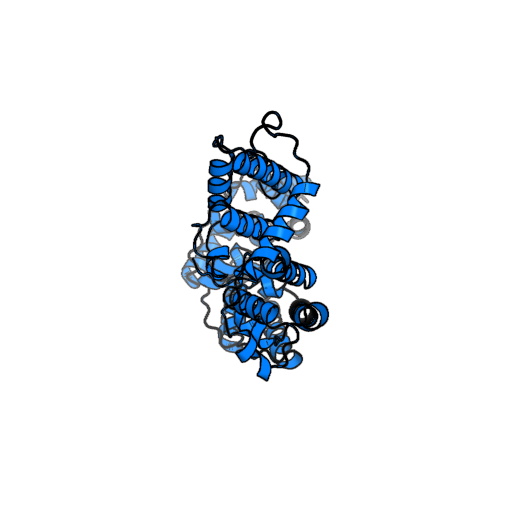0.33 383 LYS A N 1
ATOM 3084 C CA . LYS A 1 383 ? 49.236 -0.965 -34.915 1.00 30.33 383 LYS A CA 1
ATOM 3085 C C . LYS A 1 383 ? 49.279 0.557 -34.904 1.00 30.33 383 LYS A C 1
ATOM 3087 O O . LYS A 1 383 ? 49.113 1.184 -35.967 1.00 30.33 383 LYS A O 1
#

Secondary structure (DSSP, 8-state):
-------HHHHHHHHHHHHHTTT--HHHHHHHHTSGGGTTHHHHTTSS----HHHHHHHHHHIIIIIT-----HHHIIIIIITTSGGGGTS-HHHHHHHHHHHHHHHHHHH-----HHHHIIIIITTSGGGGGS-HHHHHHHHHHHHHHHHHTT-----HHHHHHHHHHSGGGGTS-HHHHHHHHHHHHHHHHHTT-----HHHHIIIIITTSGGGGTS-HHHHHHHHHHHHHHHHTT--SPPPTTHHHHHGGGT-S-HHHHHHHHHHHHSTTGGG--HHHHHHHHHHHHHHS-TT-PPPHHHHHHS-HHHHHHHHHHHHHSPPSSHHHHHHHHHHHHHHHHTT-S-GGGSPPGGG-----HHHHHHHHHHHHHTTSS-----

Foldseek 3Di:
DDPPLDDPVRLLVLQLVLLVVLVDDSVLSNLLSPDPVVVVVSVVPPPVPQRNLNVQLVLLCCLCCVVQVQPDDSCLCSVQACSVPVVSSGDGSVLLNVQLVLLVCCCCVVQVADDGSNLCCVQACSNPVCSSVDGSVQLNVLLVLLVCCCCVVQVQPDRSRLLVLLCSNPVCSSHPHSVQLNCQLVLQQCCCCPVVQEDDGSNLCCVLACSVPVVSSRDHSVLLSVLLVLLVCLCVVVVLEDDDPCQVVVCVVVVRPDSVSNVSVVVCSNVNVSSVDDSLLSVLLSVLCVQVNDPPDRDHPVVSPPDDLVRSLVVLLVVLVDDDPDPVVLLVSLVVLV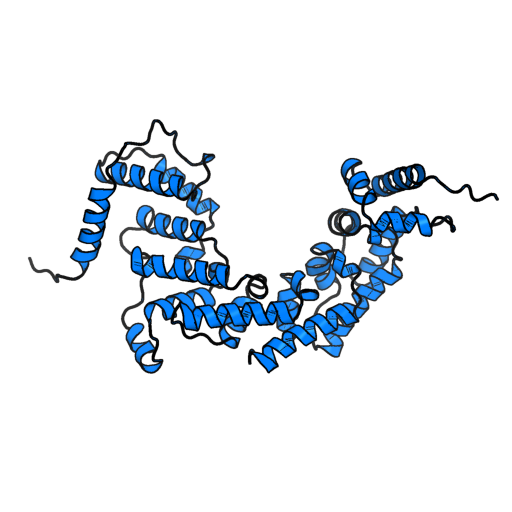VCVVVVSHDPVSHDDPVSRDDDDPPVVVVVVVVVVVVVPDDDDDD